Protein 3H11 (pdb70)

B-factor: mean 37.4, std 13.9, range [15.17, 97.43]

Structure (mmCIF, N/CA/C/O backbone):
data_3H11
#
_entry.id   3H11
#
_cell.length_a   52.990
_cell.length_b   76.680
_cell.length_c   114.190
_cell.angle_alpha   90.00
_cell.angle_beta   90.00
_cell.angle_gamma   90.00
#
_symmetry.space_group_name_H-M   'P 21 21 21'
#
loop_
_entity.id
_entity.type
_entity.pdbx_description
1 polymer 'CASP8 and FADD-like apoptosis regulator'
2 polymer Caspase-8
3 polymer 'IETD aldehyde inhibitor'
4 water water
#
loop_
_atom_site.group_PDB
_atom_site.id
_atom_site.type_symbol
_atom_site.label_atom_id
_atom_site.label_alt_id
_atom_site.label_comp_id
_atom_site.label_asym_id
_atom_site.label_entity_id
_atom_site.label_seq_id
_atom_site.pdbx_PDB_ins_code
_atom_site.Cartn_x
_atom_site.Cartn_y
_atom_site.Cartn_z
_atom_site.occupancy
_atom_site.B_iso_or_equiv
_atom_site.auth_seq_id
_atom_site.auth_comp_id
_atom_site.auth_asym_id
_atom_site.auth_atom_id
_atom_site.pdbx_PDB_model_num
ATOM 1 N N . GLN A 1 29 ? 64.351 6.545 21.530 1.00 53.97 237 GLN A N 1
ATOM 2 C CA . GLN A 1 29 ? 63.820 5.284 20.941 1.00 54.89 237 GLN A CA 1
ATOM 3 C C . GLN A 1 29 ? 62.506 5.554 20.217 1.00 53.11 237 GLN A C 1
ATOM 4 O O . GLN A 1 29 ? 61.457 5.730 20.841 1.00 53.50 237 GLN A O 1
ATOM 10 N N . SER A 1 30 ? 62.567 5.575 18.894 1.00 51.16 238 SER A N 1
ATOM 11 C CA . SER A 1 30 ? 61.389 5.863 18.097 1.00 47.69 238 SER A CA 1
ATOM 12 C C . SER A 1 30 ? 60.599 4.645 17.599 1.00 45.58 238 SER A C 1
ATOM 13 O O . SER A 1 30 ? 61.004 3.488 17.764 1.00 41.21 238 SER A O 1
ATOM 16 N N . ILE A 1 31 ? 59.438 4.940 17.026 1.00 39.14 239 ILE A N 1
ATOM 17 C CA . ILE A 1 31 ? 58.561 3.937 16.451 1.00 35.83 239 ILE A CA 1
ATOM 18 C C . ILE A 1 31 ? 58.352 4.355 15.000 1.00 34.65 239 ILE A C 1
ATOM 19 O O . ILE A 1 31 ? 58.505 5.534 14.659 1.00 31.15 239 ILE A O 1
ATOM 24 N N . PRO A 1 32 ? 58.067 3.385 14.117 1.00 36.12 240 PRO A N 1
ATOM 25 C CA . PRO A 1 32 ? 57.953 1.962 14.459 1.00 34.82 240 PRO A CA 1
ATOM 26 C C . PRO A 1 32 ? 59.360 1.454 14.812 1.00 35.03 240 PRO A C 1
ATOM 27 O O . PRO A 1 32 ? 60.344 2.071 14.427 1.00 30.33 240 PRO A O 1
ATOM 31 N N . GLU A 1 33 ? 59.442 0.345 15.543 1.00 37.48 241 GLU A N 1
ATOM 32 C CA . GLU A 1 33 ? 60.731 -0.231 15.961 1.00 41.80 241 GLU A CA 1
ATOM 33 C C . GLU A 1 33 ? 61.652 -0.665 14.822 1.00 41.62 241 GLU A C 1
ATOM 34 O O . GLU A 1 33 ? 62.876 -0.574 14.938 1.00 44.31 241 GLU A O 1
ATOM 40 N N . GLU A 1 34 ? 61.061 -1.142 13.731 1.00 37.88 242 GLU A N 1
ATOM 41 C CA . GLU A 1 34 ? 61.815 -1.616 12.578 1.00 38.61 242 GLU A CA 1
ATOM 42 C C . GLU A 1 34 ? 61.547 -0.793 11.331 1.00 38.20 242 GLU A C 1
ATOM 43 O O . GLU A 1 34 ? 60.582 -0.038 11.263 1.00 34.75 242 GLU A O 1
ATOM 49 N N . ARG A 1 35 ? 62.405 -0.977 10.337 1.00 34.95 243 ARG A N 1
ATOM 50 C CA . ARG A 1 35 ? 62.277 -0.294 9.071 1.00 37.15 243 ARG A CA 1
ATOM 51 C C . ARG A 1 35 ? 62.414 -1.325 7.936 1.00 39.40 243 ARG A C 1
ATOM 52 O O . ARG A 1 35 ? 63.316 -2.168 7.962 1.00 35.35 243 ARG A O 1
ATOM 60 N N . TYR A 1 36 ? 61.516 -1.275 6.951 1.00 37.07 244 TYR A N 1
ATOM 61 C CA . TYR A 1 36 ? 61.611 -2.212 5.831 1.00 38.79 244 TYR A CA 1
ATOM 62 C C . TYR A 1 36 ? 62.930 -1.967 5.130 1.00 36.87 244 TYR A C 1
ATOM 63 O O . TYR A 1 36 ? 63.267 -0.832 4.790 1.00 35.47 244 TYR A O 1
ATOM 72 N N . LYS A 1 37 ? 63.667 -3.044 4.896 1.00 37.80 245 LYS A N 1
ATOM 73 C CA . LYS A 1 37 ? 64.947 -2.931 4.221 1.00 35.89 245 LYS A CA 1
ATOM 74 C C . LYS A 1 37 ? 64.724 -2.416 2.804 1.00 33.20 245 LYS A C 1
ATOM 75 O O . LYS A 1 37 ? 63.837 -2.882 2.095 1.00 30.78 245 LYS A O 1
ATOM 81 N N . MET A 1 38 ? 65.521 -1.447 2.389 1.00 34.04 246 MET A N 1
ATOM 82 C CA . MET A 1 38 ? 65.378 -0.915 1.048 1.00 37.95 246 MET A CA 1
ATOM 83 C C . MET A 1 38 ? 66.766 -0.717 0.459 1.00 43.15 246 MET A C 1
ATOM 84 O O . MET A 1 38 ? 67.299 0.400 0.397 1.00 45.35 246 MET A O 1
ATOM 89 N N . LYS A 1 39 ? 67.344 -1.831 0.019 1.00 45.21 247 LYS A N 1
ATOM 90 C CA . LYS A 1 39 ? 68.691 -1.830 -0.521 1.00 48.10 247 LYS A CA 1
ATOM 91 C C . LYS A 1 39 ? 68.863 -2.334 -1.944 1.00 46.13 247 LYS A C 1
ATOM 92 O O . LYS A 1 39 ? 69.707 -1.835 -2.673 1.00 48.40 247 LYS A O 1
ATOM 98 N N . SER A 1 40 ? 68.072 -3.319 -2.338 1.00 44.19 248 SER A N 1
ATOM 99 C CA . SER A 1 40 ? 68.188 -3.890 -3.667 1.00 45.04 248 SER A CA 1
ATOM 100 C C . SER A 1 40 ? 68.164 -2.900 -4.829 1.00 45.77 248 SER A C 1
ATOM 101 O O . SER A 1 40 ? 67.602 -1.802 -4.748 1.00 43.27 248 SER A O 1
ATOM 104 N N . LYS A 1 41 ? 68.815 -3.309 -5.912 1.00 44.83 249 LYS A N 1
ATOM 105 C CA . LYS A 1 41 ? 68.888 -2.519 -7.132 1.00 45.99 249 LYS A CA 1
ATOM 106 C C . LYS A 1 41 ? 68.399 -3.459 -8.227 1.00 45.92 249 LYS A C 1
ATOM 107 O O . LYS A 1 41 ? 69.058 -4.441 -8.559 1.00 45.87 249 LYS A O 1
ATOM 109 N N . PRO A 1 42 ? 67.222 -3.165 -8.797 1.00 44.83 250 PRO A N 1
ATOM 110 C CA . PRO A 1 42 ? 66.394 -2.006 -8.439 1.00 40.19 250 PRO A CA 1
ATOM 111 C C . PRO A 1 42 ? 65.697 -2.254 -7.111 1.00 37.98 250 PRO A C 1
ATOM 112 O O . PRO A 1 42 ? 65.735 -3.371 -6.600 1.00 39.17 250 PRO A O 1
ATOM 116 N N . LEU A 1 43 ? 65.041 -1.230 -6.560 1.00 35.46 251 LEU A N 1
ATOM 117 C CA . LEU A 1 43 ? 64.326 -1.406 -5.294 1.00 35.01 251 LEU A CA 1
ATOM 118 C C . LEU A 1 43 ? 63.196 -2.401 -5.491 1.00 31.95 251 LEU A C 1
ATOM 119 O O . LEU A 1 43 ? 62.729 -3.015 -4.544 1.00 33.58 251 LEU A O 1
ATOM 124 N N . GLY A 1 44 ? 62.775 -2.550 -6.741 1.00 32.97 252 GLY A N 1
ATOM 125 C CA . GLY A 1 44 ? 61.699 -3.467 -7.072 1.00 29.83 252 GLY A CA 1
ATOM 126 C C . GLY A 1 44 ? 61.093 -3.113 -8.415 1.00 31.29 252 GLY A C 1
ATOM 127 O O . GLY A 1 44 ? 61.557 -2.210 -9.114 1.00 32.05 252 GLY A O 1
ATOM 128 N N . ILE A 1 45 ? 60.051 -3.828 -8.798 1.00 29.95 253 ILE A N 1
ATOM 129 C CA . ILE A 1 45 ? 59.400 -3.516 -10.049 1.00 33.39 253 ILE A CA 1
ATOM 130 C C . ILE A 1 45 ? 58.258 -2.534 -9.750 1.00 33.58 253 ILE A C 1
ATOM 131 O O . ILE A 1 45 ? 57.607 -2.633 -8.709 1.00 32.64 253 ILE A O 1
ATOM 136 N N . CYS A 1 46 ? 58.067 -1.562 -10.635 1.00 32.62 254 CYS A N 1
ATOM 137 C CA . CYS A 1 46 ? 56.969 -0.613 -10.510 1.00 33.94 254 CYS A CA 1
ATOM 138 C C . CYS A 1 46 ? 56.078 -0.940 -11.702 1.00 33.71 254 CYS A C 1
ATOM 139 O O . CYS A 1 46 ? 56.387 -0.568 -12.842 1.00 33.03 254 CYS A O 1
ATOM 142 N N . LEU A 1 47 ? 55.003 -1.667 -11.431 1.00 28.86 255 LEU A N 1
ATOM 143 C CA . LEU A 1 47 ? 54.069 -2.087 -12.457 1.00 32.64 255 LEU A CA 1
ATOM 144 C C . LEU A 1 47 ? 52.981 -1.049 -12.696 1.00 33.74 255 LEU A C 1
ATOM 145 O O . LEU A 1 47 ? 52.100 -0.845 -11.856 1.00 34.74 255 LEU A O 1
ATOM 150 N N . ILE A 1 48 ? 53.052 -0.379 -13.841 1.00 31.39 256 ILE A N 1
ATOM 151 C CA . ILE A 1 48 ? 52.055 0.620 -14.188 1.00 30.42 256 ILE A CA 1
ATOM 152 C C . ILE A 1 48 ? 51.044 0.042 -15.180 1.00 33.88 256 ILE A C 1
ATOM 153 O O . ILE A 1 48 ? 51.425 -0.493 -16.235 1.00 31.11 256 ILE A O 1
ATOM 158 N N . ILE A 1 49 ? 49.765 0.135 -14.825 1.00 29.52 257 ILE A N 1
ATOM 159 C CA . ILE A 1 49 ? 48.675 -0.322 -15.686 1.00 29.57 257 ILE A CA 1
ATOM 160 C C . ILE A 1 49 ? 47.746 0.858 -15.849 1.00 28.43 257 ILE A C 1
ATOM 161 O O . ILE A 1 49 ? 47.008 1.193 -14.930 1.00 27.93 257 ILE A O 1
ATOM 166 N N . ASP A 1 50 ? 47.792 1.490 -17.019 1.00 29.14 258 ASP A N 1
ATOM 167 C CA . ASP A 1 50 ? 46.967 2.660 -17.311 1.00 28.02 258 ASP A CA 1
ATOM 168 C C . ASP A 1 50 ? 45.984 2.295 -18.411 1.00 29.82 258 ASP A C 1
ATOM 169 O O . ASP A 1 50 ? 46.319 2.342 -19.601 1.00 28.38 258 ASP A O 1
ATOM 174 N N . CYS A 1 51 ? 44.768 1.935 -18.018 1.00 26.92 259 CYS A N 1
ATOM 175 C CA . CYS A 1 51 ? 43.750 1.551 -18.998 1.00 27.78 259 CYS A CA 1
ATOM 176 C C . CYS A 1 51 ? 43.167 2.728 -19.774 1.00 29.68 259 CYS A C 1
ATOM 177 O O . CYS A 1 51 ? 42.578 2.551 -20.842 1.00 28.10 259 CYS A O 1
ATOM 180 N N . ILE A 1 52 ? 43.362 3.934 -19.251 1.00 24.99 260 ILE A N 1
ATOM 181 C CA . ILE A 1 52 ? 42.821 5.130 -19.872 1.00 27.30 260 ILE A CA 1
ATOM 182 C C . ILE A 1 52 ? 43.818 5.793 -20.834 1.00 28.58 260 ILE A C 1
ATOM 183 O O . ILE A 1 52 ? 43.444 6.230 -21.921 1.00 24.20 260 ILE A O 1
ATOM 188 N N . GLY A 1 53 ? 45.084 5.862 -20.432 1.00 29.26 261 GLY A N 1
ATOM 189 C CA . GLY A 1 53 ? 46.107 6.433 -21.292 1.00 31.24 261 GLY A CA 1
ATOM 190 C C . GLY A 1 53 ? 46.326 7.937 -21.218 1.00 35.44 261 GLY A C 1
ATOM 191 O O . GLY A 1 53 ? 47.064 8.481 -22.029 1.00 36.08 261 GLY A O 1
ATOM 192 N N . ASN A 1 54 ? 45.709 8.623 -20.264 1.00 36.30 262 ASN A N 1
ATOM 193 C CA . ASN A 1 54 ? 45.910 10.066 -20.168 1.00 38.63 262 ASN A CA 1
ATOM 194 C C . ASN A 1 54 ? 47.114 10.485 -19.319 1.00 41.24 262 ASN A C 1
ATOM 195 O O . ASN A 1 54 ? 47.546 11.634 -19.401 1.00 43.04 262 ASN A O 1
ATOM 200 N N . GLU A 1 55 ? 47.663 9.584 -18.508 1.00 39.96 263 GLU A N 1
ATOM 201 C CA . GLU A 1 55 ? 48.774 9.979 -17.662 1.00 39.88 263 GLU A CA 1
ATOM 202 C C . GLU A 1 55 ? 50.035 10.286 -18.466 1.00 41.41 263 GLU A C 1
ATOM 203 O O . GLU A 1 55 ? 50.266 9.712 -19.521 1.00 44.79 263 GLU A O 1
ATOM 209 N N . THR A 1 56 ? 50.845 11.197 -17.947 1.00 34.58 264 THR A N 1
ATOM 210 C CA . THR A 1 56 ? 52.072 11.591 -18.610 1.00 34.69 264 THR A CA 1
ATOM 211 C C . THR A 1 56 ? 53.213 10.697 -18.129 1.00 35.44 264 THR A C 1
ATOM 212 O O . THR A 1 56 ? 53.016 9.782 -17.324 1.00 35.54 264 THR A O 1
ATOM 216 N N . GLU A 1 57 ? 54.407 10.950 -18.639 1.00 34.23 265 GLU A N 1
ATOM 217 C CA . GLU A 1 57 ? 55.558 10.164 -18.225 1.00 37.33 265 GLU A CA 1
ATOM 218 C C . GLU A 1 57 ? 55.965 10.528 -16.794 1.00 34.24 265 GLU A C 1
ATOM 219 O O . GLU A 1 57 ? 56.804 9.844 -16.212 1.00 34.11 265 GLU A O 1
ATOM 225 N N . LEU A 1 58 ? 55.360 11.579 -16.225 1.00 33.03 266 LEU A N 1
ATOM 226 C CA . LEU A 1 58 ? 55.736 12.048 -14.873 1.00 32.33 266 LEU A CA 1
ATOM 227 C C . LEU A 1 58 ? 55.902 10.961 -13.803 1.00 33.49 266 LEU A C 1
ATOM 228 O O . LEU A 1 58 ? 56.979 10.827 -13.208 1.00 31.12 266 LEU A O 1
ATOM 233 N N . LEU A 1 59 ? 54.854 10.179 -13.554 1.00 30.72 267 LEU A N 1
ATOM 234 C CA . LEU A 1 59 ? 54.944 9.138 -12.536 1.00 29.59 267 LEU A CA 1
ATOM 235 C C . LEU A 1 59 ? 56.036 8.090 -12.871 1.00 31.15 267 LEU A C 1
ATOM 236 O O . LEU A 1 59 ? 56.798 7.695 -12.001 1.00 31.04 267 LEU A O 1
ATOM 241 N N . ARG A 1 60 ? 56.122 7.652 -14.120 1.00 29.93 268 ARG A N 1
ATOM 242 C CA . ARG A 1 60 ? 57.155 6.674 -14.516 1.00 32.85 268 ARG A CA 1
ATOM 243 C C . ARG A 1 60 ? 58.574 7.266 -14.312 1.00 32.07 268 ARG A C 1
ATOM 244 O O . ARG A 1 60 ? 59.498 6.577 -13.875 1.00 33.99 268 ARG A O 1
ATOM 252 N N . ASP A 1 61 ? 58.751 8.539 -14.649 1.00 28.53 269 ASP A N 1
ATOM 253 C CA . ASP A 1 61 ? 60.051 9.173 -14.458 1.00 34.34 269 ASP A CA 1
ATOM 254 C C . ASP A 1 61 ? 60.408 9.185 -12.989 1.00 33.58 269 ASP A C 1
ATOM 255 O O . ASP A 1 61 ? 61.542 8.870 -12.607 1.00 32.34 269 ASP A O 1
ATOM 260 N N . THR A 1 62 ? 59.443 9.570 -12.159 1.00 26.72 270 THR A N 1
ATOM 261 C CA . THR A 1 62 ? 59.675 9.636 -10.727 1.00 25.63 270 THR A CA 1
ATOM 262 C C . THR A 1 62 ? 60.018 8.276 -10.151 1.00 26.94 270 THR A C 1
ATOM 263 O O . THR A 1 62 ? 60.984 8.155 -9.404 1.00 28.47 270 THR A O 1
ATOM 267 N N . PHE A 1 63 ? 59.261 7.236 -10.473 1.00 23.26 271 PHE A N 1
ATOM 268 C CA . PHE A 1 63 ? 59.647 5.956 -9.905 1.00 27.39 271 PHE A CA 1
ATOM 269 C C . PHE A 1 63 ? 60.980 5.413 -10.428 1.00 30.71 271 PHE A C 1
ATOM 270 O O . PHE A 1 63 ? 61.664 4.666 -9.730 1.00 30.00 271 PHE A O 1
ATOM 278 N N . THR A 1 64 ? 61.361 5.779 -11.649 1.00 31.39 272 THR A N 1
ATOM 279 C CA . THR A 1 64 ? 62.647 5.312 -12.150 1.00 31.59 272 THR A CA 1
ATOM 280 C C . THR A 1 64 ? 63.718 6.071 -11.344 1.00 33.17 272 THR A C 1
ATOM 281 O O . THR A 1 64 ? 64.706 5.487 -10.896 1.00 34.95 272 THR A O 1
ATOM 285 N N . SER A 1 65 ? 63.520 7.372 -11.153 1.00 32.01 273 SER A N 1
ATOM 286 C CA . SER A 1 65 ? 64.456 8.153 -10.362 1.00 34.71 273 SER A CA 1
ATOM 287 C C . SER A 1 65 ? 64.614 7.551 -8.955 1.00 36.91 273 SER A C 1
ATOM 288 O O . SER A 1 65 ? 65.714 7.575 -8.383 1.00 35.53 273 SER A O 1
ATOM 291 N N . LEU A 1 66 ? 63.522 7.029 -8.387 1.00 33.50 274 LEU A N 1
ATOM 292 C CA . LEU A 1 66 ? 63.578 6.435 -7.046 1.00 34.30 274 LEU A CA 1
ATOM 293 C C . LEU A 1 66 ? 64.385 5.147 -7.045 1.00 36.21 274 LEU A C 1
ATOM 294 O O . LEU A 1 66 ? 64.838 4.710 -5.991 1.00 34.91 274 LEU A O 1
ATOM 299 N N . GLY A 1 67 ? 64.518 4.517 -8.214 1.00 36.38 275 GLY A N 1
ATOM 300 C CA . GLY A 1 67 ? 65.289 3.280 -8.304 1.00 36.51 275 GLY A CA 1
ATOM 301 C C . GLY A 1 67 ? 64.472 2.043 -8.650 1.00 35.94 275 GLY A C 1
ATOM 302 O O . GLY A 1 67 ? 64.909 0.905 -8.445 1.00 33.61 275 GLY A O 1
ATOM 303 N N . TYR A 1 68 ? 63.269 2.263 -9.166 1.00 33.03 276 TYR A N 1
ATOM 304 C CA . TYR A 1 68 ? 62.395 1.162 -9.543 1.00 32.51 276 TYR A CA 1
ATOM 305 C C . TYR A 1 68 ? 62.539 0.834 -11.010 1.00 29.08 276 TYR A C 1
ATOM 306 O O . TYR A 1 68 ? 62.914 1.682 -11.807 1.00 30.81 276 TYR A O 1
ATOM 315 N N . GLU A 1 69 ? 62.242 -0.409 -11.353 1.00 33.80 277 GLU A N 1
ATOM 316 C CA . GLU A 1 69 ? 62.255 -0.837 -12.743 1.00 35.20 277 GLU A CA 1
ATOM 317 C C . GLU A 1 69 ? 60.790 -0.743 -13.175 1.00 34.25 277 GLU A C 1
ATOM 318 O O . GLU A 1 69 ? 59.951 -1.554 -12.763 1.00 32.01 277 GLU A O 1
ATOM 324 N N . VAL A 1 70 ? 60.485 0.244 -14.003 1.00 33.78 278 VAL A N 1
ATOM 325 C CA . VAL A 1 70 ? 59.120 0.447 -14.472 1.00 34.00 278 VAL A CA 1
ATOM 326 C C . VAL A 1 70 ? 58.724 -0.375 -15.685 1.00 36.54 278 VAL A C 1
ATOM 327 O O . VAL A 1 70 ? 59.468 -0.445 -16.663 1.00 36.46 278 VAL A O 1
ATOM 331 N N . GLN A 1 71 ? 57.553 -1.005 -15.604 1.00 35.14 279 GLN A N 1
ATOM 332 C CA . GLN A 1 71 ? 56.991 -1.779 -16.711 1.00 40.16 279 GLN A CA 1
ATOM 333 C C . GLN A 1 71 ? 55.547 -1.285 -16.894 1.00 41.50 279 GLN A C 1
ATOM 334 O O . GLN A 1 71 ? 54.730 -1.374 -15.976 1.00 41.79 279 GLN A O 1
ATOM 340 N N . LYS A 1 72 ? 55.250 -0.767 -18.082 1.00 38.25 280 LYS A N 1
ATOM 341 C CA . LYS A 1 72 ? 53.952 -0.184 -18.396 1.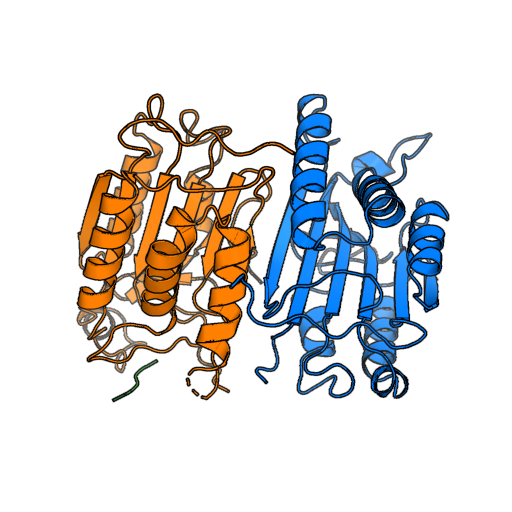00 38.59 280 LYS A CA 1
ATOM 342 C C . LYS A 1 72 ? 53.093 -0.968 -19.407 1.00 39.39 280 LYS A C 1
ATOM 343 O O . LYS A 1 72 ? 53.591 -1.440 -20.436 1.00 33.93 280 LYS A O 1
ATOM 349 N N . PHE A 1 73 ? 51.801 -1.091 -19.098 1.00 36.46 281 PHE A N 1
ATOM 350 C CA . PHE A 1 73 ? 50.823 -1.779 -19.952 1.00 35.24 281 PHE A CA 1
ATOM 351 C C . PHE A 1 73 ? 49.615 -0.846 -20.096 1.00 36.69 281 PHE A C 1
ATOM 352 O O . PHE A 1 73 ? 49.015 -0.437 -19.092 1.00 35.80 281 PHE A O 1
ATOM 360 N N . LEU A 1 74 ? 49.254 -0.502 -21.329 1.00 31.86 282 LEU A N 1
ATOM 361 C CA . LEU A 1 74 ? 48.135 0.405 -21.559 1.00 31.33 282 LEU A CA 1
ATOM 362 C C . LEU A 1 74 ? 46.885 -0.296 -22.059 1.00 33.59 282 LEU A C 1
ATOM 363 O O . LEU A 1 74 ? 46.972 -1.379 -22.647 1.00 34.50 282 LEU A O 1
ATOM 368 N N . HIS A 1 75 ? 45.744 0.357 -21.836 1.00 31.94 283 HIS A N 1
ATOM 369 C CA . HIS A 1 75 ? 44.422 -0.126 -22.225 1.00 34.87 283 HIS A CA 1
ATOM 370 C C . HIS A 1 75 ? 44.167 -1.640 -22.133 1.00 37.68 283 HIS A C 1
ATOM 371 O O . HIS A 1 75 ? 43.804 -2.277 -23.125 1.00 37.96 283 HIS A O 1
ATOM 378 N N . LEU A 1 76 ? 44.342 -2.209 -20.933 1.00 34.99 284 LEU A N 1
ATOM 379 C CA . LEU A 1 76 ? 44.095 -3.643 -20.706 1.00 32.45 284 LEU A CA 1
ATOM 380 C C . LEU A 1 76 ? 42.622 -3.891 -20.348 1.00 32.82 284 LEU A C 1
ATOM 381 O O . LEU A 1 76 ? 41.957 -3.023 -19.767 1.00 33.44 284 LEU A O 1
ATOM 386 N N . SER A 1 77 ? 42.114 -5.073 -20.703 1.00 32.28 285 SER A N 1
ATOM 387 C CA . SER A 1 77 ? 40.746 -5.442 -20.362 1.00 32.98 285 SER A CA 1
ATOM 388 C C . SER A 1 77 ? 40.858 -6.020 -18.954 1.00 31.83 285 SER A C 1
ATOM 389 O O . SER A 1 77 ? 41.968 -6.254 -18.454 1.00 32.69 285 SER A O 1
ATOM 392 N N . MET A 1 78 ? 39.731 -6.266 -18.308 1.00 32.38 286 MET A N 1
ATOM 393 C CA . MET A 1 78 ? 39.793 -6.864 -16.979 1.00 35.10 286 MET A CA 1
ATOM 394 C C . MET A 1 78 ? 40.623 -8.142 -17.063 1.00 36.93 286 MET A C 1
ATOM 395 O O . MET A 1 78 ? 41.498 -8.392 -16.227 1.00 37.75 286 MET A O 1
ATOM 400 N N . HIS A 1 79 ? 40.361 -8.944 -18.091 1.00 36.19 287 HIS A N 1
ATOM 401 C CA . HIS A 1 79 ? 41.091 -10.184 -18.276 1.00 38.88 287 HIS A CA 1
ATOM 402 C C . HIS A 1 79 ? 42.575 -9.877 -18.377 1.00 36.53 287 HIS A C 1
ATOM 403 O O . HIS A 1 79 ? 43.399 -10.557 -17.764 1.00 38.06 287 HIS A O 1
ATOM 410 N N . GLY A 1 80 ? 42.905 -8.842 -19.146 1.00 35.46 288 GLY A N 1
ATOM 411 C CA . GLY A 1 80 ? 44.292 -8.439 -19.315 1.00 32.93 288 GLY A CA 1
ATOM 412 C C . GLY A 1 80 ? 44.920 -8.061 -17.987 1.00 33.43 288 GLY A C 1
ATOM 413 O O . GLY A 1 80 ? 46.068 -8.413 -17.692 1.00 37.35 288 GLY A O 1
ATOM 414 N N . ILE A 1 81 ? 44.166 -7.346 -17.173 1.00 32.44 289 ILE A N 1
ATOM 415 C CA . ILE A 1 81 ? 44.670 -6.946 -15.871 1.00 33.54 289 ILE A CA 1
ATOM 416 C C . ILE A 1 81 ? 44.916 -8.170 -14.979 1.00 36.13 289 ILE A C 1
ATOM 417 O O . ILE A 1 81 ? 46.006 -8.328 -14.431 1.00 37.86 289 ILE A O 1
ATOM 422 N N . SER A 1 82 ? 43.914 -9.039 -14.838 1.00 39.17 290 SER A N 1
ATOM 423 C CA . SER A 1 82 ? 44.071 -10.239 -14.002 1.00 42.65 290 SER A CA 1
ATOM 424 C C . SER A 1 82 ? 45.273 -11.034 -14.428 1.00 44.11 290 SER A C 1
ATOM 425 O O . SER A 1 82 ? 46.035 -11.545 -13.597 1.00 45.10 290 SER A O 1
ATOM 428 N N . GLN A 1 83 ? 45.430 -11.138 -15.740 1.00 44.19 291 GLN A N 1
ATOM 429 C CA . GLN A 1 83 ? 46.523 -11.884 -16.320 1.00 46.53 291 GLN A CA 1
ATOM 430 C C . GLN A 1 83 ? 47.878 -11.229 -16.141 1.00 46.08 291 GLN A C 1
ATOM 431 O O . GLN A 1 83 ? 48.871 -11.918 -15.948 1.00 49.71 291 GLN A O 1
ATOM 437 N N . ILE A 1 84 ? 47.948 -9.907 -16.211 1.00 46.20 292 ILE A N 1
ATOM 438 C CA . ILE A 1 84 ? 49.252 -9.294 -16.030 1.00 45.11 292 ILE A CA 1
ATOM 439 C C . ILE A 1 84 ? 49.621 -9.284 -14.543 1.00 43.39 292 ILE A C 1
ATOM 440 O O . ILE A 1 84 ? 50.770 -9.519 -14.189 1.00 43.55 292 ILE A O 1
ATOM 445 N N . LEU A 1 85 ? 48.648 -9.025 -13.676 1.00 43.19 293 LEU A N 1
ATOM 446 C CA . LEU A 1 85 ? 48.912 -9.019 -12.234 1.00 45.37 293 LEU A CA 1
ATOM 447 C C . LEU A 1 85 ? 49.331 -10.425 -11.799 1.00 45.29 293 LEU A C 1
ATOM 448 O O . LEU A 1 85 ? 50.356 -10.604 -11.143 1.00 44.85 293 LEU A O 1
ATOM 453 N N . GLY A 1 86 ? 48.527 -11.419 -12.174 1.00 50.17 294 GLY A N 1
ATOM 454 C CA . GLY A 1 86 ? 48.823 -12.799 -11.823 1.00 48.29 294 GLY A CA 1
ATOM 455 C C . GLY A 1 86 ? 50.246 -13.142 -12.208 1.00 50.15 294 GLY A C 1
ATOM 456 O O . GLY A 1 86 ? 51.009 -13.688 -11.411 1.00 49.84 294 GLY A O 1
ATOM 457 N N . GLN A 1 87 ? 50.609 -12.800 -13.439 1.00 51.15 295 GLN A N 1
ATOM 458 C CA . GLN A 1 87 ? 51.947 -13.060 -13.944 1.00 50.67 295 GLN A CA 1
ATOM 459 C C . GLN A 1 87 ? 53.001 -12.379 -13.081 1.00 50.68 295 GLN A C 1
ATOM 460 O O . GLN A 1 87 ? 53.915 -13.032 -12.580 1.00 51.69 295 GLN A O 1
ATOM 466 N N . PHE A 1 88 ? 52.877 -11.066 -12.908 1.00 48.91 296 PHE A N 1
ATOM 467 C CA . PHE A 1 88 ? 53.849 -10.315 -12.120 1.00 44.45 296 PHE A CA 1
ATOM 468 C C . PHE A 1 88 ? 54.007 -10.794 -10.682 1.00 44.22 296 PHE A C 1
ATOM 469 O O . PHE A 1 88 ? 55.092 -10.707 -10.114 1.00 46.72 296 PHE A O 1
ATOM 477 N N . ALA A 1 89 ? 52.932 -11.312 -10.106 1.00 43.91 297 ALA A N 1
ATOM 478 C CA . ALA A 1 89 ? 52.959 -11.815 -8.738 1.00 46.70 297 ALA A CA 1
ATOM 479 C C . ALA A 1 89 ? 53.861 -13.042 -8.575 1.00 49.99 297 ALA A C 1
ATOM 480 O O . ALA A 1 89 ? 54.317 -13.343 -7.464 1.00 48.84 297 ALA A O 1
ATOM 482 N N . CYS A 1 90 ? 54.119 -13.747 -9.678 1.00 52.23 298 CYS A N 1
ATOM 483 C CA . CYS A 1 90 ? 54.950 -14.952 -9.638 1.00 55.18 298 CYS A CA 1
ATOM 484 C C . CYS A 1 90 ? 56.351 -14.786 -10.224 1.00 55.66 298 CYS A C 1
ATOM 485 O O . CYS A 1 90 ? 57.084 -15.763 -10.404 1.00 55.90 298 CYS A O 1
ATOM 488 N N . MET A 1 91 ? 56.722 -13.545 -10.504 1.00 54.45 299 MET A N 1
ATOM 489 C CA . MET A 1 91 ? 58.032 -13.230 -11.057 1.00 56.39 299 MET A CA 1
ATOM 490 C C . MET A 1 91 ? 59.137 -13.643 -10.082 1.00 56.96 299 MET A C 1
ATOM 491 O O . MET A 1 91 ? 59.297 -13.037 -9.025 1.00 57.64 299 MET A O 1
ATOM 496 N N . PRO A 1 92 ? 59.919 -14.682 -10.428 1.00 56.47 300 PRO A N 1
ATOM 497 C CA . PRO A 1 92 ? 61.002 -15.154 -9.556 1.00 54.70 300 PRO A CA 1
ATOM 498 C C . PRO A 1 92 ? 61.951 -14.033 -9.145 1.00 51.89 300 PRO A C 1
ATOM 499 O O . PRO A 1 92 ? 62.622 -14.123 -8.119 1.00 50.32 300 PRO A O 1
ATOM 503 N N . GLU A 1 93 ? 61.992 -12.979 -9.952 1.00 49.98 301 GLU A N 1
ATOM 504 C CA . GLU A 1 93 ? 62.865 -11.843 -9.686 1.00 49.99 301 GLU A CA 1
ATOM 505 C C . GLU A 1 93 ? 62.568 -11.127 -8.368 1.00 45.91 301 GLU A C 1
ATOM 506 O O . GLU A 1 93 ? 63.455 -10.530 -7.764 1.00 46.93 301 GLU A O 1
ATOM 512 N N . HIS A 1 94 ? 61.327 -11.192 -7.911 1.00 43.97 302 HIS A N 1
ATOM 513 C CA . HIS A 1 94 ? 60.971 -10.531 -6.661 1.00 44.78 302 HIS A CA 1
ATOM 514 C C . HIS A 1 94 ? 61.872 -10.950 -5.513 1.00 47.83 302 HIS A C 1
ATOM 515 O O . HIS A 1 94 ? 62.099 -10.183 -4.571 1.00 47.40 302 HIS A O 1
ATOM 522 N N . ARG A 1 95 ? 62.385 -12.173 -5.601 1.00 49.33 303 ARG A N 1
ATOM 523 C CA . ARG A 1 95 ? 63.261 -12.717 -4.576 1.00 49.59 303 ARG A CA 1
ATOM 524 C C . ARG A 1 95 ? 64.481 -11.815 -4.375 1.00 48.27 303 ARG A C 1
ATOM 525 O O . ARG A 1 95 ? 65.002 -11.715 -3.273 1.00 48.63 303 ARG A O 1
ATOM 533 N N . ASP A 1 96 ? 64.922 -11.142 -5.431 1.00 46.68 304 ASP A N 1
ATOM 534 C CA . ASP A 1 96 ? 66.080 -10.264 -5.323 1.00 46.54 304 ASP A CA 1
ATOM 535 C C . ASP A 1 96 ? 65.728 -8.818 -5.014 1.00 46.13 304 ASP A C 1
ATOM 536 O O . ASP A 1 96 ? 66.632 -8.010 -4.768 1.00 44.87 304 ASP A O 1
ATOM 541 N N . TYR A 1 97 ? 64.433 -8.485 -5.041 1.00 45.20 305 TYR A N 1
ATOM 542 C CA . TYR A 1 97 ? 63.997 -7.106 -4.770 1.00 41.80 305 TYR A CA 1
ATOM 543 C C . TYR A 1 97 ? 63.445 -6.915 -3.358 1.00 39.20 305 TYR A C 1
ATOM 544 O O . TYR A 1 97 ? 62.985 -7.859 -2.717 1.00 38.80 305 TYR A O 1
ATOM 553 N N . ASP A 1 98 ? 63.476 -5.674 -2.888 1.00 37.16 306 ASP A N 1
ATOM 554 C CA . ASP A 1 98 ? 63.028 -5.371 -1.540 1.00 35.87 306 ASP A CA 1
ATOM 555 C C . ASP A 1 98 ? 61.608 -4.862 -1.415 1.00 36.33 306 ASP A C 1
ATOM 556 O O . ASP A 1 98 ? 61.102 -4.694 -0.307 1.00 37.19 306 ASP A O 1
ATOM 561 N N . SER A 1 99 ? 60.962 -4.621 -2.545 1.00 35.03 307 SER A N 1
ATOM 562 C CA . SER A 1 99 ? 59.611 -4.100 -2.514 1.00 35.01 307 SER A CA 1
ATOM 563 C C . SER A 1 99 ? 58.937 -4.233 -3.871 1.00 35.89 307 SER A C 1
ATOM 564 O O . SER A 1 99 ? 59.564 -4.628 -4.861 1.00 35.10 307 SER A O 1
ATOM 567 N N . PHE A 1 100 ? 57.654 -3.890 -3.907 1.00 33.96 308 PHE A N 1
ATOM 568 C CA . PHE A 1 100 ? 56.880 -3.949 -5.142 1.00 32.35 308 PHE A CA 1
ATOM 569 C C . PHE A 1 100 ? 55.832 -2.836 -5.134 1.00 31.09 308 PHE A C 1
ATOM 570 O O . PHE A 1 100 ? 55.187 -2.596 -4.123 1.00 28.51 308 PHE A O 1
ATOM 578 N N . VAL A 1 101 ? 55.685 -2.172 -6.272 1.00 29.39 309 VAL A N 1
ATOM 579 C CA . VAL A 1 101 ? 54.734 -1.079 -6.439 1.00 27.57 309 VAL A CA 1
ATOM 580 C C . VAL A 1 101 ? 53.905 -1.329 -7.669 1.00 31.47 309 VAL A C 1
ATOM 581 O O . VAL A 1 101 ? 54.434 -1.792 -8.691 1.00 32.02 309 VAL A O 1
ATOM 585 N N . CYS A 1 102 ? 52.615 -1.006 -7.579 1.00 27.85 310 CYS A N 1
ATOM 586 C CA . CYS A 1 102 ? 51.709 -1.136 -8.712 1.00 28.15 310 CYS A CA 1
ATOM 587 C C . CYS A 1 102 ? 50.865 0.131 -8.748 1.00 28.13 310 CYS A C 1
ATOM 588 O O . CYS A 1 102 ? 50.349 0.574 -7.729 1.00 26.99 310 CYS A O 1
ATOM 591 N N . VAL A 1 103 ? 50.774 0.737 -9.918 1.00 27.55 311 VAL A N 1
ATOM 592 C CA . VAL A 1 103 ? 49.966 1.929 -10.122 1.00 27.13 311 VAL A CA 1
ATOM 593 C C . VAL A 1 103 ? 48.929 1.434 -11.115 1.00 27.67 311 VAL A C 1
ATOM 594 O O . VAL A 1 103 ? 49.284 0.856 -12.158 1.00 24.47 311 VAL A O 1
ATOM 598 N N . LEU A 1 104 ? 47.662 1.681 -10.791 1.00 26.70 312 LEU A N 1
ATOM 599 C CA . LEU A 1 104 ? 46.513 1.224 -11.587 1.00 26.29 312 LEU A CA 1
ATOM 600 C C . LEU A 1 104 ? 45.589 2.382 -11.901 1.00 26.43 312 LEU A C 1
ATOM 601 O O . LEU A 1 104 ? 45.093 3.031 -10.989 1.00 25.07 312 LEU A O 1
ATOM 606 N N . VAL A 1 105 ? 45.324 2.623 -13.181 1.00 23.82 313 VAL A N 1
ATOM 607 C CA . VAL A 1 105 ? 44.447 3.718 -13.571 1.00 22.85 313 VAL A CA 1
ATOM 608 C C . VAL A 1 105 ? 43.354 3.130 -14.454 1.00 26.73 313 VAL A C 1
ATOM 609 O O . VAL A 1 105 ? 43.629 2.539 -15.500 1.00 23.17 313 VAL A O 1
ATOM 613 N N . SER A 1 106 ? 42.106 3.292 -14.032 1.00 26.47 314 SER A N 1
ATOM 614 C CA . SER A 1 106 ? 41.013 2.699 -14.790 1.00 28.59 314 SER A CA 1
ATOM 615 C C . SER A 1 106 ? 39.656 3.180 -14.353 1.00 26.62 314 SER A C 1
ATOM 616 O O . SER A 1 106 ? 39.490 3.690 -13.250 1.00 26.84 314 SER A O 1
ATOM 619 N N . ARG A 1 107 ? 38.684 3.047 -15.246 1.00 25.90 315 ARG A N 1
ATOM 620 C CA . ARG A 1 107 ? 37.311 3.363 -14.874 1.00 27.76 315 ARG A CA 1
ATOM 621 C C . ARG A 1 107 ? 36.958 2.169 -13.951 1.00 25.55 315 ARG A C 1
ATOM 622 O O . ARG A 1 107 ? 37.543 1.079 -14.076 1.00 28.86 315 ARG A O 1
ATOM 630 N N . GLY A 1 108 ? 36.047 2.353 -13.008 1.00 29.94 316 GLY A N 1
ATOM 631 C CA . GLY A 1 108 ? 35.695 1.226 -12.155 1.00 32.18 316 GLY A CA 1
ATOM 632 C C . GLY A 1 108 ? 34.537 1.492 -11.218 1.00 33.01 316 GLY A C 1
ATOM 633 O O . GLY A 1 108 ? 33.833 2.493 -11.361 1.00 31.76 316 GLY A O 1
ATOM 634 N N . GLY A 1 109 ? 34.338 0.584 -10.265 1.00 35.80 317 GLY A N 1
ATOM 635 C CA . GLY A 1 109 ? 33.275 0.754 -9.291 1.00 38.51 317 GLY A CA 1
ATOM 636 C C . GLY A 1 109 ? 33.847 1.080 -7.921 1.00 39.75 317 GLY A C 1
ATOM 637 O O . GLY A 1 109 ? 35.053 1.266 -7.774 1.00 40.02 317 GLY A O 1
ATOM 638 N N . SER A 1 110 ? 32.992 1.123 -6.908 1.00 39.69 318 SER A N 1
ATOM 639 C CA . SER A 1 110 ? 33.417 1.437 -5.550 1.00 42.39 318 SER A CA 1
ATOM 640 C C . SER A 1 110 ? 34.680 0.739 -5.081 1.00 41.67 318 SER A C 1
ATOM 641 O O . SER A 1 110 ? 35.542 1.357 -4.454 1.00 44.11 318 SER A O 1
ATOM 644 N N . GLN A 1 111 ? 34.784 -0.551 -5.357 1.00 39.18 319 GLN A N 1
ATOM 645 C CA . GLN A 1 111 ? 35.936 -1.303 -4.917 1.00 38.81 319 GLN A CA 1
ATOM 646 C C . GLN A 1 111 ? 36.407 -2.320 -5.951 1.00 37.97 319 GLN A C 1
ATOM 647 O O . GLN A 1 111 ? 36.798 -3.438 -5.606 1.00 34.81 319 GLN A O 1
ATOM 653 N N . SER A 1 112 ? 36.402 -1.904 -7.214 1.00 35.56 320 SER A N 1
ATOM 654 C CA . SER A 1 112 ? 36.812 -2.774 -8.312 1.00 34.76 320 SER A CA 1
ATOM 655 C C . SER A 1 112 ? 37.194 -1.914 -9.515 1.00 33.04 320 SER A C 1
ATOM 656 O O . SER A 1 112 ? 36.875 -0.732 -9.561 1.00 36.34 320 SER A O 1
ATOM 659 N N . VAL A 1 113 ? 37.867 -2.520 -10.486 1.00 34.32 321 VAL A N 1
ATOM 660 C CA . VAL A 1 113 ? 38.264 -1.824 -11.699 1.00 31.78 321 VAL A CA 1
ATOM 661 C C . VAL A 1 113 ? 37.741 -2.593 -12.916 1.00 31.25 321 VAL A C 1
ATOM 662 O O . VAL A 1 113 ? 37.749 -3.829 -12.923 1.00 33.43 321 VAL A O 1
ATOM 666 N N . TYR A 1 114 ? 37.270 -1.854 -13.921 1.00 30.92 322 TYR A N 1
ATOM 667 C CA . TYR A 1 114 ? 36.705 -2.416 -15.160 1.00 31.74 322 TYR A CA 1
ATOM 668 C C . TYR A 1 114 ? 37.686 -2.583 -16.304 1.00 34.34 322 TYR A C 1
ATOM 669 O O . TYR A 1 114 ? 37.401 -3.276 -17.296 1.00 33.20 322 TYR A O 1
ATOM 678 N N . GLY A 1 115 ? 38.836 -1.940 -16.200 1.00 33.25 323 GLY A N 1
ATOM 679 C CA . GLY A 1 115 ? 39.763 -2.002 -17.308 1.00 30.04 323 GLY A CA 1
ATOM 680 C C . GLY A 1 115 ? 39.023 -1.261 -18.405 1.00 31.27 323 GLY A C 1
ATOM 681 O O . GLY A 1 115 ? 38.197 -0.366 -18.119 1.00 25.50 323 GLY A O 1
ATOM 682 N N . VAL A 1 116 ? 39.274 -1.637 -19.656 1.00 30.39 324 VAL A N 1
ATOM 683 C CA . VAL A 1 116 ? 38.619 -0.962 -20.762 1.00 31.83 324 VAL A CA 1
ATOM 684 C C . VAL A 1 116 ? 37.275 -1.588 -21.069 1.00 36.67 324 VAL A C 1
ATOM 685 O O . VAL A 1 116 ? 36.521 -1.028 -21.849 1.00 34.67 324 VAL A O 1
ATOM 689 N N . ASP A 1 117 ? 36.990 -2.741 -20.457 1.00 36.92 325 ASP A N 1
ATOM 690 C CA . ASP A 1 117 ? 35.726 -3.467 -20.675 1.00 42.29 325 ASP A CA 1
ATOM 691 C C . ASP A 1 117 ? 34.495 -2.681 -20.321 1.00 43.66 325 ASP A C 1
ATOM 692 O O . ASP A 1 117 ? 34.495 -1.902 -19.373 1.00 47.36 325 ASP A O 1
ATOM 697 N N . GLN A 1 118 ? 33.434 -2.923 -21.075 1.00 46.51 326 GLN A N 1
ATOM 698 C CA . GLN A 1 118 ? 32.160 -2.274 -20.837 1.00 52.40 326 GLN A CA 1
ATOM 699 C C . GLN A 1 118 ? 31.380 -3.261 -19.973 1.00 54.76 326 GLN A C 1
ATOM 700 O O . GLN A 1 118 ? 30.708 -4.167 -20.482 1.00 52.63 326 GLN A O 1
ATOM 706 N N . THR A 1 119 ? 31.500 -3.092 -18.658 1.00 57.09 327 THR A N 1
ATOM 707 C CA . THR A 1 119 ? 30.839 -3.974 -17.711 1.00 57.57 327 THR A CA 1
ATOM 708 C C . THR A 1 119 ? 30.604 -3.231 -16.405 1.00 60.08 327 THR A C 1
ATOM 709 O O . THR A 1 119 ? 31.170 -2.160 -16.193 1.00 60.05 327 THR A O 1
ATOM 713 N N . HIS A 1 120 ? 29.763 -3.800 -15.542 1.00 61.86 328 HIS A N 1
ATOM 714 C CA . HIS A 1 120 ? 29.445 -3.196 -14.251 1.00 63.07 328 HIS A CA 1
ATOM 715 C C . HIS A 1 120 ? 29.954 -4.035 -13.085 1.00 61.08 328 HIS A C 1
ATOM 716 O O . HIS A 1 120 ? 29.780 -3.672 -11.926 1.00 63.00 328 HIS A O 1
ATOM 723 N N . SER A 1 121 ? 30.579 -5.162 -13.390 1.00 60.11 329 SER A N 1
ATOM 724 C CA . SER A 1 121 ? 31.126 -6.025 -12.347 1.00 59.34 329 SER A CA 1
ATOM 725 C C . SER A 1 121 ? 32.608 -6.196 -12.656 1.00 56.70 329 SER A C 1
ATOM 726 O O . SER A 1 121 ? 33.010 -7.074 -13.424 1.00 56.36 329 SER A O 1
ATOM 729 N N . GLY A 1 122 ? 33.421 -5.337 -12.059 1.00 50.76 330 GLY A N 1
ATOM 730 C CA . GLY A 1 122 ? 34.836 -5.392 -12.334 1.00 46.23 330 GLY A CA 1
ATOM 731 C C . GLY A 1 122 ? 35.621 -6.358 -11.492 1.00 43.59 330 GLY A C 1
ATOM 732 O O . GLY A 1 122 ? 35.065 -7.203 -10.798 1.00 47.21 330 GLY A O 1
ATOM 733 N N . LEU A 1 123 ? 36.935 -6.229 -11.581 1.00 40.15 331 LEU A N 1
ATOM 734 C CA . LEU A 1 123 ? 37.852 -7.051 -10.834 1.00 40.37 331 LEU A CA 1
ATOM 735 C C . LEU A 1 123 ? 37.952 -6.399 -9.457 1.00 41.69 331 LEU A C 1
ATOM 736 O O . LEU A 1 123 ? 38.523 -5.323 -9.314 1.00 39.48 331 LEU A O 1
ATOM 741 N N . PRO A 1 124 ? 37.362 -7.030 -8.433 1.00 41.10 332 PRO A N 1
ATOM 742 C CA . PRO A 1 124 ? 37.410 -6.468 -7.079 1.00 39.58 332 PRO A CA 1
ATOM 743 C C . PRO A 1 124 ? 38.834 -6.311 -6.584 1.00 37.28 332 PRO A C 1
ATOM 744 O O . PRO A 1 124 ? 39.688 -7.148 -6.853 1.00 37.01 332 PRO A O 1
ATOM 748 N N . LEU A 1 125 ? 39.083 -5.233 -5.853 1.00 35.50 333 LEU A N 1
ATOM 749 C CA . LEU A 1 125 ? 40.413 -4.977 -5.336 1.00 35.78 333 LEU A CA 1
ATOM 750 C C . LEU A 1 125 ? 40.889 -6.070 -4.369 1.00 32.67 333 LEU A C 1
ATOM 751 O O . LEU A 1 125 ? 42.080 -6.382 -4.326 1.00 35.00 333 LEU A O 1
ATOM 756 N N . HIS A 1 126 ? 39.993 -6.668 -3.597 1.00 33.64 334 HIS A N 1
ATOM 757 C CA . HIS A 1 126 ? 40.461 -7.729 -2.694 1.00 38.08 334 HIS A CA 1
ATOM 758 C C . HIS A 1 126 ? 41.025 -8.930 -3.478 1.00 37.88 334 HIS A C 1
ATOM 759 O O . HIS A 1 126 ? 41.852 -9.682 -2.970 1.00 35.25 334 HIS A O 1
ATOM 766 N N . HIS A 1 127 ? 40.610 -9.112 -4.727 1.00 39.60 335 HIS A N 1
ATOM 767 C CA . HIS A 1 127 ? 41.187 -10.229 -5.471 1.00 40.61 335 HIS A CA 1
ATOM 768 C C . HIS A 1 127 ? 42.630 -9.895 -5.810 1.00 40.29 335 HIS A C 1
ATOM 769 O O . HIS A 1 127 ? 43.508 -10.762 -5.812 1.00 40.01 335 HIS A O 1
ATOM 776 N N . ILE A 1 128 ? 42.882 -8.623 -6.097 1.00 38.87 336 ILE A N 1
ATOM 777 C CA . ILE A 1 128 ? 44.237 -8.212 -6.396 1.00 36.57 336 ILE A CA 1
ATOM 778 C C . ILE A 1 128 ? 45.064 -8.535 -5.154 1.00 35.88 336 ILE A C 1
ATOM 779 O O . ILE A 1 128 ? 46.171 -9.048 -5.254 1.00 37.61 336 ILE A O 1
ATOM 784 N N . ARG A 1 129 ? 44.519 -8.253 -3.978 1.00 37.83 337 ARG A N 1
ATOM 785 C CA . ARG A 1 129 ? 45.244 -8.550 -2.750 1.00 38.83 337 ARG A CA 1
ATOM 786 C C . ARG A 1 129 ? 45.574 -10.045 -2.672 1.00 39.07 337 ARG A C 1
ATOM 787 O O . ARG A 1 129 ? 46.719 -10.424 -2.416 1.00 38.39 337 ARG A O 1
ATOM 795 N N . ARG A 1 130 ? 44.565 -10.880 -2.893 1.00 42.46 338 ARG A N 1
ATOM 796 C CA . ARG A 1 130 ? 44.736 -12.335 -2.830 1.00 46.44 338 ARG A CA 1
ATOM 797 C C . ARG A 1 130 ? 45.921 -12.852 -3.649 1.00 46.01 338 ARG A C 1
ATOM 798 O O . ARG A 1 130 ? 46.626 -13.768 -3.222 1.00 43.45 338 ARG A O 1
ATOM 806 N N . MET A 1 131 ? 46.150 -12.237 -4.809 1.00 45.41 339 MET A N 1
ATOM 807 C CA . MET A 1 131 ? 47.234 -12.624 -5.708 1.00 43.00 339 MET A CA 1
ATOM 808 C C . MET A 1 131 ? 48.622 -12.315 -5.180 1.00 43.98 339 MET A C 1
ATOM 809 O O . MET A 1 131 ? 49.593 -12.956 -5.588 1.00 45.43 339 MET A O 1
ATOM 814 N N . PHE A 1 132 ? 48.729 -11.334 -4.290 1.00 38.49 340 PHE A N 1
ATOM 815 C CA . PHE A 1 132 ? 50.030 -10.970 -3.748 1.00 40.15 340 PHE A CA 1
ATOM 816 C C . PHE A 1 132 ? 50.257 -11.388 -2.289 1.00 41.98 340 PHE A C 1
ATOM 817 O O . PHE A 1 132 ? 51.327 -11.141 -1.723 1.00 44.30 340 PHE A O 1
ATOM 825 N N . MET A 1 133 ? 49.261 -12.026 -1.685 1.00 44.91 341 MET A N 1
ATOM 826 C CA . MET A 1 133 ? 49.387 -12.447 -0.294 1.00 48.90 341 MET A CA 1
ATOM 827 C C . MET A 1 133 ? 50.577 -13.387 -0.049 1.00 51.33 341 MET A C 1
ATOM 828 O O . MET A 1 133 ? 51.048 -14.075 -0.960 1.00 51.82 341 MET A O 1
ATOM 833 N N . GLY A 1 134 ? 51.059 -13.384 1.194 1.00 52.92 342 GLY A N 1
ATOM 834 C CA . GLY A 1 134 ? 52.204 -14.190 1.592 1.00 56.24 342 GLY A CA 1
ATOM 835 C C . GLY A 1 134 ? 52.266 -15.613 1.071 1.00 58.07 342 GLY A C 1
ATOM 836 O O . GLY A 1 134 ? 53.341 -16.086 0.699 1.00 57.82 342 GLY A O 1
ATOM 837 N N . ASP A 1 135 ? 51.130 -16.306 1.055 1.00 58.09 343 ASP A N 1
ATOM 838 C CA . ASP A 1 135 ? 51.104 -17.676 0.560 1.00 59.98 343 ASP A CA 1
ATOM 839 C C . ASP A 1 135 ? 51.209 -17.704 -0.967 1.00 60.56 343 ASP A C 1
ATOM 840 O O . ASP A 1 135 ? 52.124 -18.317 -1.518 1.00 60.68 343 ASP A O 1
ATOM 845 N N . SER A 1 136 ? 50.287 -17.028 -1.643 1.00 60.68 344 SER A N 1
ATOM 846 C CA . SER A 1 136 ? 50.284 -16.970 -3.101 1.00 61.72 344 SER A CA 1
ATOM 847 C C . SER A 1 136 ? 51.611 -16.456 -3.653 1.00 62.87 344 SER A C 1
ATOM 848 O O . SER A 1 136 ? 52.275 -17.130 -4.445 1.00 62.06 344 SER A O 1
ATOM 851 N N . CYS A 1 137 ? 51.989 -15.254 -3.228 1.00 62.27 345 CYS A N 1
ATOM 852 C CA . CYS A 1 137 ? 53.225 -14.627 -3.680 1.00 61.92 345 CYS A CA 1
ATOM 853 C C . CYS A 1 137 ? 54.294 -14.694 -2.579 1.00 61.99 345 CYS A C 1
ATOM 854 O O . CYS A 1 137 ? 54.456 -13.754 -1.790 1.00 62.97 345 CYS A O 1
ATOM 857 N N . PRO A 1 138 ? 55.056 -15.804 -2.529 1.00 60.52 346 PRO A N 1
ATOM 858 C CA . PRO A 1 138 ? 56.103 -15.983 -1.517 1.00 57.43 346 PRO A CA 1
ATOM 859 C C . PRO A 1 138 ? 57.359 -15.126 -1.687 1.00 54.09 346 PRO A C 1
ATOM 860 O O . PRO A 1 138 ? 57.972 -14.725 -0.698 1.00 53.94 346 PRO A O 1
ATOM 864 N N . TYR A 1 139 ? 57.751 -14.845 -2.925 1.00 51.69 347 TYR A N 1
ATOM 865 C CA . TYR A 1 139 ? 58.942 -14.038 -3.154 1.00 51.84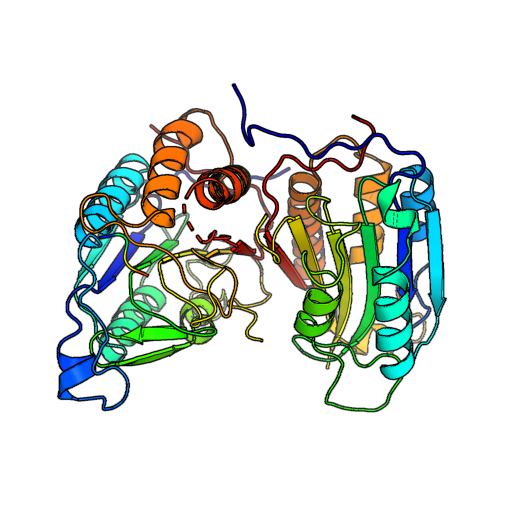 347 TYR A CA 1
ATOM 866 C C . TYR A 1 139 ? 58.815 -12.594 -2.648 1.00 51.27 347 TYR A C 1
ATOM 867 O O . TYR A 1 139 ? 59.804 -11.868 -2.621 1.00 50.32 347 TYR A O 1
ATOM 876 N N . LEU A 1 140 ? 57.611 -12.177 -2.250 1.00 47.04 348 LEU A N 1
ATOM 877 C CA . LEU A 1 140 ? 57.422 -10.821 -1.721 1.00 46.14 348 LEU A CA 1
ATOM 878 C C . LEU A 1 140 ? 56.979 -10.843 -0.253 1.00 47.43 348 LEU A C 1
ATOM 879 O O . LEU A 1 140 ? 56.639 -9.800 0.320 1.00 46.58 348 LEU A O 1
ATOM 884 N N . ALA A 1 141 ? 56.987 -12.030 0.355 1.00 46.28 349 ALA A N 1
ATOM 885 C CA . ALA A 1 141 ? 56.594 -12.175 1.758 1.00 44.35 349 ALA A CA 1
ATOM 886 C C . ALA A 1 141 ? 57.486 -11.296 2.609 1.00 41.84 349 ALA A C 1
ATOM 887 O O . ALA A 1 141 ? 58.702 -11.286 2.427 1.00 38.47 349 ALA A O 1
ATOM 889 N N . GLY A 1 142 ? 56.868 -10.558 3.537 1.00 42.11 350 GLY A N 1
ATOM 890 C CA . GLY A 1 142 ? 57.610 -9.668 4.411 1.00 39.56 350 GLY A CA 1
ATOM 891 C C . GLY A 1 142 ? 58.151 -8.423 3.723 1.00 40.36 350 GLY A C 1
ATOM 892 O O . GLY A 1 142 ? 58.920 -7.661 4.318 1.00 40.22 350 GLY A O 1
ATOM 893 N N . LYS A 1 143 ? 57.773 -8.215 2.465 1.00 36.00 351 LYS A N 1
ATOM 894 C CA . LYS A 1 143 ? 58.234 -7.038 1.735 1.00 35.31 351 LYS A CA 1
ATOM 895 C C . LYS A 1 143 ? 57.045 -6.122 1.467 1.00 33.14 351 LYS A C 1
ATOM 896 O O . LYS A 1 143 ? 55.936 -6.594 1.224 1.00 28.04 351 LYS A O 1
ATOM 902 N N . PRO A 1 144 ? 57.262 -4.795 1.520 1.00 31.71 352 PRO A N 1
ATOM 903 C CA . PRO A 1 144 ? 56.169 -3.843 1.286 1.00 31.63 352 PRO A CA 1
ATOM 904 C C . PRO A 1 144 ? 55.585 -3.880 -0.135 1.00 31.18 352 PRO A C 1
ATOM 905 O O . PRO A 1 144 ? 56.295 -3.696 -1.114 1.00 33.08 352 PRO A O 1
ATOM 909 N N . LYS A 1 145 ? 54.289 -4.157 -0.224 1.00 28.78 353 LYS A N 1
ATOM 910 C CA . LYS A 1 145 ? 53.584 -4.223 -1.494 1.00 30.57 353 LYS A CA 1
ATOM 911 C C . LYS A 1 145 ? 52.622 -3.018 -1.559 1.00 29.09 353 LYS A C 1
ATOM 912 O O . LYS A 1 145 ? 51.603 -3.000 -0.883 1.00 30.21 353 LYS A O 1
ATOM 918 N N . MET A 1 146 ? 52.973 -2.035 -2.383 1.00 26.93 354 MET A N 1
ATOM 919 C CA . MET A 1 146 ? 52.233 -0.781 -2.535 1.00 26.46 354 MET A CA 1
ATOM 920 C C . MET A 1 146 ? 51.338 -0.647 -3.788 1.00 27.34 354 MET A C 1
ATOM 921 O O . MET A 1 146 ? 51.800 -0.837 -4.911 1.00 26.21 354 MET A O 1
ATOM 926 N N . PHE A 1 147 ? 50.069 -0.301 -3.580 1.00 26.41 355 PHE A N 1
ATOM 927 C CA . PHE A 1 147 ? 49.112 -0.120 -4.674 1.00 28.01 355 PHE A CA 1
ATOM 928 C C . PHE A 1 147 ? 48.503 1.298 -4.672 1.00 27.08 355 PHE A C 1
ATOM 929 O O . PHE A 1 147 ? 47.842 1.684 -3.725 1.00 24.78 355 PHE A O 1
ATOM 937 N N . PHE A 1 148 ? 48.758 2.046 -5.743 1.00 24.58 356 PHE A N 1
ATOM 938 C CA . PHE A 1 148 ? 48.256 3.406 -5.947 1.00 24.91 356 PHE A CA 1
ATOM 939 C C . PHE A 1 148 ? 47.244 3.284 -7.078 1.00 25.49 356 PHE A C 1
ATOM 940 O O . PHE A 1 148 ? 47.595 3.021 -8.242 1.00 23.29 356 PHE A O 1
ATOM 948 N N . ILE A 1 149 ? 45.985 3.482 -6.729 1.00 22.64 357 ILE A N 1
ATOM 949 C CA . ILE A 1 149 ? 44.913 3.305 -7.686 1.00 21.66 357 ILE A CA 1
ATOM 950 C C . ILE A 1 149 ? 44.140 4.582 -7.934 1.00 21.72 357 ILE A C 1
ATOM 951 O O . ILE A 1 149 ? 43.679 5.205 -6.987 1.00 23.57 357 ILE A O 1
ATOM 956 N N . GLN A 1 150 ? 44.051 4.989 -9.201 1.00 19.18 358 GLN A N 1
ATOM 957 C CA . GLN A 1 150 ? 43.249 6.149 -9.576 1.00 21.78 358 GLN A CA 1
ATOM 958 C C . GLN A 1 150 ? 42.039 5.495 -10.263 1.00 23.61 358 GLN A C 1
ATOM 959 O O . GLN A 1 150 ? 42.136 4.949 -11.368 1.00 22.01 358 GLN A O 1
ATOM 965 N N . ASN A 1 151 ? 40.910 5.553 -9.580 1.00 25.89 359 ASN A N 1
ATOM 966 C CA . ASN A 1 151 ? 39.678 4.969 -10.087 1.00 26.56 359 ASN A CA 1
ATOM 967 C C . ASN A 1 151 ? 38.780 6.085 -10.584 1.00 28.73 359 ASN A C 1
ATOM 968 O O . ASN A 1 151 ? 38.695 7.138 -9.954 1.00 27.04 359 ASN A O 1
ATOM 973 N N . TYR A 1 152 ? 38.124 5.884 -11.723 1.00 25.59 360 TYR A N 1
ATOM 974 C CA . TYR A 1 152 ? 37.199 6.887 -12.222 1.00 26.61 360 TYR A CA 1
ATOM 975 C C . TYR A 1 152 ? 35.816 6.216 -12.181 1.00 31.27 360 TYR A C 1
ATOM 976 O O . TYR A 1 152 ? 35.601 5.206 -12.846 1.00 27.25 360 TYR A O 1
ATOM 985 N N . VAL A 1 153 ? 34.901 6.788 -11.398 1.00 29.99 361 VAL A N 1
ATOM 986 C CA . VAL A 1 153 ? 33.565 6.217 -11.196 1.00 33.70 361 VAL A CA 1
ATOM 987 C C . VAL A 1 153 ? 32.424 7.103 -11.693 1.00 35.34 361 VAL A C 1
ATOM 988 O O . VAL A 1 153 ? 32.631 8.258 -12.053 1.00 38.79 361 VAL A O 1
ATOM 992 N N . VAL A 1 154 ? 31.212 6.557 -11.707 1.00 40.06 362 VAL A N 1
ATOM 993 C CA . VAL A 1 154 ? 30.040 7.314 -12.183 1.00 44.02 362 VAL A CA 1
ATOM 994 C C . VAL A 1 154 ? 29.390 8.152 -11.076 1.00 45.37 362 VAL A C 1
ATOM 995 O O . VAL A 1 154 ? 29.121 7.649 -9.978 1.00 48.93 362 VAL A O 1
ATOM 999 N N . VAL A 1 187 ? 55.031 -14.987 8.974 1.00 61.08 395 VAL A N 1
ATOM 1000 C CA . VAL A 1 187 ? 54.334 -13.744 8.677 1.00 60.93 395 VAL A CA 1
ATOM 1001 C C . VAL A 1 187 ? 52.891 -14.030 8.279 1.00 58.81 395 VAL A C 1
ATOM 1002 O O . VAL A 1 187 ? 52.598 -15.058 7.667 1.00 61.41 395 VAL A O 1
ATOM 1006 N N . HIS A 1 188 ? 51.990 -13.125 8.643 1.00 55.61 396 HIS A N 1
ATOM 1007 C CA . HIS A 1 188 ? 50.582 -13.265 8.299 1.00 50.92 396 HIS A CA 1
ATOM 1008 C C . HIS A 1 188 ? 50.547 -13.063 6.792 1.00 49.38 396 HIS A C 1
ATOM 1009 O O . HIS A 1 188 ? 51.322 -12.264 6.254 1.00 49.22 396 HIS A O 1
ATOM 1016 N N . ARG A 1 189 ? 49.673 -13.781 6.097 1.00 46.54 397 ARG A N 1
ATOM 1017 C CA . ARG A 1 189 ? 49.631 -13.637 4.652 1.00 46.45 397 ARG A CA 1
ATOM 1018 C C . ARG A 1 189 ? 49.105 -12.285 4.164 1.00 43.90 397 ARG A C 1
ATOM 1019 O O . ARG A 1 189 ? 49.251 -11.952 2.989 1.00 42.68 397 ARG A O 1
ATOM 1027 N N . GLU A 1 190 ? 48.498 -11.500 5.048 1.00 40.83 398 GLU A N 1
ATOM 1028 C CA . GLU A 1 190 ? 47.980 -10.205 4.616 1.00 40.44 398 GLU A CA 1
ATOM 1029 C C . GLU A 1 190 ? 48.783 -9.011 5.115 1.00 35.79 398 GLU A C 1
ATOM 1030 O O . GLU A 1 190 ? 48.306 -7.883 5.059 1.00 37.27 398 GLU A O 1
ATOM 1036 N N . ALA A 1 191 ? 50.011 -9.262 5.553 1.00 34.30 399 ALA A N 1
ATOM 1037 C CA . ALA A 1 191 ? 50.895 -8.220 6.055 1.00 31.75 399 ALA A CA 1
ATOM 1038 C C . ALA A 1 191 ? 51.707 -7.453 4.998 1.00 35.69 399 ALA A C 1
ATOM 1039 O O . ALA A 1 191 ? 51.893 -7.913 3.873 1.00 31.03 399 ALA A O 1
ATOM 1041 N N . ASP A 1 192 ? 52.178 -6.264 5.383 1.00 32.17 400 ASP A N 1
ATOM 1042 C CA . ASP A 1 192 ? 53.008 -5.420 4.537 1.00 31.72 400 ASP A CA 1
ATOM 1043 C C . ASP A 1 192 ? 52.406 -4.883 3.242 1.00 30.10 400 ASP A C 1
ATOM 1044 O O . ASP A 1 192 ? 53.125 -4.598 2.291 1.00 30.04 400 ASP A O 1
ATOM 1049 N N . PHE A 1 193 ? 51.089 -4.747 3.215 1.00 28.80 401 PHE A N 1
ATOM 1050 C CA . PHE A 1 193 ? 50.390 -4.175 2.071 1.00 27.75 401 PHE A CA 1
ATOM 1051 C C . PHE A 1 193 ? 50.105 -2.681 2.344 1.00 29.30 401 PHE A C 1
ATOM 1052 O O . PHE A 1 193 ? 49.880 -2.264 3.503 1.00 25.32 401 PHE A O 1
ATOM 1060 N N . PHE A 1 194 ? 50.093 -1.885 1.281 1.00 26.22 402 PHE A N 1
ATOM 1061 C CA . PHE A 1 194 ? 49.752 -0.472 1.409 1.00 25.86 402 PHE A CA 1
ATOM 1062 C C . PHE A 1 194 ? 48.829 -0.120 0.251 1.00 26.32 402 PHE A C 1
ATOM 1063 O O . PHE A 1 194 ? 49.249 -0.157 -0.911 1.00 25.87 402 PHE A O 1
ATOM 1071 N N . TRP A 1 195 ? 47.571 0.194 0.565 1.00 25.97 403 TRP A N 1
ATOM 1072 C CA . TRP A 1 195 ? 46.603 0.554 -0.467 1.00 24.90 403 TRP A CA 1
ATOM 1073 C C . TRP A 1 195 ? 46.245 2.040 -0.460 1.00 25.10 403 TRP A C 1
ATOM 1074 O O . TRP A 1 195 ? 45.893 2.599 0.580 1.00 25.45 403 TRP A O 1
ATOM 1085 N N . SER A 1 196 ? 46.330 2.667 -1.629 1.00 20.52 404 SER A N 1
ATOM 1086 C CA . SER A 1 196 ? 45.963 4.060 -1.793 1.00 24.82 404 SER A CA 1
ATOM 1087 C C . SER A 1 196 ? 44.925 4.091 -2.900 1.00 24.48 404 SER A C 1
ATOM 1088 O O . SER A 1 196 ? 45.234 3.838 -4.060 1.00 23.81 404 SER A O 1
ATOM 1091 N N . LEU A 1 197 ? 43.685 4.390 -2.540 1.00 25.45 405 LEU A N 1
ATOM 1092 C CA . LEU A 1 197 ? 42.619 4.415 -3.527 1.00 23.98 405 LEU A CA 1
ATOM 1093 C C . LEU A 1 197 ? 42.015 5.810 -3.697 1.00 22.94 405 LEU A C 1
ATOM 1094 O O . LEU A 1 197 ? 41.393 6.348 -2.787 1.00 21.39 405 LEU A O 1
ATOM 1099 N N . CYS A 1 198 ? 42.208 6.383 -4.876 1.00 20.64 406 CYS A N 1
ATOM 1100 C CA . CYS A 1 198 ? 41.666 7.692 -5.179 1.00 21.52 406 CYS A CA 1
ATOM 1101 C C . CYS A 1 198 ? 40.502 7.475 -6.114 1.00 23.32 406 CYS A C 1
ATOM 1102 O O . CYS A 1 198 ? 40.645 6.796 -7.122 1.00 22.68 406 CYS A O 1
ATOM 1105 N N . THR A 1 199 ? 39.361 8.070 -5.788 1.00 23.08 407 THR A N 1
ATOM 1106 C CA . THR A 1 199 ? 38.197 7.941 -6.642 1.00 24.82 407 THR A CA 1
ATOM 1107 C C . THR A 1 199 ? 37.808 9.325 -7.127 1.00 21.92 407 THR A C 1
ATOM 1108 O O . THR A 1 199 ? 37.754 10.271 -6.341 1.00 20.03 407 THR A O 1
ATOM 1112 N N . ALA A 1 200 ? 37.611 9.456 -8.430 1.00 21.33 408 ALA A N 1
ATOM 1113 C CA . ALA A 1 200 ? 37.197 10.729 -9.010 1.00 24.61 408 ALA A CA 1
ATOM 1114 C C . ALA A 1 200 ? 36.113 10.394 -10.006 1.00 26.83 408 ALA A C 1
ATOM 1115 O O . ALA A 1 200 ? 36.034 9.266 -10.474 1.00 26.12 408 ALA A O 1
ATOM 1117 N N . ASP A 1 201 ? 35.313 11.390 -10.360 1.00 29.53 409 ASP A N 1
ATOM 1118 C CA . ASP A 1 201 ? 34.218 11.184 -11.306 1.00 30.80 409 ASP A CA 1
ATOM 1119 C C . ASP A 1 201 ? 34.671 10.973 -12.753 1.00 30.58 409 ASP A C 1
ATOM 1120 O O . ASP A 1 201 ? 35.562 11.661 -13.243 1.00 30.77 409 ASP A O 1
ATOM 1125 N N . MET A 1 202 ? 34.034 10.027 -13.438 1.00 32.78 410 MET A N 1
ATOM 1126 C CA . MET A 1 202 ? 34.334 9.742 -14.842 1.00 36.68 410 MET A CA 1
ATOM 1127 C C . MET A 1 202 ? 34.220 10.984 -15.713 1.00 37.07 410 MET A C 1
ATOM 1128 O O . MET A 1 202 ? 34.869 11.069 -16.758 1.00 35.23 410 MET A O 1
ATOM 1133 N N . SER A 1 203 ? 33.406 11.951 -15.291 1.00 36.64 411 SER A N 1
ATOM 1134 C CA . SER A 1 203 ? 33.250 13.148 -16.103 1.00 39.28 411 SER A CA 1
ATOM 1135 C C . SER A 1 203 ? 34.558 13.915 -16.260 1.00 38.52 411 SER A C 1
ATOM 1136 O O . SER A 1 203 ? 34.684 14.735 -17.163 1.00 36.63 411 SER A O 1
ATOM 1139 N N . LEU A 1 204 ? 35.532 13.659 -15.390 1.00 35.45 412 LEU A N 1
ATOM 1140 C CA . LEU A 1 204 ? 36.821 14.324 -15.544 1.00 38.16 412 LEU A CA 1
ATOM 1141 C C . LEU A 1 204 ? 37.472 13.799 -16.828 1.00 40.40 412 LEU A C 1
ATOM 1142 O O . LEU A 1 204 ? 38.344 14.438 -17.398 1.00 42.98 412 LEU A O 1
ATOM 1147 N N . LEU A 1 205 ? 37.041 12.625 -17.278 1.00 41.58 413 LEU A N 1
ATOM 1148 C CA . LEU A 1 205 ? 37.587 12.031 -18.491 1.00 46.15 413 LEU A CA 1
ATOM 1149 C C . LEU A 1 205 ? 36.820 12.491 -19.741 1.00 50.71 413 LEU A C 1
ATOM 1150 O O . LEU A 1 205 ? 37.327 12.400 -20.862 1.00 52.35 413 LEU A O 1
ATOM 1155 N N . GLU A 1 206 ? 35.597 12.975 -19.536 1.00 54.43 414 GLU A N 1
ATOM 1156 C CA . GLU A 1 206 ? 34.728 13.419 -20.627 1.00 57.60 414 GLU A CA 1
ATOM 1157 C C . GLU A 1 206 ? 34.938 14.854 -21.057 1.00 59.60 414 GLU A C 1
ATOM 1158 O O . GLU A 1 206 ? 34.016 15.488 -21.562 1.00 61.87 414 GLU A O 1
ATOM 1164 N N . GLN A 1 207 ? 36.141 15.374 -20.868 1.00 62.31 415 GLN A N 1
ATOM 1165 C CA . GLN A 1 207 ? 36.405 16.746 -21.262 1.00 64.39 415 GLN A CA 1
ATOM 1166 C C . GLN A 1 207 ? 37.183 16.779 -22.574 1.00 64.70 415 GLN A C 1
ATOM 1167 O O . GLN A 1 207 ? 37.908 15.842 -22.900 1.00 64.49 415 GLN A O 1
ATOM 1173 N N . SER A 1 208 ? 37.015 17.858 -23.330 1.00 65.80 416 SER A N 1
ATOM 1174 C CA . SER A 1 208 ? 37.697 18.020 -24.610 1.00 65.69 416 SER A CA 1
ATOM 1175 C C . SER A 1 208 ? 39.214 18.050 -24.408 1.00 65.38 416 SER A C 1
ATOM 1176 O O . SER A 1 208 ? 39.977 17.596 -25.263 1.00 64.95 416 SER A O 1
ATOM 1178 N N . HIS A 1 209 ? 39.641 18.588 -23.271 1.00 63.72 417 HIS A N 1
ATOM 1179 C CA . HIS A 1 209 ? 41.060 18.663 -22.936 1.00 64.18 417 HIS A CA 1
ATOM 1180 C C . HIS A 1 209 ? 41.279 17.954 -21.593 1.00 63.52 417 HIS A C 1
ATOM 1181 O O . HIS A 1 209 ? 41.607 18.592 -20.591 1.00 63.66 417 HIS A O 1
ATOM 1183 N N . SER A 1 210 ? 41.093 16.633 -21.592 1.00 61.91 418 SER A N 1
ATOM 1184 C CA . SER A 1 210 ? 41.235 15.804 -20.393 1.00 60.01 418 SER A CA 1
ATOM 1185 C C . SER A 1 210 ? 42.447 16.151 -19.540 1.00 58.31 418 SER A C 1
ATOM 1186 O O . SER A 1 210 ? 43.540 16.410 -20.047 1.00 57.78 418 SER A O 1
ATOM 1188 N N . SER A 1 211 ? 42.248 16.151 -18.228 1.00 56.82 419 SER A N 1
ATOM 1189 C CA . SER A 1 211 ? 43.332 16.467 -17.314 1.00 53.19 419 SER A CA 1
ATOM 1190 C C . SER A 1 211 ? 43.896 15.195 -16.685 1.00 48.65 419 SER A C 1
ATOM 1191 O O . SER A 1 211 ? 43.147 14.301 -16.272 1.00 48.38 419 SER A O 1
ATOM 1193 N N . PRO A 1 212 ? 45.230 15.091 -16.629 1.00 42.90 420 PRO A N 1
ATOM 1194 C CA . PRO A 1 212 ? 45.871 13.914 -16.035 1.00 40.54 420 PRO A CA 1
ATOM 1195 C C . PRO A 1 212 ? 45.482 13.943 -14.561 1.00 36.55 420 PRO A C 1
ATOM 1196 O O . PRO A 1 212 ? 45.064 14.985 -14.043 1.00 38.60 420 PRO A O 1
ATOM 1200 N N . SER A 1 213 ? 45.597 12.813 -13.887 1.00 26.93 421 SER A N 1
ATOM 1201 C CA . SER A 1 213 ? 45.254 12.760 -12.476 1.00 24.77 421 SER A CA 1
ATOM 1202 C C . SER A 1 213 ? 46.112 13.693 -11.589 1.00 26.63 421 SER A C 1
ATOM 1203 O O . SER A 1 213 ? 47.365 13.590 -11.548 1.00 23.05 421 SER A O 1
ATOM 1206 N N . LEU A 1 214 ? 45.437 14.611 -10.904 1.00 24.74 422 LEU A N 1
ATOM 1207 C CA . LEU A 1 214 ? 46.080 15.549 -9.975 1.00 21.95 422 LEU A CA 1
ATOM 1208 C C . LEU A 1 214 ? 46.670 14.732 -8.833 1.00 24.32 422 LEU A C 1
ATOM 1209 O O . LEU A 1 214 ? 47.718 15.090 -8.265 1.00 21.67 422 LEU A O 1
ATOM 1214 N N . TYR A 1 215 ? 45.977 13.643 -8.472 1.00 20.53 423 TYR A N 1
ATOM 1215 C CA . TYR A 1 215 ? 46.419 12.734 -7.415 1.00 21.10 423 TYR A CA 1
ATOM 1216 C C . TYR A 1 215 ? 47.769 12.072 -7.789 1.00 22.89 423 TYR A C 1
ATOM 1217 O O . TYR A 1 215 ? 48.723 12.136 -7.024 1.00 20.78 423 TYR A O 1
ATOM 1226 N N . LEU A 1 216 ? 47.841 11.461 -8.966 1.00 22.90 424 LEU A N 1
ATOM 1227 C CA . LEU A 1 216 ? 49.078 10.820 -9.410 1.00 24.86 424 LEU A CA 1
ATOM 1228 C C . LEU A 1 216 ? 50.219 11.828 -9.617 1.00 24.01 424 LEU A C 1
ATOM 1229 O O . LEU A 1 216 ? 51.389 11.526 -9.330 1.00 21.48 424 LEU A O 1
ATOM 1234 N N . GLN A 1 217 ? 49.885 13.015 -10.121 1.00 21.17 425 GLN A N 1
ATOM 1235 C CA . GLN A 1 217 ? 50.914 14.029 -10.347 1.00 24.60 425 GLN A CA 1
ATOM 1236 C C . GLN A 1 217 ? 51.443 14.570 -9.021 1.00 26.58 425 GLN A C 1
ATOM 1237 O O . GLN A 1 217 ? 52.653 14.833 -8.885 1.00 21.01 425 GLN A O 1
ATOM 1243 N N . CYS A 1 218 ? 50.550 14.732 -8.045 1.00 22.35 426 CYS A N 1
ATOM 1244 C CA . CYS A 1 218 ? 50.968 15.195 -6.721 1.00 24.61 426 CYS A CA 1
ATOM 1245 C C . CYS A 1 218 ? 51.796 14.117 -6.028 1.00 23.77 426 CYS A C 1
ATOM 1246 O O . CYS A 1 218 ? 52.774 14.412 -5.334 1.00 24.74 426 CYS A O 1
ATOM 1249 N N . LEU A 1 219 ? 51.408 12.865 -6.216 1.00 20.27 427 LEU A N 1
ATOM 1250 C CA . LEU A 1 219 ? 52.129 11.763 -5.613 1.00 25.19 427 LEU A CA 1
ATOM 1251 C C . LEU A 1 219 ? 53.560 11.792 -6.171 1.00 25.61 427 LEU A C 1
ATOM 1252 O O . LEU A 1 219 ? 54.515 11.689 -5.424 1.00 24.84 427 LEU A O 1
ATOM 1257 N N . SER A 1 220 ? 53.685 11.948 -7.484 1.00 25.23 428 SER A N 1
ATOM 1258 C CA . SER A 1 220 ? 54.991 11.998 -8.139 1.00 26.61 428 SER A CA 1
ATOM 1259 C C . SER A 1 220 ? 55.868 13.150 -7.644 1.00 24.94 428 SER A C 1
ATOM 1260 O O . SER A 1 220 ? 57.057 12.960 -7.388 1.00 25.53 428 SER A O 1
ATOM 1263 N N . GLN A 1 221 ? 55.293 14.337 -7.520 1.00 25.71 429 GLN A N 1
ATOM 1264 C CA . GLN A 1 221 ? 56.050 15.502 -7.059 1.00 27.95 429 GLN A CA 1
ATOM 1265 C C . GLN A 1 221 ? 56.546 15.284 -5.636 1.00 29.40 429 GLN A C 1
ATOM 1266 O O . GLN A 1 221 ? 57.713 15.558 -5.343 1.00 26.56 429 GLN A O 1
ATOM 1272 N N . LYS A 1 222 ? 55.693 14.761 -4.748 1.00 24.84 430 LYS A N 1
ATOM 1273 C CA . LYS A 1 222 ? 56.128 14.544 -3.371 1.00 23.18 430 LYS A CA 1
ATOM 1274 C C . LYS A 1 222 ? 57.264 13.525 -3.284 1.00 27.12 430 LYS A C 1
ATOM 1275 O O . LYS A 1 222 ? 58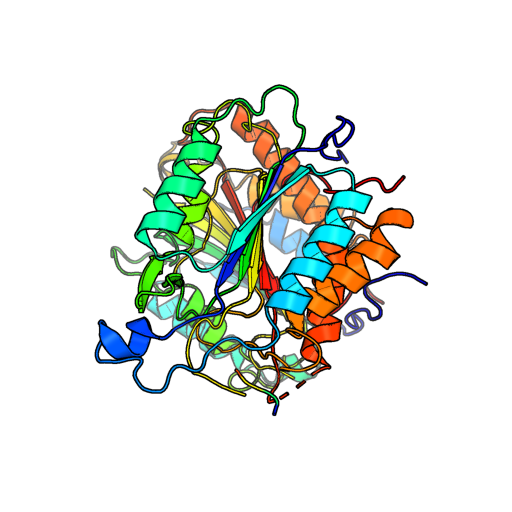.239 13.734 -2.551 1.00 25.87 430 LYS A O 1
ATOM 1281 N N . LEU A 1 223 ? 57.122 12.412 -4.003 1.00 23.72 431 LEU A N 1
ATOM 1282 C CA . LEU A 1 223 ? 58.155 11.392 -4.014 1.00 28.13 431 LEU A CA 1
ATOM 1283 C C . LEU A 1 223 ? 59.445 11.902 -4.642 1.00 30.43 431 LEU A C 1
ATOM 1284 O O . LEU A 1 223 ? 60.515 11.590 -4.164 1.00 32.98 431 LEU A O 1
ATOM 1289 N N . ARG A 1 224 ? 59.327 12.678 -5.712 1.00 31.20 432 ARG A N 1
ATOM 1290 C CA . ARG A 1 224 ? 60.481 13.223 -6.405 1.00 30.71 432 ARG A CA 1
ATOM 1291 C C . ARG A 1 224 ? 61.268 14.180 -5.522 1.00 31.95 432 ARG A C 1
ATOM 1292 O O . ARG A 1 224 ? 62.514 14.158 -5.518 1.00 28.70 432 ARG A O 1
ATOM 1300 N N . GLN A 1 225 ? 60.564 15.013 -4.760 1.00 25.98 433 GLN A N 1
ATOM 1301 C CA . GLN A 1 225 ? 61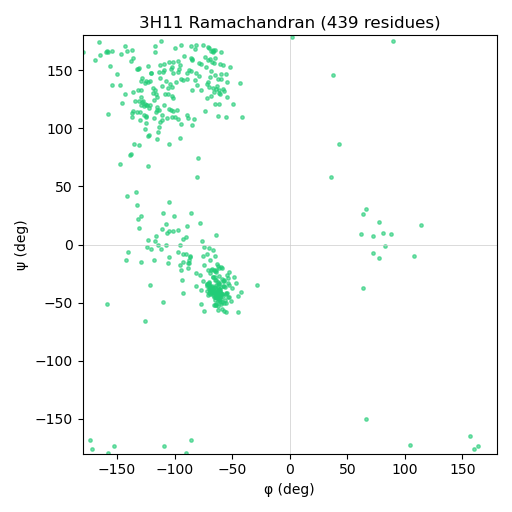.261 15.999 -3.945 1.00 25.08 433 GLN A CA 1
ATOM 1302 C C . GLN A 1 225 ? 61.543 15.617 -2.512 1.00 25.48 433 GLN A C 1
ATOM 1303 O O . GLN A 1 225 ? 62.449 16.170 -1.916 1.00 26.15 433 GLN A O 1
ATOM 1309 N N . GLU A 1 226 ? 60.785 14.664 -1.959 1.00 23.25 434 GLU A N 1
ATOM 1310 C CA . GLU A 1 226 ? 60.963 14.281 -0.561 1.00 22.24 434 GLU A CA 1
ATOM 1311 C C . GLU A 1 226 ? 61.013 12.762 -0.376 1.00 21.46 434 GLU A C 1
ATOM 1312 O O . GLU A 1 226 ? 60.396 12.231 0.545 1.00 25.41 434 GLU A O 1
ATOM 1318 N N . ARG A 1 227 ? 61.771 12.075 -1.232 1.00 22.08 435 ARG A N 1
ATOM 1319 C CA . ARG A 1 227 ? 61.853 10.619 -1.205 1.00 22.67 435 ARG A CA 1
ATOM 1320 C C . ARG A 1 227 ? 62.347 9.969 0.073 1.00 24.91 435 ARG A C 1
ATOM 1321 O O . ARG A 1 227 ? 62.097 8.774 0.281 1.00 23.90 435 ARG A O 1
ATOM 1329 N N . LYS A 1 228 ? 63.029 10.740 0.926 1.00 21.98 436 LYS A N 1
ATOM 1330 C CA . LYS A 1 228 ? 63.550 10.194 2.167 1.00 24.76 436 LYS A CA 1
ATOM 1331 C C . LYS A 1 228 ? 62.617 10.284 3.376 1.00 26.21 436 LYS A C 1
ATOM 1332 O O . LYS A 1 228 ? 63.026 9.948 4.494 1.00 27.82 436 LYS A O 1
ATOM 1338 N N . ARG A 1 229 ? 61.375 10.732 3.151 1.00 23.65 437 ARG A N 1
ATOM 1339 C CA . ARG A 1 229 ? 60.373 10.819 4.207 1.00 21.52 437 ARG A CA 1
ATOM 1340 C C . ARG A 1 229 ? 59.483 9.564 4.174 1.00 21.00 437 ARG A C 1
ATOM 1341 O O . ARG A 1 229 ? 59.322 8.941 3.135 1.00 22.57 437 ARG A O 1
ATOM 1349 N N . PRO A 1 230 ? 58.931 9.160 5.324 1.00 18.74 438 PRO A N 1
ATOM 1350 C CA . PRO A 1 230 ? 58.067 7.981 5.338 1.00 25.24 438 PRO A CA 1
ATOM 1351 C C . PRO A 1 230 ? 56.947 8.179 4.310 1.00 25.82 438 PRO A C 1
ATOM 1352 O O . PRO A 1 230 ? 56.407 9.288 4.168 1.00 21.96 438 PRO A O 1
ATOM 1356 N N . LEU A 1 231 ? 56.618 7.111 3.589 1.00 20.56 439 LEU A N 1
ATOM 1357 C CA . LEU A 1 231 ? 55.559 7.175 2.590 1.00 20.92 439 LEU A CA 1
ATOM 1358 C C . LEU A 1 231 ? 54.219 7.673 3.160 1.00 20.77 439 LEU A C 1
ATOM 1359 O O . LEU A 1 231 ? 53.542 8.480 2.526 1.00 21.54 439 LEU A O 1
ATOM 1364 N N . LEU A 1 232 ? 53.848 7.222 4.351 1.00 21.53 440 LEU A N 1
ATOM 1365 C CA . LEU A 1 232 ? 52.565 7.628 4.924 1.00 21.83 440 LEU A CA 1
ATOM 1366 C C . LEU A 1 232 ? 52.552 9.121 5.315 1.00 20.59 440 LEU A C 1
ATOM 1367 O O . LEU A 1 232 ? 51.525 9.805 5.186 1.00 20.81 440 LEU A O 1
ATOM 1372 N N . ASP A 1 233 ? 53.690 9.623 5.788 1.00 18.09 441 ASP A N 1
ATOM 1373 C CA . ASP A 1 233 ? 53.811 11.044 6.136 1.00 22.69 441 ASP A CA 1
ATOM 1374 C C . ASP A 1 233 ? 53.560 11.849 4.863 1.00 24.18 441 ASP A C 1
ATOM 1375 O O . ASP A 1 233 ? 52.818 12.843 4.862 1.00 20.93 441 ASP A O 1
ATOM 1380 N N . LEU A 1 234 ? 54.201 11.428 3.774 1.00 20.83 442 LEU A N 1
ATOM 1381 C CA . LEU A 1 234 ? 54.032 12.123 2.489 1.00 22.52 442 LEU A CA 1
ATOM 1382 C C . LEU A 1 234 ? 52.578 12.068 1.985 1.00 21.49 442 LEU A C 1
ATOM 1383 O O . LEU A 1 234 ? 52.041 13.060 1.466 1.00 21.56 442 LEU A O 1
ATOM 1388 N N . HIS A 1 235 ? 51.957 10.903 2.151 1.00 19.59 443 HIS A N 1
ATOM 1389 C CA . HIS A 1 235 ? 50.596 10.688 1.666 1.00 20.24 443 HIS A CA 1
ATOM 1390 C C . HIS A 1 235 ? 49.537 11.465 2.441 1.00 18.73 443 HIS A C 1
ATOM 1391 O O . HIS A 1 235 ? 48.528 11.841 1.878 1.00 25.08 443 HIS A O 1
ATOM 1398 N N . ILE A 1 236 ? 49.744 11.673 3.733 1.00 19.26 444 ILE A N 1
ATOM 1399 C CA . ILE A 1 236 ? 48.801 12.458 4.505 1.00 20.28 444 ILE A CA 1
ATOM 1400 C C . ILE A 1 236 ? 48.865 13.912 3.978 1.00 23.35 444 ILE A C 1
ATOM 1401 O O . ILE A 1 236 ? 47.834 14.572 3.848 1.00 17.41 444 ILE A O 1
ATOM 1406 N N . GLU A 1 237 ? 50.063 14.428 3.682 1.00 17.51 445 GLU A N 1
ATOM 1407 C CA . GLU A 1 237 ? 50.151 15.790 3.130 1.00 18.03 445 GLU A CA 1
ATOM 1408 C C . GLU A 1 237 ? 49.525 15.833 1.717 1.00 19.01 445 GLU A C 1
ATOM 1409 O O . GLU A 1 237 ? 48.867 16.820 1.355 1.00 19.93 445 GLU A O 1
ATOM 1415 N N . LEU A 1 238 ? 49.719 14.766 0.926 1.00 16.52 446 LEU A N 1
ATOM 1416 C CA . LEU A 1 238 ? 49.098 14.662 -0.404 1.00 21.46 446 LEU A CA 1
ATOM 1417 C C . LEU A 1 238 ? 47.560 14.746 -0.212 1.00 21.16 446 LEU A C 1
ATOM 1418 O O . LEU A 1 238 ? 46.859 15.462 -0.960 1.00 19.95 446 LEU A O 1
ATOM 1423 N N . ASN A 1 239 ? 47.050 14.053 0.810 1.00 18.43 447 ASN A N 1
ATOM 1424 C CA . ASN A 1 239 ? 45.597 14.078 1.085 1.00 19.36 447 ASN A CA 1
ATOM 1425 C C . ASN A 1 239 ? 45.164 15.504 1.430 1.00 20.49 447 ASN A C 1
ATOM 1426 O O . ASN A 1 239 ? 44.095 15.969 1.009 1.00 20.00 447 ASN A O 1
ATOM 1431 N N . GLY A 1 240 ? 46.003 16.201 2.190 1.00 18.79 448 GLY A N 1
ATOM 1432 C CA . GLY A 1 240 ? 45.690 17.569 2.545 1.00 18.92 448 GLY A CA 1
ATOM 1433 C C . GLY A 1 240 ? 45.604 18.411 1.289 1.00 21.64 448 GLY A C 1
ATOM 1434 O O . GLY A 1 240 ? 44.724 19.271 1.152 1.00 23.33 448 GLY A O 1
ATOM 1435 N N . TYR A 1 241 ? 46.510 18.165 0.350 1.00 20.18 449 TYR A N 1
ATOM 1436 C CA . TYR A 1 241 ? 46.492 18.927 -0.891 1.00 22.12 449 TYR A CA 1
ATOM 1437 C C . TYR A 1 241 ? 45.244 18.628 -1.727 1.00 23.24 449 TYR A C 1
ATOM 1438 O O . TYR A 1 241 ? 44.643 19.525 -2.327 1.00 19.86 449 TYR A O 1
ATOM 1447 N N . MET A 1 242 ? 44.881 17.360 -1.797 1.00 18.68 450 MET A N 1
ATOM 1448 C CA . MET A 1 242 ? 43.692 16.966 -2.551 1.00 18.56 450 MET A CA 1
ATOM 1449 C C . MET A 1 242 ? 42.469 17.657 -1.901 1.00 18.17 450 MET A C 1
ATOM 1450 O O . MET A 1 242 ? 41.547 18.092 -2.597 1.00 21.81 450 MET A O 1
ATOM 1455 N N . TYR A 1 243 ? 42.464 17.723 -0.570 1.00 19.84 451 TYR A N 1
ATOM 1456 C CA . TYR A 1 243 ? 41.377 18.350 0.182 1.00 23.64 451 TYR A CA 1
ATOM 1457 C C . TYR A 1 243 ? 41.278 19.835 -0.168 1.00 24.16 451 TYR A C 1
ATOM 1458 O O . TYR A 1 243 ? 40.177 20.390 -0.301 1.00 20.43 451 TYR A O 1
ATOM 1467 N N . ASP A 1 244 ? 42.434 20.483 -0.282 1.00 22.51 452 ASP A N 1
ATOM 1468 C CA . ASP A 1 244 ? 42.476 21.893 -0.663 1.00 24.62 452 ASP A CA 1
ATOM 1469 C C . ASP A 1 244 ? 41.969 22.071 -2.102 1.00 24.12 452 ASP A C 1
ATOM 1470 O O . ASP A 1 244 ? 41.232 23.004 -2.376 1.00 23.65 452 ASP A O 1
ATOM 1475 N N . TRP A 1 245 ? 42.415 21.222 -3.028 1.00 19.32 453 TRP A N 1
ATOM 1476 C CA . TRP A 1 245 ? 41.918 21.282 -4.395 1.00 20.35 453 TRP A CA 1
ATOM 1477 C C . TRP A 1 245 ? 40.384 21.064 -4.360 1.00 23.54 453 TRP A C 1
ATOM 1478 O O . TRP A 1 245 ? 39.610 21.791 -5.003 1.00 21.79 453 TRP A O 1
ATOM 1489 N N . ASN A 1 246 ? 39.951 20.047 -3.619 1.00 20.97 454 ASN A N 1
ATOM 1490 C CA . ASN A 1 246 ? 38.513 19.725 -3.557 1.00 19.62 454 ASN A CA 1
ATOM 1491 C C . ASN A 1 246 ? 37.659 20.894 -3.029 1.00 25.83 454 ASN A C 1
ATOM 1492 O O . ASN A 1 246 ? 36.484 21.056 -3.416 1.00 23.15 454 ASN A O 1
ATOM 1497 N N . SER A 1 247 ? 38.251 21.722 -2.169 1.00 20.97 455 SER A N 1
ATOM 1498 C CA . SER A 1 247 ? 37.508 22.815 -1.576 1.00 21.43 455 SER A CA 1
ATOM 1499 C C . SER A 1 247 ? 37.188 23.880 -2.611 1.00 22.04 455 SER A C 1
ATOM 1500 O O . SER A 1 247 ? 36.510 24.843 -2.293 1.00 21.57 455 SER A O 1
ATOM 1503 N N . ARG A 1 248 ? 37.662 23.692 -3.848 1.00 20.72 456 ARG A N 1
ATOM 1504 C CA . ARG A 1 248 ? 37.457 24.666 -4.939 1.00 22.48 456 ARG A CA 1
ATOM 1505 C C . ARG A 1 248 ? 36.545 24.165 -6.040 1.00 20.97 456 ARG A C 1
ATOM 1506 O O . ARG A 1 248 ? 36.261 24.905 -6.979 1.00 24.91 456 ARG A O 1
ATOM 1514 N N . VAL A 1 249 ? 36.106 22.919 -5.960 1.00 22.40 457 VAL A N 1
ATOM 1515 C CA . VAL A 1 249 ? 35.335 22.334 -7.047 1.00 21.24 457 VAL A CA 1
ATOM 1516 C C . VAL A 1 249 ? 34.141 21.489 -6.618 1.00 21.35 457 VAL A C 1
ATOM 1517 O O . VAL A 1 249 ? 34.080 21.012 -5.494 1.00 19.20 457 VAL A O 1
ATOM 1521 N N . SER A 1 250 ? 33.175 21.320 -7.519 1.00 23.40 458 SER A N 1
ATOM 1522 C CA . SER A 1 250 ? 31.990 20.512 -7.194 1.00 26.14 458 SER A CA 1
ATOM 1523 C C . SER A 1 250 ? 32.387 19.024 -7.125 1.00 27.57 458 SER A C 1
ATOM 1524 O O . SER A 1 250 ? 33.479 18.647 -7.546 1.00 21.35 458 SER A O 1
ATOM 1527 N N . ALA A 1 251 ? 31.485 18.179 -6.634 1.00 25.86 459 ALA A N 1
ATOM 1528 C CA . ALA A 1 251 ? 31.782 16.769 -6.477 1.00 27.38 459 ALA A CA 1
ATOM 1529 C C . ALA A 1 251 ? 32.287 16.046 -7.732 1.00 30.84 459 ALA A C 1
ATOM 1530 O O . ALA A 1 251 ? 33.118 15.151 -7.640 1.00 31.60 459 ALA A O 1
ATOM 1532 N N . LYS A 1 252 ? 31.832 16.434 -8.910 1.00 32.21 460 LYS A N 1
ATOM 1533 C CA . LYS A 1 252 ? 32.296 15.740 -10.092 1.00 34.81 460 LYS A CA 1
ATOM 1534 C C . LYS A 1 252 ? 33.710 16.092 -10.539 1.00 33.22 460 LYS A C 1
ATOM 1535 O O . LYS A 1 252 ? 34.160 15.598 -11.565 1.00 31.46 460 LYS A O 1
ATOM 1541 N N . GLU A 1 253 ? 34.401 16.939 -9.775 1.00 29.92 461 GLU A N 1
ATOM 1542 C CA . GLU A 1 253 ? 35.771 17.319 -10.096 1.00 28.18 461 GLU A CA 1
ATOM 1543 C C . GLU A 1 253 ? 36.717 17.013 -8.922 1.00 29.66 461 GLU A C 1
ATOM 1544 O O . GLU A 1 253 ? 37.945 17.220 -9.016 1.00 24.35 461 GLU A O 1
ATOM 1550 N N . LYS A 1 254 ? 36.154 16.510 -7.826 1.00 25.00 462 LYS A N 1
ATOM 1551 C CA . LYS A 1 254 ? 36.957 16.200 -6.649 1.00 23.48 462 LYS A CA 1
ATOM 1552 C C . LYS A 1 254 ? 37.725 14.883 -6.740 1.00 24.93 462 LYS A C 1
ATOM 1553 O O . LYS A 1 254 ? 37.352 13.970 -7.486 1.00 20.38 462 LYS A O 1
ATOM 1559 N N . TYR A 1 255 ? 38.799 14.792 -5.962 1.00 21.07 463 TYR A N 1
ATOM 1560 C CA . TYR A 1 255 ? 39.600 13.570 -5.892 1.00 20.84 463 TYR A CA 1
ATOM 1561 C C . TYR A 1 255 ? 39.484 13.126 -4.452 1.00 23.94 463 TYR A C 1
ATOM 1562 O O . TYR A 1 255 ? 40.018 13.783 -3.579 1.00 23.21 463 TYR A O 1
ATOM 1571 N N . TYR A 1 256 ? 38.756 12.044 -4.182 1.00 22.89 464 TYR A N 1
ATOM 1572 C CA . TYR A 1 256 ? 38.658 11.538 -2.820 1.00 21.47 464 TYR A CA 1
ATOM 1573 C C . TYR A 1 256 ? 39.811 10.541 -2.637 1.00 23.18 464 TYR A C 1
ATOM 1574 O O . TYR A 1 256 ? 40.126 9.798 -3.557 1.00 24.55 464 TYR A O 1
ATOM 1583 N N . VAL A 1 257 ? 40.421 10.512 -1.458 1.00 23.56 465 VAL A N 1
ATOM 1584 C CA . VAL A 1 257 ? 41.550 9.607 -1.213 1.00 21.90 465 VAL A CA 1
ATOM 1585 C C . VAL A 1 257 ? 41.319 8.785 0.074 1.00 24.22 465 VAL A C 1
ATOM 1586 O O . VAL A 1 257 ? 41.120 9.333 1.155 1.00 25.35 465 VAL A O 1
ATOM 1590 N N . TRP A 1 258 ? 41.352 7.465 -0.083 1.00 21.08 466 TRP A N 1
ATOM 1591 C CA . TRP A 1 258 ? 41.113 6.490 0.973 1.00 22.01 466 TRP A CA 1
ATOM 1592 C C . TRP A 1 258 ? 42.356 5.611 1.079 1.00 22.35 466 TRP A C 1
ATOM 1593 O O . TRP A 1 258 ? 42.961 5.268 0.062 1.00 24.19 466 TRP A O 1
ATOM 1604 N N . LEU A 1 259 ? 42.750 5.263 2.302 1.00 18.06 467 LEU A N 1
ATOM 1605 C CA . LEU A 1 259 ? 43.957 4.455 2.514 1.00 24.82 467 LEU A CA 1
ATOM 1606 C C . LEU A 1 259 ? 43.660 3.305 3.461 1.00 25.45 467 LEU A C 1
ATOM 1607 O O . LEU A 1 259 ? 42.796 3.436 4.329 1.00 27.36 467 LEU A O 1
ATOM 1612 N N . GLN A 1 260 ? 44.391 2.199 3.289 1.00 24.10 468 GLN A N 1
ATOM 1613 C CA . GLN A 1 260 ? 44.260 1.018 4.126 1.00 22.58 468 GLN A CA 1
ATOM 1614 C C . GLN A 1 260 ? 45.600 0.317 4.061 1.00 21.33 468 GLN A C 1
ATOM 1615 O O . GLN A 1 260 ? 46.188 0.210 2.993 1.00 22.07 468 GLN A O 1
ATOM 1621 N N . HIS A 1 261 ? 46.110 -0.160 5.184 1.00 20.71 469 HIS A N 1
ATOM 1622 C CA . HIS A 1 261 ? 47.396 -0.824 5.114 1.00 24.08 469 HIS A CA 1
ATOM 1623 C C . HIS A 1 261 ? 47.633 -1.763 6.268 1.00 25.92 469 HIS A C 1
ATOM 1624 O O . HIS A 1 261 ? 46.937 -1.708 7.282 1.00 26.80 469 HIS A O 1
ATOM 1631 N N . THR A 1 262 ? 48.640 -2.609 6.096 1.00 25.47 470 THR A N 1
ATOM 1632 C CA . THR A 1 262 ? 49.039 -3.577 7.102 1.00 25.86 470 THR A CA 1
ATOM 1633 C C . THR A 1 262 ? 50.557 -3.522 7.267 1.00 28.78 470 THR A C 1
ATOM 1634 O O . THR A 1 262 ? 51.194 -4.540 7.522 1.00 29.42 470 THR A O 1
ATOM 1638 N N . LEU A 1 263 ? 51.130 -2.323 7.123 1.00 27.54 471 LEU A N 1
ATOM 1639 C CA . LEU A 1 263 ? 52.570 -2.119 7.301 1.00 26.30 471 LEU A CA 1
ATOM 1640 C C . LEU A 1 263 ? 52.938 -2.397 8.752 1.00 28.25 471 LEU A C 1
ATOM 1641 O O . LEU A 1 263 ? 52.169 -2.106 9.653 1.00 30.94 471 LEU A O 1
ATOM 1646 N N . ARG A 1 264 ? 54.129 -2.946 8.972 1.00 27.72 472 ARG A N 1
ATOM 1647 C CA . ARG A 1 264 ? 54.571 -3.307 10.311 1.00 30.73 472 ARG A CA 1
ATOM 1648 C C . ARG A 1 264 ? 55.842 -2.566 10.655 1.00 30.46 472 ARG A C 1
ATOM 1649 O O . ARG A 1 264 ? 56.361 -2.680 11.762 1.00 32.40 472 ARG A O 1
ATOM 1657 N N . LYS A 1 265 ? 56.356 -1.814 9.695 1.00 31.67 473 LYS A N 1
ATOM 1658 C CA . LYS A 1 265 ? 57.605 -1.104 9.900 1.00 32.14 473 LYS A CA 1
ATOM 1659 C C . LYS A 1 265 ? 57.610 0.252 9.239 1.00 31.04 473 LYS A C 1
ATOM 1660 O O . LYS A 1 265 ? 56.715 0.586 8.481 1.00 28.41 473 LYS A O 1
ATOM 1666 N N . LYS A 1 266 ? 58.642 1.028 9.547 1.00 30.36 474 LYS A N 1
ATOM 1667 C CA . LYS A 1 266 ? 58.832 2.341 8.945 1.00 30.12 474 LYS A CA 1
ATOM 1668 C C . LYS A 1 266 ? 59.030 2.045 7.453 1.00 31.20 474 LYS A C 1
ATOM 1669 O O . LYS A 1 266 ? 59.724 1.088 7.097 1.00 31.17 474 LYS A O 1
ATOM 1675 N N . LEU A 1 267 ? 58.394 2.829 6.587 1.00 29.29 475 LEU A N 1
ATOM 1676 C CA . LEU A 1 267 ? 58.509 2.613 5.152 1.00 26.52 475 LEU A CA 1
ATOM 1677 C C . LEU A 1 267 ? 58.865 3.915 4.471 1.00 29.30 475 LEU A C 1
ATOM 1678 O O . LEU A 1 267 ? 58.086 4.873 4.487 1.00 27.65 475 LEU A O 1
ATOM 1683 N N . ILE A 1 268 ? 60.065 3.944 3.903 1.00 25.98 476 ILE A N 1
ATOM 1684 C CA . ILE A 1 268 ? 60.592 5.098 3.173 1.00 25.87 476 ILE A CA 1
ATOM 1685 C C . ILE A 1 268 ? 61.082 4.541 1.831 1.00 31.78 476 ILE A C 1
ATOM 1686 O O . ILE A 1 268 ? 61.860 3.587 1.810 1.00 30.81 476 ILE A O 1
ATOM 1691 N N . LEU A 1 269 ? 60.638 5.117 0.720 1.00 29.38 477 LEU A N 1
ATOM 1692 C CA . LEU A 1 269 ? 61.072 4.630 -0.592 1.00 36.23 477 LEU A CA 1
ATOM 1693 C C . LEU A 1 269 ? 62.452 5.183 -0.963 1.00 38.34 477 LEU A C 1
ATOM 1694 O O . LEU A 1 269 ? 62.628 5.841 -1.981 1.00 42.61 477 LEU A O 1
ATOM 1699 N N . SER A 1 270 ? 63.440 4.919 -0.122 1.00 44.22 478 SER A N 1
ATOM 1700 C CA . SER A 1 270 ? 64.789 5.400 -0.388 1.00 46.50 478 SER A CA 1
ATOM 1701 C C . SER A 1 270 ? 65.770 4.435 0.218 1.00 52.05 478 SER A C 1
ATOM 1702 O O . SER A 1 270 ? 65.506 3.837 1.265 1.00 48.55 478 SER A O 1
ATOM 1705 N N . TYR A 1 271 ? 66.914 4.302 -0.441 1.00 55.19 479 TYR A N 1
ATOM 1706 C CA . TYR A 1 271 ? 67.948 3.384 0.004 1.00 61.50 479 TYR A CA 1
ATOM 1707 C C . TYR A 1 271 ? 68.332 3.484 1.482 1.00 63.79 479 TYR A C 1
ATOM 1708 O O . TYR A 1 271 ? 68.735 4.542 1.965 1.00 65.29 479 TYR A O 1
ATOM 1717 N N . THR A 1 272 ? 68.173 2.363 2.191 1.00 65.76 480 THR A N 1
ATOM 1718 C CA . THR A 1 272 ? 68.495 2.268 3.615 1.00 66.35 480 THR A CA 1
ATOM 1719 C C . THR A 1 272 ? 69.959 1.872 3.777 1.00 68.05 480 THR A C 1
ATOM 1720 O O . THR A 1 272 ? 70.638 1.708 2.740 1.00 68.47 480 THR A O 1
ATOM 1725 N N . ASP B 2 7 ? 51.654 19.866 5.904 1.00 56.91 208 ASP B N 1
ATOM 1726 C CA . ASP B 2 7 ? 52.459 20.094 7.149 1.00 57.19 208 ASP B CA 1
ATOM 1727 C C . ASP B 2 7 ? 51.578 20.501 8.335 1.00 54.07 208 ASP B C 1
ATOM 1728 O O . ASP B 2 7 ? 52.067 20.920 9.389 1.00 53.49 208 ASP B O 1
ATOM 1733 N N . LYS B 2 8 ? 50.273 20.353 8.164 1.00 47.59 209 LYS B N 1
ATOM 1734 C CA . LYS B 2 8 ? 49.339 20.733 9.204 1.00 40.89 209 LYS B CA 1
ATOM 1735 C C . LYS B 2 8 ? 49.001 19.580 10.123 1.00 32.79 209 LYS B C 1
ATOM 1736 O O . LYS B 2 8 ? 49.224 18.413 9.798 1.00 27.86 209 LYS B O 1
ATOM 1742 N N . VAL B 2 9 ? 48.468 19.943 11.277 1.00 29.10 210 VAL B N 1
ATOM 1743 C CA . VAL B 2 9 ? 48.075 19.021 12.322 1.00 27.46 210 VAL B CA 1
ATOM 1744 C C . VAL B 2 9 ? 46.641 19.371 12.685 1.00 26.28 210 VAL B C 1
ATOM 1745 O O . VAL B 2 9 ? 46.298 20.545 12.686 1.00 23.94 210 VAL B O 1
ATOM 1749 N N . TYR B 2 10 ? 45.806 18.378 13.000 1.00 21.84 211 TYR B N 1
ATOM 1750 C CA . TYR B 2 10 ? 44.419 18.683 13.385 1.00 19.69 211 TYR B CA 1
ATOM 1751 C C . TYR B 2 10 ? 44.441 19.439 14.713 1.00 22.30 211 TYR B C 1
ATOM 1752 O O . TYR B 2 10 ? 45.164 19.064 15.637 1.00 24.03 211 TYR B O 1
ATOM 1761 N N . GLN B 2 11 ? 43.663 20.507 14.813 1.00 21.73 212 GLN B N 1
ATOM 1762 C CA . GLN B 2 11 ? 43.591 21.233 16.085 1.00 24.26 212 GLN B CA 1
ATOM 1763 C C . GLN B 2 11 ? 43.152 20.239 17.151 1.00 24.12 212 GLN B C 1
ATOM 1764 O O . GLN B 2 11 ? 42.193 19.495 16.954 1.00 25.01 212 GLN B O 1
ATOM 1770 N N . MET B 2 12 ? 43.848 20.214 18.281 1.00 21.97 213 MET B N 1
ATOM 1771 C CA . MET B 2 12 ? 43.503 19.285 19.360 1.00 24.34 213 MET B CA 1
ATOM 1772 C C . MET B 2 12 ? 43.830 19.971 20.682 1.00 28.71 213 MET B C 1
ATOM 1773 O O . MET B 2 12 ? 44.752 19.554 21.382 1.00 27.49 213 MET B O 1
ATOM 1778 N N . LYS B 2 13 ? 43.049 20.997 21.020 1.00 28.21 214 LYS B N 1
ATOM 1779 C CA . LYS B 2 13 ? 43.285 21.807 22.219 1.00 34.66 214 LYS B CA 1
ATOM 1780 C C . LYS B 2 13 ? 42.120 22.038 23.161 1.00 34.16 214 LYS B C 1
ATOM 1781 O O . LYS B 2 13 ? 42.327 22.478 24.291 1.00 32.53 214 LYS B O 1
ATOM 1787 N N . SER B 2 14 ? 40.900 21.769 22.707 1.00 32.49 215 SER B N 1
ATOM 1788 C CA . SER B 2 14 ? 39.744 21.998 23.550 1.00 31.10 215 SER B CA 1
ATOM 1789 C C . SER B 2 14 ? 39.753 21.059 24.758 1.00 31.30 215 SER B C 1
ATOM 1790 O O . SER B 2 14 ? 40.359 19.998 24.712 1.00 28.10 215 SER B O 1
ATOM 1793 N N . LYS B 2 15 ? 39.075 21.466 25.833 1.00 30.13 216 LYS B N 1
ATOM 1794 C CA . LYS B 2 15 ? 38.990 20.685 27.061 1.00 32.81 216 LYS B CA 1
ATOM 1795 C C . LYS B 2 15 ? 37.523 20.589 27.477 1.00 34.53 216 LYS B C 1
ATOM 1796 O O . LYS B 2 15 ? 36.924 21.570 27.918 1.00 32.75 216 LYS B O 1
ATOM 1802 N N . PRO B 2 16 ? 36.914 19.407 27.317 1.00 31.71 217 PRO B N 1
ATOM 1803 C CA . PRO B 2 16 ? 37.539 18.193 26.774 1.00 28.43 217 PRO B CA 1
ATOM 1804 C C . PRO B 2 16 ? 37.832 18.283 25.259 1.00 28.37 217 PRO B C 1
ATOM 1805 O O . PRO B 2 16 ? 37.373 19.209 24.570 1.00 25.61 217 PRO B O 1
ATOM 1809 N N . ARG B 2 17 ? 38.601 17.321 24.753 1.00 25.35 218 ARG B N 1
ATOM 1810 C CA . ARG B 2 17 ? 38.925 17.252 23.328 1.00 25.00 218 ARG B CA 1
ATOM 1811 C C . ARG B 2 17 ? 37.673 16.867 22.544 1.00 25.29 218 ARG B C 1
ATOM 1812 O O . ARG B 2 17 ? 37.490 17.262 21.399 1.00 23.28 218 ARG B O 1
ATOM 1820 N N . GLY B 2 18 ? 36.831 16.067 23.181 1.00 23.33 219 GLY B N 1
ATOM 1821 C CA . GLY B 2 18 ? 35.603 15.583 22.568 1.00 23.82 219 GLY B CA 1
ATOM 1822 C C . GLY B 2 18 ? 35.116 14.393 23.387 1.00 25.64 219 GLY B C 1
ATOM 1823 O O . GLY B 2 18 ? 35.662 14.103 24.459 1.00 27.70 219 GLY B O 1
ATOM 1824 N N . TYR B 2 19 ? 34.077 13.722 22.913 1.00 25.50 220 TYR B N 1
ATOM 1825 C CA . TYR B 2 19 ? 33.555 12.552 23.594 1.00 25.64 220 TYR B CA 1
ATOM 1826 C C . TYR B 2 19 ? 34.269 11.326 23.074 1.00 27.56 220 TYR B C 1
ATOM 1827 O O . TYR B 2 19 ? 34.642 11.269 21.886 1.00 26.82 220 TYR B O 1
ATOM 1836 N N . CYS B 2 20 ? 34.445 10.347 23.961 1.00 23.72 221 CYS B N 1
ATOM 1837 C CA . CYS B 2 20 ? 35.049 9.064 23.611 1.00 25.52 221 CYS B CA 1
ATOM 1838 C C . CYS B 2 20 ? 33.984 8.035 23.993 1.00 29.70 221 CYS B C 1
ATOM 1839 O O . CYS B 2 20 ? 33.873 7.616 25.153 1.00 28.12 221 CYS B O 1
ATOM 1842 N N . LEU B 2 21 ? 33.176 7.662 23.020 1.00 27.51 222 LEU B N 1
ATOM 1843 C CA . LEU B 2 21 ? 32.116 6.698 23.254 1.00 31.80 222 LEU B CA 1
ATOM 1844 C C . LEU B 2 21 ? 32.717 5.297 23.305 1.00 26.97 222 LEU B C 1
ATOM 1845 O O . LEU B 2 21 ? 33.554 4.960 22.485 1.00 28.96 222 LEU B O 1
ATOM 1850 N N . ILE B 2 22 ? 32.342 4.505 24.305 1.00 27.26 223 ILE B N 1
ATOM 1851 C CA . ILE B 2 22 ? 32.827 3.133 24.401 1.00 26.49 223 ILE B CA 1
ATOM 1852 C C . ILE B 2 22 ? 31.654 2.169 24.495 1.00 32.98 223 ILE B C 1
ATOM 1853 O O . ILE B 2 22 ? 30.950 2.134 25.510 1.00 34.12 223 ILE B O 1
ATOM 1858 N N . ILE B 2 23 ? 31.440 1.407 23.429 1.00 34.01 224 ILE B N 1
ATOM 1859 C CA . ILE B 2 23 ? 30.370 0.409 23.386 1.00 33.83 224 ILE B CA 1
ATOM 1860 C C . ILE B 2 23 ? 31.096 -0.898 23.668 1.00 34.13 224 ILE B C 1
ATOM 1861 O O . ILE B 2 23 ? 31.873 -1.382 22.854 1.00 31.75 224 ILE B O 1
ATOM 1866 N N . ASN B 2 24 ? 30.840 -1.437 24.858 1.00 33.42 225 ASN B N 1
ATOM 1867 C CA . ASN B 2 24 ? 31.499 -2.639 25.362 1.00 32.73 225 ASN B CA 1
ATOM 1868 C C . ASN B 2 24 ? 30.541 -3.832 25.495 1.00 34.77 225 ASN B C 1
ATOM 1869 O O . ASN B 2 24 ? 29.733 -3.871 26.419 1.00 33.41 225 ASN B O 1
ATOM 1874 N N . ASN B 2 25 ? 30.636 -4.798 24.580 1.00 37.50 226 ASN B N 1
ATOM 1875 C CA . ASN B 2 25 ? 29.750 -5.970 24.624 1.00 35.40 226 ASN B CA 1
ATOM 1876 C C . ASN B 2 25 ? 30.388 -7.222 25.197 1.00 33.11 226 ASN B C 1
ATOM 1877 O O . ASN B 2 25 ? 31.322 -7.790 24.633 1.00 36.46 226 ASN B O 1
ATOM 1882 N N . HIS B 2 26 ? 29.854 -7.655 26.333 1.00 37.82 227 HIS B N 1
ATOM 1883 C CA . HIS B 2 26 ? 30.358 -8.839 27.024 1.00 38.10 227 HIS B CA 1
ATOM 1884 C C . HIS B 2 26 ? 29.436 -10.056 27.000 1.00 40.30 227 HIS B C 1
ATOM 1885 O O . HIS B 2 26 ? 29.868 -11.177 26.704 1.00 37.99 227 HIS B O 1
ATOM 1892 N N . ASN B 2 27 ? 28.179 -9.802 27.346 1.00 41.30 228 ASN B N 1
ATOM 1893 C CA . ASN B 2 27 ? 27.136 -10.817 27.468 1.00 47.43 228 ASN B CA 1
ATOM 1894 C C . ASN B 2 27 ? 26.407 -11.197 26.180 1.00 47.00 228 ASN B C 1
ATOM 1895 O O . ASN B 2 27 ? 25.527 -10.473 25.723 1.00 46.54 228 ASN B O 1
ATOM 1900 N N . PHE B 2 28 ? 26.765 -12.353 25.626 1.00 51.95 229 PHE B N 1
ATOM 1901 C CA . PHE B 2 28 ? 26.165 -12.851 24.385 1.00 55.69 229 PHE B CA 1
ATOM 1902 C C . PHE B 2 28 ? 25.162 -13.993 24.567 1.00 58.41 229 PHE B C 1
ATOM 1903 O O . PHE B 2 28 ? 25.084 -14.902 23.736 1.00 58.50 229 PHE B O 1
ATOM 1911 N N . ALA B 2 29 ? 24.387 -13.928 25.643 1.00 61.61 230 ALA B N 1
ATOM 1912 C CA . ALA B 2 29 ? 23.392 -14.956 25.934 1.00 64.48 230 ALA B CA 1
ATOM 1913 C C . ALA B 2 29 ? 22.405 -15.122 24.778 1.00 66.08 230 ALA B C 1
ATOM 1914 O O . ALA B 2 29 ? 22.262 -16.218 24.223 1.00 65.17 230 ALA B O 1
ATOM 1916 N N . LYS B 2 30 ? 21.738 -14.027 24.417 1.00 67.96 231 LYS B N 1
ATOM 1917 C CA . LYS B 2 30 ? 20.754 -14.029 23.334 1.00 68.40 231 LYS B CA 1
ATOM 1918 C C . LYS B 2 30 ? 21.326 -14.509 21.996 1.00 68.16 231 LYS B C 1
ATOM 1919 O O . LYS B 2 30 ? 20.603 -15.076 21.181 1.00 62.68 231 LYS B O 1
ATOM 1925 N N . ALA B 2 31 ? 22.614 -14.279 21.756 1.00 69.67 232 ALA B N 1
ATOM 1926 C CA . ALA B 2 31 ? 23.221 -14.744 20.510 1.00 72.70 232 ALA B CA 1
ATOM 1927 C C . ALA B 2 31 ? 23.146 -16.276 20.525 1.00 74.62 232 ALA B C 1
ATOM 1928 O O . ALA B 2 31 ? 23.710 -16.961 19.670 1.00 72.98 232 ALA B O 1
ATOM 1930 N N . ARG B 2 32 ? 22.431 -16.793 21.520 1.00 78.27 233 ARG B N 1
ATOM 1931 C CA . ARG B 2 32 ? 22.232 -18.225 21.702 1.00 80.25 233 ARG B CA 1
ATOM 1932 C C . ARG B 2 32 ? 20.791 -18.463 22.185 1.00 81.18 233 ARG B C 1
ATOM 1933 O O . ARG B 2 32 ? 20.303 -19.591 22.172 1.00 82.18 233 ARG B O 1
ATOM 1941 N N . GLU B 2 33 ? 20.122 -17.384 22.597 1.00 82.32 234 GLU B N 1
ATOM 1942 C CA . GLU B 2 33 ? 18.736 -17.426 23.089 1.00 82.89 234 GLU B CA 1
ATOM 1943 C C . GLU B 2 33 ? 17.710 -16.865 22.099 1.00 82.47 234 GLU B C 1
ATOM 1944 O O . GLU B 2 33 ? 16.509 -17.091 22.262 1.00 81.68 234 GLU B O 1
ATOM 1950 N N . LYS B 2 34 ? 18.179 -16.121 21.094 1.00 82.01 235 LYS B N 1
ATOM 1951 C CA . LYS B 2 34 ? 17.295 -15.509 20.099 1.00 79.95 235 LYS B CA 1
ATOM 1952 C C . LYS B 2 34 ? 17.836 -15.553 18.662 1.00 79.05 235 LYS B C 1
ATOM 1953 O O . LYS B 2 34 ? 17.128 -15.180 17.727 1.00 80.56 235 LYS B O 1
ATOM 1959 N N . VAL B 2 35 ? 19.076 -16.003 18.479 1.00 77.67 236 VAL B N 1
ATOM 1960 C CA . VAL B 2 35 ? 19.678 -16.068 17.141 1.00 76.26 236 VAL B CA 1
ATOM 1961 C C . VAL B 2 35 ? 20.408 -17.388 16.900 1.00 76.26 236 VAL B C 1
ATOM 1962 O O . VAL B 2 35 ? 21.617 -17.485 17.084 1.00 77.39 236 VAL B O 1
ATOM 1966 N N . PRO B 2 36 ? 19.671 -18.406 16.438 1.00 77.72 237 PRO B N 1
ATOM 1967 C CA . PRO B 2 36 ? 20.050 -19.787 16.114 1.00 78.32 237 PRO B CA 1
ATOM 1968 C C . PRO B 2 36 ? 2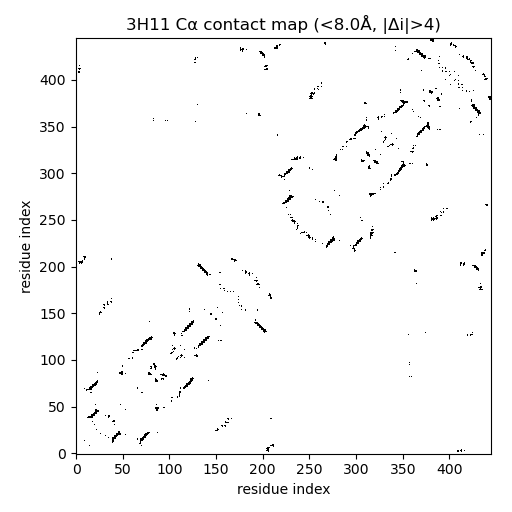1.467 -20.176 15.663 1.00 78.41 237 PRO B C 1
ATOM 1969 O O . PRO B 2 36 ? 21.931 -21.263 16.007 1.00 80.21 237 PRO B O 1
ATOM 1973 N N . LYS B 2 37 ? 22.163 -19.325 14.916 1.00 76.52 238 LYS B N 1
ATOM 1974 C CA . LYS B 2 37 ? 23.484 -19.722 14.420 1.00 76.21 238 LYS B CA 1
ATOM 1975 C C . LYS B 2 37 ? 24.723 -19.453 15.274 1.00 76.17 238 LYS B C 1
ATOM 1976 O O . LYS B 2 37 ? 25.783 -20.036 15.024 1.00 76.98 238 LYS B O 1
ATOM 1982 N N . LEU B 2 38 ? 24.608 -18.589 16.276 1.00 74.96 239 LEU B N 1
ATOM 1983 C CA . LEU B 2 38 ? 25.764 -18.265 17.119 1.00 73.55 239 LEU B CA 1
ATOM 1984 C C . LEU B 2 38 ? 25.755 -19.018 18.456 1.00 74.42 239 LEU B C 1
ATOM 1985 O O . LEU B 2 38 ? 26.366 -18.581 19.435 1.00 74.78 239 LEU B O 1
ATOM 1990 N N . HIS B 2 39 ? 25.075 -20.162 18.475 1.00 73.93 240 HIS B N 1
ATOM 1991 C CA . HIS B 2 39 ? 24.936 -20.992 19.668 1.00 72.57 240 HIS B CA 1
ATOM 1992 C C . HIS B 2 39 ? 26.225 -21.288 20.437 1.00 70.40 240 HIS B C 1
ATOM 1993 O O . HIS B 2 39 ? 26.190 -21.505 21.642 1.00 69.04 240 HIS B O 1
ATOM 2000 N N . SER B 2 40 ? 27.359 -21.300 19.748 1.00 70.33 241 SER B N 1
ATOM 2001 C CA . SER B 2 40 ? 28.634 -21.571 20.405 1.00 70.15 241 SER B CA 1
ATOM 2002 C C . SER B 2 40 ? 29.413 -20.278 20.654 1.00 69.43 241 SER B C 1
ATOM 2003 O O . SER B 2 40 ? 30.594 -20.318 21.006 1.00 68.48 241 SER B O 1
ATOM 2006 N N . ILE B 2 41 ? 28.753 -19.136 20.475 1.00 68.04 242 ILE B N 1
ATOM 2007 C CA . ILE B 2 41 ? 29.411 -17.847 20.671 1.00 66.22 242 ILE B CA 1
ATOM 2008 C C . ILE B 2 41 ? 29.619 -17.585 22.162 1.00 64.41 242 ILE B C 1
ATOM 2009 O O . ILE B 2 41 ? 28.673 -17.435 22.931 1.00 64.18 242 ILE B O 1
ATOM 2014 N N . ARG B 2 42 ? 30.887 -17.537 22.546 1.00 64.11 243 ARG B N 1
ATOM 2015 C CA . ARG B 2 42 ? 31.310 -17.343 23.926 1.00 62.41 243 ARG B CA 1
ATOM 2016 C C . ARG B 2 42 ? 31.250 -15.895 24.419 1.00 60.62 243 ARG B C 1
ATOM 2017 O O . ARG B 2 42 ? 31.503 -14.955 23.657 1.00 60.37 243 ARG B O 1
ATOM 2025 N N . ASP B 2 43 ? 30.909 -15.717 25.694 1.00 56.98 244 ASP B N 1
ATOM 2026 C CA . ASP B 2 43 ? 30.848 -14.379 26.278 1.00 53.85 244 ASP B CA 1
ATOM 2027 C C . ASP B 2 43 ? 32.242 -13.799 26.204 1.00 50.11 244 ASP B C 1
ATOM 2028 O O . ASP B 2 43 ? 33.224 -14.514 26.388 1.00 47.98 244 ASP B O 1
ATOM 2033 N N . ARG B 2 44 ? 32.327 -12.503 25.936 1.00 48.78 245 ARG B N 1
ATOM 2034 C CA . ARG B 2 44 ? 33.625 -11.860 25.785 1.00 48.42 245 ARG B CA 1
ATOM 2035 C C . ARG B 2 44 ? 34.350 -11.510 27.071 1.00 49.65 245 ARG B C 1
ATOM 2036 O O . ARG B 2 44 ? 34.438 -10.344 27.457 1.00 52.53 245 ARG B O 1
ATOM 2044 N N . ASN B 2 45 ? 34.886 -12.540 27.720 1.00 48.33 246 ASN B N 1
ATOM 2045 C CA . ASN B 2 45 ? 35.618 -12.375 28.961 1.00 45.99 246 ASN B CA 1
ATOM 2046 C C . ASN B 2 45 ? 36.919 -11.640 28.709 1.00 44.74 246 ASN B C 1
ATOM 2047 O O . ASN B 2 45 ? 37.707 -12.032 27.847 1.00 38.83 246 ASN B O 1
ATOM 2052 N N . GLY B 2 46 ? 37.130 -10.574 29.472 1.00 41.31 247 GLY B N 1
ATOM 2053 C CA . GLY B 2 46 ? 38.338 -9.790 29.319 1.00 41.63 247 GLY B CA 1
ATOM 2054 C C . GLY B 2 46 ? 38.074 -8.451 28.662 1.00 39.50 247 GLY B C 1
ATOM 2055 O O . GLY B 2 46 ? 38.955 -7.594 28.635 1.00 37.01 247 GLY B O 1
ATOM 2056 N N . THR B 2 47 ? 36.865 -8.268 28.138 1.00 34.74 248 THR B N 1
ATOM 2057 C CA . THR B 2 47 ? 36.515 -7.029 27.471 1.00 36.69 248 THR B CA 1
ATOM 2058 C C . THR B 2 47 ? 36.372 -5.903 28.482 1.00 38.66 248 THR B C 1
ATOM 2059 O O . THR B 2 47 ? 36.477 -4.729 28.127 1.00 33.89 248 THR B O 1
ATOM 2063 N N . HIS B 2 48 ? 36.128 -6.243 29.746 1.00 37.22 249 HIS B N 1
ATOM 2064 C CA . HIS B 2 48 ? 36.002 -5.183 30.731 1.00 35.59 249 HIS B CA 1
ATOM 2065 C C . HIS B 2 48 ? 37.363 -4.545 30.997 1.00 31.94 249 HIS B C 1
ATOM 2066 O O . HIS B 2 48 ? 37.447 -3.343 31.252 1.00 34.62 249 HIS B O 1
ATOM 2073 N N . LEU B 2 49 ? 38.424 -5.341 30.933 1.00 28.58 250 LEU B N 1
ATOM 2074 C CA . LEU B 2 49 ? 39.761 -4.806 31.129 1.00 34.23 250 LEU B CA 1
ATOM 2075 C C . LEU B 2 49 ? 40.023 -3.841 29.976 1.00 32.92 250 LEU B C 1
ATOM 2076 O O . LEU B 2 49 ? 40.649 -2.802 30.165 1.00 32.15 250 LEU B O 1
ATOM 2081 N N . ASP B 2 50 ? 39.528 -4.194 28.789 1.00 31.06 251 ASP B N 1
ATOM 2082 C CA . ASP B 2 50 ? 39.719 -3.367 27.606 1.00 31.35 251 ASP B CA 1
ATOM 2083 C C . ASP B 2 50 ? 38.995 -2.040 27.798 1.00 30.80 251 ASP B C 1
ATOM 2084 O O . ASP B 2 50 ? 39.566 -0.981 27.557 1.00 30.59 251 ASP B O 1
ATOM 2089 N N . ALA B 2 51 ? 37.738 -2.098 28.234 1.00 28.71 252 ALA B N 1
ATOM 2090 C CA . ALA B 2 51 ? 36.962 -0.892 28.447 1.00 29.22 252 ALA B CA 1
ATOM 2091 C C . ALA B 2 51 ? 37.628 -0.001 29.501 1.00 31.75 252 ALA B C 1
ATOM 2092 O O . ALA B 2 51 ? 37.655 1.215 29.363 1.00 29.42 252 ALA B O 1
ATOM 2094 N N . GLY B 2 52 ? 38.168 -0.612 30.552 1.00 32.34 253 GLY B N 1
ATOM 2095 C CA . GLY B 2 52 ? 38.861 0.161 31.575 1.00 29.50 253 GLY B CA 1
ATOM 2096 C C . GLY B 2 52 ? 40.156 0.772 31.035 1.00 27.65 253 GLY B C 1
ATOM 2097 O O . GLY B 2 52 ? 40.490 1.921 31.361 1.00 29.10 253 GLY B O 1
ATOM 2098 N N . ALA B 2 53 ? 40.898 0.030 30.215 1.00 27.95 254 ALA B N 1
ATOM 2099 C CA . ALA B 2 53 ? 42.143 0.569 29.659 1.00 30.28 254 ALA B CA 1
ATOM 2100 C C . ALA B 2 53 ? 41.824 1.753 28.749 1.00 29.55 254 ALA B C 1
ATOM 2101 O O . ALA B 2 53 ? 42.489 2.785 28.822 1.00 30.20 254 ALA B O 1
ATOM 2103 N N . LEU B 2 54 ? 40.815 1.611 27.897 1.00 24.71 255 LEU B N 1
ATOM 2104 C CA . LEU B 2 54 ? 40.424 2.707 27.002 1.00 26.80 255 LEU B CA 1
ATOM 2105 C C . LEU B 2 54 ? 39.987 3.923 27.818 1.00 27.01 255 LEU B C 1
ATOM 2106 O O . LEU B 2 54 ? 40.309 5.065 27.485 1.00 26.29 255 LEU B O 1
ATOM 2111 N N . THR B 2 55 ? 39.239 3.667 28.884 1.00 26.44 256 THR B N 1
ATOM 2112 C CA . THR B 2 55 ? 38.754 4.728 29.731 1.00 26.25 256 THR B CA 1
ATOM 2113 C C . THR B 2 55 ? 39.902 5.523 30.331 1.00 26.08 256 THR B C 1
ATOM 2114 O O . THR B 2 55 ? 39.937 6.736 30.228 1.00 26.31 256 THR B O 1
ATOM 2118 N N . THR B 2 56 ? 40.862 4.842 30.941 1.00 26.29 257 THR B N 1
ATOM 2119 C CA . THR B 2 56 ? 41.944 5.588 31.545 1.00 29.50 257 THR B CA 1
ATOM 2120 C C . THR B 2 56 ? 42.886 6.210 30.512 1.00 28.47 257 THR B C 1
ATOM 2121 O O . THR B 2 56 ? 43.405 7.307 30.741 1.00 26.97 257 THR B O 1
ATOM 2125 N N . THR B 2 57 ? 43.088 5.535 29.377 1.00 25.39 258 THR B N 1
ATOM 2126 C CA . THR B 2 57 ? 43.943 6.066 28.328 1.00 26.28 258 THR B CA 1
ATOM 2127 C C . THR B 2 57 ? 43.397 7.385 27.781 1.00 29.53 258 THR B C 1
ATOM 2128 O O . THR B 2 57 ? 44.136 8.361 27.671 1.00 26.49 258 THR B O 1
ATOM 2132 N N . PHE B 2 58 ? 42.104 7.429 27.457 1.00 27.35 259 PHE B N 1
ATOM 2133 C CA . PHE B 2 58 ? 41.528 8.635 26.896 1.00 24.23 259 PHE B CA 1
ATOM 2134 C C . PHE B 2 58 ? 41.150 9.730 27.884 1.00 25.73 259 PHE B C 1
ATOM 2135 O O . PHE B 2 58 ? 41.112 10.891 27.498 1.00 23.20 259 PHE B O 1
ATOM 2143 N N . GLU B 2 59 ? 40.896 9.391 29.150 1.00 25.17 260 GLU B N 1
ATOM 2144 C CA . GLU B 2 59 ? 40.629 10.428 30.141 1.00 25.87 260 GLU B CA 1
ATOM 2145 C C . GLU B 2 59 ? 41.956 11.145 30.313 1.00 26.53 260 GLU B C 1
ATOM 2146 O O . GLU B 2 59 ? 41.984 12.359 30.477 1.00 27.51 260 GLU B O 1
ATOM 2152 N N . GLU B 2 60 ? 43.064 10.404 30.287 1.00 25.24 261 GLU B N 1
ATOM 2153 C CA . GLU B 2 60 ? 44.364 11.059 30.435 1.00 27.85 261 GLU B CA 1
ATOM 2154 C C . GLU B 2 60 ? 44.616 11.990 29.251 1.00 28.50 261 GLU B C 1
ATOM 2155 O O . GLU B 2 60 ? 45.320 12.997 29.390 1.00 27.40 261 GLU B O 1
ATOM 2161 N N . LEU B 2 61 ? 44.066 11.639 28.086 1.00 23.29 262 LEU B N 1
ATOM 2162 C CA . LEU B 2 61 ? 44.233 12.447 26.875 1.00 23.95 262 LEU B CA 1
ATOM 2163 C C . LEU B 2 61 ? 43.130 13.508 26.749 1.00 23.26 262 LEU B C 1
ATOM 2164 O O . LEU B 2 61 ? 42.935 14.085 25.679 1.00 24.12 262 LEU B O 1
ATOM 2169 N N . HIS B 2 62 ? 42.440 13.757 27.858 1.00 23.78 263 HIS B N 1
ATOM 2170 C CA . HIS B 2 62 ? 41.372 14.775 27.978 1.00 25.68 263 HIS B CA 1
ATOM 2171 C C . HIS B 2 62 ? 40.074 14.620 27.205 1.00 25.33 263 HIS B C 1
ATOM 2172 O O . HIS B 2 62 ? 39.428 15.619 26.823 1.00 26.37 263 HIS B O 1
ATOM 2179 N N . PHE B 2 63 ? 39.671 13.384 26.966 1.00 24.79 264 PHE B N 1
ATOM 2180 C CA . PHE B 2 63 ? 38.385 13.148 26.303 1.00 24.04 264 PHE B CA 1
ATOM 2181 C C . PHE B 2 63 ? 37.354 12.870 27.403 1.00 28.25 264 PHE B C 1
ATOM 2182 O O . PHE B 2 63 ? 37.713 12.502 28.525 1.00 25.93 264 PHE B O 1
ATOM 2190 N N . GLU B 2 64 ? 36.074 13.065 27.097 1.00 28.97 265 GLU B N 1
ATOM 2191 C CA . GLU B 2 64 ? 35.031 12.801 28.088 1.00 30.54 265 GLU B CA 1
ATOM 2192 C C . GLU B 2 64 ? 34.537 11.409 27.723 1.00 27.87 265 GLU B C 1
ATOM 2193 O O . GLU B 2 64 ? 34.013 11.215 26.634 1.00 26.42 265 GLU B O 1
ATOM 2199 N N . ILE B 2 65 ? 34.724 10.444 28.623 1.00 28.71 266 ILE B N 1
ATOM 2200 C CA . ILE B 2 65 ? 34.341 9.066 28.342 1.00 27.26 266 ILE B CA 1
ATOM 2201 C C . ILE B 2 65 ? 32.844 8.847 28.547 1.00 32.02 266 ILE B C 1
ATOM 2202 O O . ILE B 2 65 ? 32.257 9.339 29.525 1.00 30.74 266 ILE B O 1
ATOM 2207 N N . LYS B 2 66 ? 32.241 8.121 27.611 1.00 29.46 267 LYS B N 1
ATOM 2208 C CA . LYS B 2 66 ? 30.812 7.800 27.648 1.00 31.92 267 LYS B CA 1
ATOM 2209 C C . LYS B 2 66 ? 30.692 6.309 27.401 1.00 31.32 267 LYS B C 1
ATOM 2210 O O . LYS B 2 66 ? 30.513 5.873 26.266 1.00 30.05 267 LYS B O 1
ATOM 2216 N N . PRO B 2 67 ? 30.801 5.502 28.465 1.00 32.06 268 PRO B N 1
ATOM 2217 C CA . PRO B 2 67 ? 30.712 4.049 28.337 1.00 34.34 268 PRO B CA 1
ATOM 2218 C C . PRO B 2 67 ? 29.264 3.534 28.259 1.00 34.38 268 PRO B C 1
ATOM 2219 O O . PRO B 2 67 ? 28.352 4.114 28.836 1.00 33.90 268 PRO B O 1
ATOM 2223 N N . HIS B 2 68 ? 29.091 2.448 27.522 1.00 36.77 269 HIS B N 1
ATOM 2224 C CA . HIS B 2 68 ? 27.808 1.780 27.338 1.00 35.82 269 HIS B CA 1
ATOM 2225 C C . HIS B 2 68 ? 28.162 0.317 27.234 1.00 37.83 269 HIS B C 1
ATOM 2226 O O . HIS B 2 68 ? 28.958 -0.080 26.373 1.00 40.75 269 HIS B O 1
ATOM 2233 N N . ASP B 2 69 ? 27.597 -0.494 28.123 1.00 34.75 270 ASP B N 1
ATOM 2234 C CA . ASP B 2 69 ? 27.896 -1.914 28.132 1.00 33.95 270 ASP B CA 1
ATOM 2235 C C . ASP B 2 69 ? 26.708 -2.741 27.643 1.00 37.13 270 ASP B C 1
ATOM 2236 O O . ASP B 2 69 ? 25.556 -2.341 27.832 1.00 33.60 270 ASP B O 1
ATOM 2241 N N . ASP B 2 70 ? 27.015 -3.886 27.030 1.00 33.32 271 ASP B N 1
ATOM 2242 C CA . ASP B 2 70 ? 26.024 -4.813 26.495 1.00 38.83 271 ASP B CA 1
ATOM 2243 C C . ASP B 2 70 ? 24.917 -4.080 25.766 1.00 40.49 271 ASP B C 1
ATOM 2244 O O . ASP B 2 70 ? 23.872 -3.746 26.345 1.00 43.30 271 ASP B O 1
ATOM 2249 N N . CYS B 2 71 ? 25.180 -3.823 24.487 1.00 38.25 272 CYS B N 1
ATOM 2250 C CA . CYS B 2 71 ? 24.270 -3.112 23.610 1.00 38.26 272 CYS B CA 1
ATOM 2251 C C . CYS B 2 71 ? 23.826 -4.025 22.485 1.00 37.18 272 CYS B C 1
ATOM 2252 O O . CYS B 2 71 ? 24.638 -4.708 21.863 1.00 42.72 272 CYS B O 1
ATOM 2255 N N . THR B 2 72 ? 22.527 -4.058 22.225 1.00 41.07 273 THR B N 1
ATOM 2256 C CA . THR B 2 72 ? 22.040 -4.878 21.130 1.00 43.18 273 THR B CA 1
ATOM 2257 C C . THR B 2 72 ? 22.291 -3.985 19.927 1.00 43.00 273 THR B C 1
ATOM 2258 O O . THR B 2 72 ? 22.611 -2.813 20.101 1.00 46.09 273 THR B O 1
ATOM 2262 N N . VAL B 2 73 ? 22.117 -4.503 18.719 1.00 43.57 274 VAL B N 1
ATOM 2263 C CA . VAL B 2 73 ? 22.341 -3.675 17.549 1.00 44.81 274 VAL B CA 1
ATOM 2264 C C . VAL B 2 73 ? 21.417 -2.457 17.549 1.00 45.61 274 VAL B C 1
ATOM 2265 O O . VAL B 2 73 ? 21.822 -1.360 17.150 1.00 44.02 274 VAL B O 1
ATOM 2269 N N . GLU B 2 74 ? 20.181 -2.633 18.014 1.00 46.92 275 GLU B N 1
ATOM 2270 C CA . GLU B 2 74 ? 19.235 -1.516 18.066 1.00 45.56 275 GLU B CA 1
ATOM 2271 C C . GLU B 2 74 ? 19.757 -0.413 18.977 1.00 44.19 275 GLU B C 1
ATOM 2272 O O . GLU B 2 74 ? 19.583 0.782 18.711 1.00 42.92 275 GLU B O 1
ATOM 2278 N N . GLN B 2 75 ? 20.379 -0.819 20.074 1.00 41.35 276 GLN B N 1
ATOM 2279 C CA . GLN B 2 75 ? 20.895 0.146 21.026 1.00 42.22 276 GLN B CA 1
ATOM 2280 C C . GLN B 2 75 ? 22.092 0.913 20.456 1.00 39.38 276 GLN B C 1
ATOM 2281 O O . GLN B 2 75 ? 22.195 2.135 20.616 1.00 38.19 276 GLN B O 1
ATOM 2287 N N . ILE B 2 76 ? 22.976 0.183 19.788 1.00 38.54 277 ILE B N 1
ATOM 2288 C CA . ILE B 2 76 ? 24.139 0.788 19.170 1.00 37.63 277 ILE B CA 1
ATOM 2289 C C . ILE B 2 76 ? 23.650 1.876 18.215 1.00 40.37 277 ILE B C 1
ATOM 2290 O O . ILE B 2 76 ? 24.121 3.022 18.245 1.00 37.86 277 ILE B O 1
ATOM 2295 N N . TYR B 2 77 ? 22.663 1.550 17.391 1.00 41.09 278 TYR B N 1
ATOM 2296 C CA . TYR B 2 77 ? 22.152 2.562 16.478 1.00 41.08 278 TYR B CA 1
ATOM 2297 C C . TYR B 2 77 ? 21.571 3.776 17.205 1.00 41.15 278 TYR B C 1
ATOM 2298 O O . TYR B 2 77 ? 21.805 4.916 16.792 1.00 39.71 278 TYR B O 1
ATOM 2307 N N . GLU B 2 78 ? 20.826 3.579 18.292 1.00 42.05 279 GLU B N 1
ATOM 2308 C CA . GLU B 2 78 ? 20.275 4.755 18.968 1.00 43.44 279 GLU B CA 1
ATOM 2309 C C . GLU B 2 78 ? 21.351 5.577 19.666 1.00 40.86 279 GLU B C 1
ATOM 2310 O O . GLU B 2 78 ? 21.262 6.802 19.717 1.00 39.52 279 GLU B O 1
ATOM 2316 N N . ILE B 2 79 ? 22.368 4.915 20.208 1.00 40.50 280 ILE B N 1
ATOM 2317 C CA . ILE B 2 79 ? 23.440 5.664 20.853 1.00 37.74 280 ILE B CA 1
ATOM 2318 C C . ILE B 2 79 ? 24.127 6.516 19.775 1.00 33.52 280 ILE B C 1
ATOM 2319 O O . ILE B 2 79 ? 24.232 7.733 19.914 1.00 34.04 280 ILE B O 1
ATOM 2324 N N . LEU B 2 80 ? 24.523 5.873 18.679 1.00 33.33 281 LEU B N 1
ATOM 2325 C CA . LEU B 2 80 ? 25.211 6.569 17.589 1.00 34.68 281 LEU B CA 1
ATOM 2326 C C . LEU B 2 80 ? 24.374 7.700 17.035 1.00 34.90 281 LEU B C 1
ATOM 2327 O O . LEU B 2 80 ? 24.892 8.750 16.660 1.00 38.59 281 LEU B O 1
ATOM 2332 N N . LYS B 2 81 ? 23.063 7.497 16.988 1.00 37.00 282 LYS B N 1
ATOM 2333 C CA . LYS B 2 81 ? 22.190 8.533 16.481 1.00 34.13 282 LYS B CA 1
ATOM 2334 C C . LYS B 2 81 ? 22.186 9.733 17.416 1.00 30.49 282 LYS B C 1
ATOM 2335 O O . LYS B 2 81 ? 22.085 10.872 16.974 1.00 30.34 282 LYS B O 1
ATOM 2341 N N . ILE B 2 82 ? 22.275 9.481 18.717 1.00 31.10 283 ILE B N 1
ATOM 2342 C CA . ILE B 2 82 ? 22.291 10.575 19.684 1.00 31.76 283 ILE B CA 1
ATOM 2343 C C . ILE B 2 82 ? 23.600 11.374 19.527 1.00 33.69 283 ILE B C 1
ATOM 2344 O O . ILE B 2 82 ? 23.612 12.606 19.658 1.00 32.71 283 ILE B O 1
ATOM 2349 N N . TYR B 2 83 ? 24.698 10.689 19.229 1.00 31.82 284 TYR B N 1
ATOM 2350 C CA . TYR B 2 83 ? 25.950 11.433 19.067 1.00 31.87 284 TYR B CA 1
ATOM 2351 C C . TYR B 2 83 ? 25.980 12.180 17.748 1.00 32.02 284 TYR B C 1
ATOM 2352 O O . TYR B 2 83 ? 26.542 13.278 17.659 1.00 33.94 284 TYR B O 1
ATOM 2361 N N . GLN B 2 84 ? 25.318 11.616 16.745 1.00 33.53 285 GLN B N 1
ATOM 2362 C CA . GLN B 2 84 ? 25.245 12.259 15.447 1.00 34.57 285 GLN B CA 1
ATOM 2363 C C . GLN B 2 84 ? 24.517 13.595 15.589 1.00 36.37 285 GLN B C 1
ATOM 2364 O O . GLN B 2 84 ? 24.886 14.575 14.948 1.00 33.59 285 GLN B O 1
ATOM 2370 N N . LEU B 2 85 ? 23.495 13.633 16.452 1.00 37.09 286 LEU B N 1
ATOM 2371 C CA . LEU B 2 85 ? 22.691 14.842 16.676 1.00 38.84 286 LEU B CA 1
ATOM 2372 C C . LEU B 2 85 ? 23.223 15.802 17.730 1.00 38.83 286 LEU B C 1
ATOM 2373 O O . LEU B 2 85 ? 22.758 16.937 17.814 1.00 39.27 286 LEU B O 1
ATOM 2378 N N . MET B 2 86 ? 24.184 15.368 18.540 1.00 40.22 287 MET B N 1
ATOM 2379 C CA . MET B 2 86 ? 24.719 16.247 19.571 1.00 40.68 287 MET B CA 1
ATOM 2380 C C . MET B 2 86 ? 25.482 17.439 19.020 1.00 39.78 287 MET B C 1
ATOM 2381 O O . MET B 2 86 ? 25.828 17.490 17.840 1.00 40.11 287 MET B O 1
ATOM 2386 N N . ASP B 2 87 ? 25.745 18.400 19.890 1.00 38.17 288 ASP B N 1
ATOM 2387 C CA . ASP B 2 87 ? 26.483 19.591 19.515 1.00 37.75 288 ASP B CA 1
ATOM 2388 C C . ASP B 2 87 ? 27.966 19.406 19.840 1.00 36.89 288 ASP B C 1
ATOM 2389 O O . ASP B 2 87 ? 28.376 19.472 21.008 1.00 32.51 288 ASP B O 1
ATOM 2394 N N . HIS B 2 88 ? 28.763 19.154 18.802 1.00 34.07 289 HIS B N 1
ATOM 2395 C CA . HIS B 2 88 ? 30.213 18.986 18.971 1.00 29.16 289 HIS B CA 1
ATOM 2396 C C . HIS B 2 88 ? 30.949 20.301 18.657 1.00 31.29 289 HIS B C 1
ATOM 2397 O O . HIS B 2 88 ? 32.172 20.316 18.539 1.00 25.82 289 HIS B O 1
ATOM 2404 N N . SER B 2 89 ? 30.224 21.412 18.549 1.00 27.74 290 SER B N 1
ATOM 2405 C CA . SER B 2 89 ? 30.864 22.660 18.160 1.00 28.53 290 SER B CA 1
ATOM 2406 C C . SER B 2 89 ? 31.991 23.187 19.026 1.00 32.63 290 SER B C 1
ATOM 2407 O O . SER B 2 89 ? 32.793 23.996 18.553 1.00 31.14 290 SER B O 1
ATOM 2410 N N . ASN B 2 90 ? 32.074 22.735 20.275 1.00 31.58 291 ASN B N 1
ATOM 2411 C CA . ASN B 2 90 ? 33.161 23.159 21.150 1.00 32.21 291 ASN B CA 1
ATOM 2412 C C . ASN B 2 90 ? 34.208 22.050 21.318 1.00 30.28 291 ASN B C 1
ATOM 2413 O O . ASN B 2 90 ? 35.088 22.141 22.169 1.00 29.10 291 ASN B O 1
ATOM 2418 N N . MET B 2 91 ? 34.110 21.015 20.480 1.00 27.15 292 MET B N 1
ATOM 2419 C CA . MET B 2 91 ? 35.032 19.888 20.532 1.00 23.49 292 MET B CA 1
ATOM 2420 C C . MET B 2 91 ? 35.967 19.882 19.318 1.00 24.83 292 MET B C 1
ATOM 2421 O O . MET B 2 91 ? 35.644 20.450 18.268 1.00 25.10 292 MET B O 1
ATOM 2426 N N . ASP B 2 92 ? 37.135 19.262 19.471 1.00 22.01 293 ASP B N 1
ATOM 2427 C CA . ASP B 2 92 ? 38.080 19.178 18.373 1.00 21.73 293 ASP B CA 1
ATOM 2428 C C . ASP B 2 92 ? 38.114 17.784 17.758 1.00 23.78 293 ASP B C 1
ATOM 2429 O O . ASP B 2 92 ? 38.681 17.591 16.683 1.00 21.07 293 ASP B O 1
ATOM 2434 N N . CYS B 2 93 ? 37.479 16.819 18.414 1.00 22.44 294 CYS B N 1
ATOM 2435 C CA . CYS B 2 93 ? 37.556 15.455 17.917 1.00 21.78 294 CYS B CA 1
ATOM 2436 C C . CYS B 2 93 ? 36.381 14.613 18.449 1.00 23.19 294 CYS B C 1
ATOM 2437 O O . CYS B 2 93 ? 35.682 15.042 19.364 1.00 25.55 294 CYS B O 1
ATOM 2440 N N . PHE B 2 94 ? 36.166 13.434 17.866 1.00 22.42 295 PHE B N 1
ATOM 2441 C CA . PHE B 2 94 ? 35.121 12.505 18.347 1.00 23.93 295 PHE B CA 1
ATOM 2442 C C . PHE B 2 94 ? 35.690 11.114 18.184 1.00 24.66 295 PHE B C 1
ATOM 2443 O O . PHE B 2 94 ? 36.189 10.771 17.110 1.00 24.01 295 PHE B O 1
ATOM 2451 N N . ILE B 2 95 ? 35.621 10.313 19.244 1.00 22.86 296 ILE B N 1
ATOM 2452 C CA . ILE B 2 95 ? 36.138 8.951 19.199 1.00 24.21 296 ILE B CA 1
ATOM 2453 C C . ILE B 2 95 ? 35.016 8.000 19.572 1.00 25.33 296 ILE B C 1
ATOM 2454 O O . ILE B 2 95 ? 34.230 8.289 20.464 1.00 27.47 296 ILE B O 1
ATOM 2459 N N . CYS B 2 96 ? 34.950 6.871 18.878 1.00 24.68 297 CYS B N 1
ATOM 2460 C CA . CYS B 2 96 ? 33.924 5.872 19.144 1.00 25.23 297 CYS B CA 1
ATOM 2461 C C . CYS B 2 96 ? 34.605 4.517 19.134 1.00 23.54 297 CYS B C 1
ATOM 2462 O O . CYS B 2 96 ? 35.157 4.105 18.115 1.00 25.95 297 CYS B O 1
ATOM 2465 N N . CYS B 2 97 ? 34.616 3.848 20.284 1.00 22.09 298 CYS B N 1
ATOM 2466 C CA . CYS B 2 97 ? 35.230 2.528 20.383 1.00 21.98 298 CYS B CA 1
ATOM 2467 C C . CYS B 2 97 ? 34.128 1.457 20.467 1.00 25.01 298 CYS B C 1
ATOM 2468 O O . CYS B 2 97 ? 33.185 1.621 21.224 1.00 28.10 298 CYS B O 1
ATOM 2471 N N . ILE B 2 98 ? 34.271 0.372 19.703 1.00 29.67 299 ILE B N 1
ATOM 2472 C CA . ILE B 2 98 ? 33.285 -0.716 19.717 1.00 28.49 299 ILE B CA 1
ATOM 2473 C C . ILE B 2 98 ? 34.009 -2.035 19.983 1.00 30.01 299 ILE B C 1
ATOM 2474 O O . ILE B 2 98 ? 34.885 -2.455 19.231 1.00 31.12 299 ILE B O 1
ATOM 2479 N N . LEU B 2 99 ? 33.634 -2.673 21.083 1.00 32.59 300 LEU B N 1
ATOM 2480 C CA . LEU B 2 99 ? 34.226 -3.930 21.512 1.00 30.46 300 LEU B CA 1
ATOM 2481 C C . LEU B 2 99 ? 33.104 -4.966 21.397 1.00 35.36 300 LEU B C 1
ATOM 2482 O O . LEU B 2 99 ? 32.098 -4.865 22.104 1.00 35.75 300 LEU B O 1
ATOM 2487 N N . SER B 2 100 ? 33.258 -5.951 20.521 1.00 33.78 301 SER B N 1
ATOM 2488 C CA . SER B 2 100 ? 32.195 -6.945 20.374 1.00 36.27 301 SER B CA 1
ATOM 2489 C C . SER B 2 100 ? 32.620 -8.098 19.493 1.00 34.67 301 SER B C 1
ATOM 2490 O O . SER B 2 100 ? 33.782 -8.199 19.092 1.00 35.15 301 SER B O 1
ATOM 2493 N N . HIS B 2 101 ? 31.687 -9.008 19.230 1.00 35.99 302 HIS B N 1
ATOM 2494 C CA . HIS B 2 101 ? 31.983 -10.112 18.329 1.00 34.09 302 HIS B CA 1
ATOM 2495 C C . HIS B 2 101 ? 31.719 -9.527 16.948 1.00 33.38 302 HIS B C 1
ATOM 2496 O O . HIS B 2 101 ? 31.006 -8.525 16.820 1.00 30.72 302 HIS B O 1
ATOM 2503 N N . GLY B 2 102 ? 32.298 -10.135 15.924 1.00 34.01 303 GLY B N 1
ATOM 2504 C CA . GLY B 2 102 ? 32.065 -9.648 14.578 1.00 38.18 303 GLY B CA 1
ATOM 2505 C C . GLY B 2 102 ? 32.312 -10.677 13.491 1.00 39.80 303 GLY B C 1
ATOM 2506 O O . GLY B 2 102 ? 32.660 -11.825 13.765 1.00 35.51 303 GLY B O 1
ATOM 2507 N N . ASP B 2 103 ? 32.119 -10.256 12.245 1.00 40.33 304 ASP B N 1
ATOM 2508 C CA . ASP B 2 103 ? 32.351 -11.116 11.097 1.00 42.45 304 ASP B CA 1
ATOM 2509 C C . ASP B 2 103 ? 32.709 -10.192 9.934 1.00 42.53 304 ASP B C 1
ATOM 2510 O O . ASP B 2 103 ? 32.848 -8.986 10.122 1.00 38.43 304 ASP B O 1
ATOM 2515 N N . LYS B 2 104 ? 32.836 -10.761 8.738 1.00 43.82 305 LYS B N 1
ATOM 2516 C CA . LYS B 2 104 ? 33.174 -10.005 7.532 1.00 41.46 305 LYS B CA 1
ATOM 2517 C C . LYS B 2 104 ? 32.459 -8.658 7.431 1.00 39.96 305 LYS B C 1
ATOM 2518 O O . LYS B 2 104 ? 31.247 -8.590 7.226 1.00 38.14 305 LYS B O 1
ATOM 2524 N N . GLY B 2 105 ? 33.227 -7.585 7.591 1.00 37.83 306 GLY B N 1
ATOM 2525 C CA . GLY B 2 105 ? 32.676 -6.243 7.503 1.00 34.38 306 GLY B CA 1
ATOM 2526 C C . GLY B 2 105 ? 31.605 -5.802 8.481 1.00 34.32 306 GLY B C 1
ATOM 2527 O O . GLY B 2 105 ? 31.041 -4.718 8.322 1.00 34.66 306 GLY B O 1
ATOM 2528 N N . ILE B 2 106 ? 31.323 -6.583 9.517 1.00 34.49 307 ILE B N 1
ATOM 2529 C CA . ILE B 2 106 ? 30.269 -6.181 10.440 1.00 31.96 307 ILE B CA 1
ATOM 2530 C C . ILE B 2 106 ? 30.599 -6.483 11.899 1.00 30.18 307 ILE B C 1
ATOM 2531 O O . ILE B 2 106 ? 31.550 -7.233 12.193 1.00 36.02 307 ILE B O 1
ATOM 2536 N N . ILE B 2 107 ? 29.820 -5.892 12.801 1.00 26.87 308 ILE B N 1
ATOM 2537 C CA . ILE B 2 107 ? 29.956 -6.183 14.228 1.00 31.12 308 ILE B CA 1
ATOM 2538 C C . ILE B 2 107 ? 28.618 -6.729 14.734 1.00 34.41 308 ILE B C 1
ATOM 2539 O O . ILE B 2 107 ? 27.556 -6.363 14.229 1.00 34.04 308 ILE B O 1
ATOM 2544 N N . TYR B 2 108 ? 28.672 -7.622 15.717 1.00 35.55 309 TYR B N 1
ATOM 2545 C CA . TYR B 2 108 ? 27.442 -8.201 16.261 1.00 41.30 309 TYR B CA 1
ATOM 2546 C C . TYR B 2 108 ? 26.939 -7.453 17.481 1.00 41.31 309 TYR B C 1
ATOM 2547 O O . TYR B 2 108 ? 27.731 -6.974 18.303 1.00 43.88 309 TYR B O 1
ATOM 2556 N N . GLY B 2 109 ? 25.623 -7.324 17.589 1.00 41.68 310 GLY B N 1
ATOM 2557 C CA . GLY B 2 109 ? 25.052 -6.713 18.778 1.00 42.53 310 GLY B CA 1
ATOM 2558 C C . GLY B 2 109 ? 25.027 -7.890 19.751 1.00 42.79 310 GLY B C 1
ATOM 2559 O O . GLY B 2 109 ? 25.258 -9.023 19.330 1.00 43.66 310 GLY B O 1
ATOM 2560 N N . THR B 2 110 ? 24.778 -7.665 21.038 1.00 46.58 311 THR B N 1
ATOM 2561 C CA . THR B 2 110 ? 24.749 -8.791 21.978 1.00 45.87 311 THR B CA 1
ATOM 2562 C C . THR B 2 110 ? 23.589 -9.733 21.607 1.00 49.86 311 THR B C 1
ATOM 2563 O O . THR B 2 110 ? 23.665 -10.947 21.822 1.00 47.08 311 THR B O 1
ATOM 2567 N N . ASP B 2 111 ? 22.530 -9.156 21.040 1.00 48.30 312 ASP B N 1
ATOM 2568 C CA . ASP B 2 111 ? 21.356 -9.907 20.619 1.00 49.63 312 ASP B CA 1
ATOM 2569 C C . ASP B 2 111 ? 21.569 -10.652 19.309 1.00 50.47 312 ASP B C 1
ATOM 2570 O O . ASP B 2 111 ? 20.603 -11.020 18.652 1.00 57.02 312 ASP B O 1
ATOM 2575 N N . GLY B 2 112 ? 22.822 -10.860 18.915 1.00 49.35 313 GLY B N 1
ATOM 2576 C CA . GLY B 2 112 ? 23.109 -11.592 17.688 1.00 46.36 313 GLY B CA 1
ATOM 2577 C C . GLY B 2 112 ? 22.828 -10.911 16.352 1.00 45.15 313 GLY B C 1
ATOM 2578 O O . GLY B 2 112 ? 23.162 -11.457 15.300 1.00 41.00 313 GLY B O 1
ATOM 2579 N N . GLN B 2 113 ? 22.193 -9.745 16.383 1.00 46.83 314 GLN B N 1
ATOM 2580 C CA . GLN B 2 113 ? 21.914 -8.992 15.160 1.00 49.72 314 GLN B CA 1
ATOM 2581 C C . GLN B 2 113 ? 23.209 -8.357 14.626 1.00 50.87 314 GLN B C 1
ATOM 2582 O O . GLN B 2 113 ? 24.190 -8.220 15.373 1.00 47.78 314 GLN B O 1
ATOM 2588 N N . GLU B 2 114 ? 23.201 -7.969 13.345 1.00 49.14 315 GLU B N 1
ATOM 2589 C CA . GLU B 2 114 ? 24.377 -7.385 12.704 1.00 47.57 315 GLU B CA 1
ATOM 2590 C C . GLU B 2 114 ? 24.291 -5.897 12.368 1.00 47.93 315 GLU B C 1
ATOM 2591 O O . GLU B 2 114 ? 23.224 -5.358 12.058 1.00 45.97 315 GLU B O 1
ATOM 2597 N N . ALA B 2 115 ? 25.449 -5.244 12.415 1.00 45.76 316 ALA B N 1
ATOM 2598 C CA . ALA B 2 115 ? 25.540 -3.827 12.091 1.00 42.39 316 ALA B CA 1
ATOM 2599 C C . ALA B 2 115 ? 26.785 -3.661 11.231 1.00 38.66 316 ALA B C 1
ATOM 2600 O O . ALA B 2 115 ? 27.903 -3.826 11.703 1.00 37.29 316 ALA B O 1
ATOM 2602 N N . PRO B 2 116 ? 26.598 -3.380 9.938 1.00 36.31 317 PRO B N 1
ATOM 2603 C CA . PRO B 2 116 ? 27.745 -3.201 9.051 1.00 33.87 317 PRO B CA 1
ATOM 2604 C C . PRO B 2 116 ? 28.560 -2.013 9.568 1.00 31.23 317 PRO B C 1
ATOM 2605 O O . PRO B 2 116 ? 28.010 -0.961 9.894 1.00 30.46 317 PRO B O 1
ATOM 2609 N N . ILE B 2 117 ? 29.869 -2.189 9.662 1.00 32.98 318 ILE B N 1
ATOM 2610 C CA . ILE B 2 117 ? 30.701 -1.115 10.167 1.00 30.58 318 ILE B CA 1
ATOM 2611 C C . ILE B 2 117 ? 30.456 0.159 9.338 1.00 30.71 318 ILE B C 1
ATOM 2612 O O . ILE B 2 117 ? 30.288 1.237 9.889 1.00 32.35 318 ILE B O 1
ATOM 2617 N N . TYR B 2 118 ? 30.369 0.030 8.017 1.00 28.18 319 TYR B N 1
ATOM 2618 C CA . TYR B 2 118 ? 30.133 1.197 7.173 1.00 27.21 319 TYR B CA 1
ATOM 2619 C C . TYR B 2 118 ? 28.853 1.954 7.547 1.00 29.83 319 TYR B C 1
ATOM 2620 O O . TYR B 2 118 ? 28.796 3.174 7.450 1.00 26.94 319 TYR B O 1
ATOM 2629 N N . GLU B 2 119 ? 27.812 1.244 7.964 1.00 30.86 320 GLU B N 1
ATOM 2630 C CA . GLU B 2 119 ? 26.573 1.926 8.345 1.00 32.87 320 GLU B CA 1
ATOM 2631 C C . GLU B 2 119 ? 26.788 2.760 9.606 1.00 32.44 320 GLU B C 1
ATOM 2632 O O . GLU B 2 119 ? 26.105 3.760 9.842 1.00 35.31 320 GLU B O 1
ATOM 2638 N N . LEU B 2 120 ? 27.729 2.335 10.439 1.00 28.00 321 LEU B N 1
ATOM 2639 C CA . LEU B 2 120 ? 27.992 3.071 11.666 1.00 30.95 321 LEU B CA 1
ATOM 2640 C C . LEU B 2 120 ? 28.823 4.357 11.433 1.00 27.87 321 LEU B C 1
ATOM 2641 O O . LEU B 2 120 ? 28.458 5.453 11.868 1.00 29.88 321 LEU B O 1
ATOM 2646 N N . THR B 2 121 ? 29.940 4.205 10.742 1.00 27.33 322 THR B N 1
ATOM 2647 C CA . THR B 2 121 ? 30.827 5.333 10.492 1.00 27.74 322 THR B CA 1
ATOM 2648 C C . THR B 2 121 ? 30.226 6.385 9.584 1.00 27.34 322 THR B C 1
ATOM 2649 O O . THR B 2 121 ? 30.405 7.576 9.799 1.00 28.02 322 THR B O 1
ATOM 2653 N N . SER B 2 122 ? 29.486 5.955 8.568 1.00 28.14 323 SER B N 1
ATOM 2654 C CA . SER B 2 122 ? 28.923 6.921 7.638 1.00 28.64 323 SER B CA 1
ATOM 2655 C C . SER B 2 122 ? 27.879 7.837 8.235 1.00 28.94 323 SER B C 1
ATOM 2656 O O . SER B 2 122 ? 27.418 8.766 7.583 1.00 32.03 323 SER B O 1
ATOM 2659 N N . GLN B 2 123 ? 27.513 7.621 9.486 1.00 30.22 324 GLN B N 1
ATOM 2660 C CA . GLN B 2 123 ? 26.554 8.524 10.122 1.00 34.29 324 GLN B CA 1
ATOM 2661 C C . GLN B 2 123 ? 27.215 9.858 10.507 1.00 34.97 324 GLN B C 1
ATOM 2662 O O . GLN B 2 123 ? 26.533 10.838 10.879 1.00 30.65 324 GLN B O 1
ATOM 2668 N N . PHE B 2 124 ? 28.540 9.909 10.404 1.00 31.66 325 PHE B N 1
ATOM 2669 C CA . PHE B 2 124 ? 29.259 11.112 10.809 1.00 28.42 325 PHE B CA 1
ATOM 2670 C C . PHE B 2 124 ? 29.917 11.970 9.732 1.00 28.11 325 PHE B C 1
ATOM 2671 O O . PHE B 2 124 ? 30.890 12.679 9.995 1.00 25.69 325 PHE B O 1
ATOM 2679 N N . THR B 2 125 ? 29.374 11.921 8.527 1.00 26.92 326 THR B N 1
ATOM 2680 C CA . THR B 2 125 ? 29.893 12.725 7.433 1.00 28.26 326 THR B CA 1
ATOM 2681 C C . THR B 2 125 ? 29.630 14.179 7.785 1.00 28.36 326 THR B C 1
ATOM 2682 O O . THR B 2 125 ? 28.855 14.482 8.699 1.00 26.42 326 THR B O 1
ATOM 2686 N N . GLY B 2 126 ? 30.275 15.091 7.070 1.00 27.08 327 GLY B N 1
ATOM 2687 C CA . GLY B 2 126 ? 30.089 16.496 7.382 1.00 25.83 327 GLY B CA 1
ATOM 2688 C C . GLY B 2 126 ? 28.632 16.904 7.223 1.00 26.23 327 GLY B C 1
ATOM 2689 O O . GLY B 2 126 ? 28.102 17.678 8.018 1.00 26.80 327 GLY B O 1
ATOM 2690 N N . LEU B 2 127 ? 27.991 16.364 6.193 1.00 27.57 328 LEU B N 1
ATOM 2691 C CA . LEU B 2 127 ? 26.590 16.691 5.923 1.00 31.01 328 LEU B CA 1
ATOM 2692 C C . LEU B 2 127 ? 25.687 16.226 7.057 1.00 32.64 328 LEU B C 1
ATOM 2693 O O . LEU B 2 127 ? 24.808 16.959 7.502 1.00 30.30 328 LEU B O 1
ATOM 2698 N N . LYS B 2 128 ? 25.899 15.002 7.525 1.00 29.60 329 LYS B N 1
ATOM 2699 C CA . LYS B 2 128 ? 25.074 14.471 8.597 1.00 30.99 329 LYS B CA 1
ATOM 2700 C C . LYS B 2 128 ? 25.378 14.950 10.017 1.00 34.23 329 LYS B C 1
ATOM 2701 O O . LYS B 2 128 ? 24.495 14.928 10.870 1.00 29.42 329 LYS B O 1
ATOM 2707 N N . CYS B 2 129 ? 26.625 15.359 10.284 1.00 31.99 330 CYS B N 1
ATOM 2708 C CA . CYS B 2 129 ? 27.001 15.841 11.613 1.00 29.41 330 CYS B CA 1
ATOM 2709 C C . CYS B 2 129 ? 27.893 17.057 11.377 1.00 29.63 330 CYS B C 1
ATOM 2710 O O . CYS B 2 129 ? 29.118 16.979 11.491 1.00 26.37 330 CYS B O 1
ATOM 2713 N N . PRO B 2 130 ? 27.279 18.203 11.041 1.00 29.42 331 PRO B N 1
ATOM 2714 C CA . PRO B 2 130 ? 27.974 19.461 10.755 1.00 29.28 331 PRO B CA 1
ATOM 2715 C C . PRO B 2 130 ? 28.948 19.971 11.787 1.00 27.17 331 PRO B C 1
ATOM 2716 O O . PRO B 2 130 ? 29.944 20.584 11.429 1.00 27.71 331 PRO B O 1
ATOM 2720 N N . SER B 2 131 ? 28.661 19.753 13.065 1.00 26.86 332 SER B N 1
ATOM 2721 C CA . SER B 2 131 ? 29.555 20.263 14.099 1.00 26.75 332 SER B CA 1
ATOM 2722 C C . SER B 2 131 ? 30.875 19.482 14.240 1.00 24.12 332 SER B C 1
ATOM 2723 O O . SER B 2 131 ? 31.728 19.852 15.047 1.00 25.06 332 SER B O 1
ATOM 2726 N N . LEU B 2 132 ? 31.039 18.426 13.446 1.00 26.83 333 LEU B N 1
ATOM 2727 C CA . LEU B 2 132 ? 32.297 17.649 13.422 1.00 24.96 333 LEU B CA 1
ATOM 2728 C C . LEU B 2 132 ? 32.914 17.760 12.008 1.00 25.59 333 LEU B C 1
ATOM 2729 O O . LEU B 2 132 ? 33.962 17.148 11.708 1.00 23.62 333 LEU B O 1
ATOM 2734 N N . ALA B 2 133 ? 32.265 18.542 11.136 1.00 22.90 334 ALA B N 1
ATOM 2735 C CA . ALA B 2 133 ? 32.767 18.738 9.772 1.00 24.01 334 ALA B CA 1
ATOM 2736 C C . ALA B 2 133 ? 34.154 19.373 9.893 1.00 27.19 334 ALA B C 1
ATOM 2737 O O . ALA B 2 133 ? 34.335 20.361 10.625 1.00 19.28 334 ALA B O 1
ATOM 2739 N N . GLY B 2 134 ? 35.121 18.786 9.193 1.00 28.13 335 GLY B N 1
ATOM 2740 C CA . GLY B 2 134 ? 36.486 19.281 9.247 1.00 25.27 335 GLY B CA 1
ATOM 2741 C C . GLY B 2 134 ? 37.282 18.771 10.445 1.00 27.09 335 GLY B C 1
ATOM 2742 O O . GLY B 2 134 ? 38.468 19.097 10.587 1.00 27.13 335 GLY B O 1
ATOM 2743 N N . LYS B 2 135 ? 36.653 17.974 11.306 1.00 20.62 336 LYS B N 1
ATOM 2744 C CA . LYS B 2 135 ? 37.330 17.444 12.484 1.00 19.59 336 LYS B CA 1
ATOM 2745 C C . LYS B 2 135 ? 37.485 15.933 12.389 1.00 21.46 336 LYS B C 1
ATOM 2746 O O . LYS B 2 135 ? 36.645 15.234 11.802 1.00 22.06 336 LYS B O 1
ATOM 2752 N N . PRO B 2 136 ? 38.572 15.407 12.973 1.00 21.06 337 PRO B N 1
ATOM 2753 C CA . PRO B 2 136 ? 38.823 13.973 12.928 1.00 20.53 337 PRO B CA 1
ATOM 2754 C C . PRO B 2 136 ? 37.802 13.152 13.676 1.00 21.37 337 PRO B C 1
ATOM 2755 O O . PRO B 2 136 ? 37.454 13.442 14.819 1.00 22.30 337 PRO B O 1
ATOM 2759 N N . LYS B 2 137 ? 37.310 12.125 12.999 1.00 24.85 338 LYS B N 1
ATOM 2760 C CA . LYS B 2 137 ? 36.341 11.196 13.578 1.00 24.20 338 LYS B CA 1
ATOM 2761 C C . LYS B 2 137 ? 37.098 9.874 13.610 1.00 18.89 338 LYS B C 1
ATOM 2762 O O . LYS B 2 137 ? 37.465 9.347 12.579 1.00 22.40 338 LYS B O 1
ATOM 2768 N N . VAL B 2 138 ? 37.335 9.375 14.816 1.00 19.19 339 VAL B N 1
ATOM 2769 C CA . VAL B 2 138 ? 38.138 8.182 15.039 1.00 22.00 339 VAL B CA 1
ATOM 2770 C C . VAL B 2 138 ? 37.352 7.028 15.623 1.00 19.91 339 VAL B C 1
ATOM 2771 O O . VAL B 2 138 ? 36.711 7.195 16.647 1.00 24.78 339 VAL B O 1
ATOM 2775 N N . PHE B 2 139 ? 37.433 5.874 14.967 1.00 19.70 340 PHE B N 1
ATOM 2776 C CA . PHE B 2 139 ? 36.783 4.640 15.409 1.00 21.37 340 PHE B CA 1
ATOM 2777 C C . PHE B 2 139 ? 37.831 3.560 15.673 1.00 19.89 340 PHE B C 1
ATOM 2778 O O . PHE B 2 139 ? 38.769 3.380 14.901 1.00 22.51 340 PHE B O 1
ATOM 2786 N N . PHE B 2 140 ? 37.683 2.867 16.796 1.00 22.11 341 PHE B N 1
ATOM 2787 C CA . PHE B 2 140 ? 38.544 1.759 17.154 1.00 20.92 341 PHE B CA 1
ATOM 2788 C C . PHE B 2 140 ? 37.581 0.603 17.362 1.00 26.39 341 PHE B C 1
ATOM 2789 O O . PHE B 2 140 ? 36.699 0.682 18.210 1.00 25.33 341 PHE B O 1
ATOM 2797 N N . ILE B 2 141 ? 37.750 -0.466 16.588 1.00 28.33 342 ILE B N 1
ATOM 2798 C CA . ILE B 2 141 ? 36.847 -1.620 16.716 1.00 25.41 342 ILE B CA 1
ATOM 2799 C C . ILE B 2 141 ? 37.614 -2.909 16.979 1.00 27.42 342 ILE B C 1
ATOM 2800 O O . ILE B 2 141 ? 38.495 -3.314 16.199 1.00 26.42 342 ILE B O 1
ATOM 2805 N N . GLN B 2 142 ? 37.305 -3.522 18.119 1.00 26.15 343 GLN B N 1
ATOM 2806 C CA . GLN B 2 142 ? 37.905 -4.796 18.492 1.00 29.82 343 GLN B CA 1
ATOM 2807 C C . GLN B 2 142 ? 36.816 -5.821 18.210 1.00 31.09 343 GLN B C 1
ATOM 2808 O O . GLN B 2 142 ? 35.740 -5.782 18.818 1.00 27.68 343 GLN B O 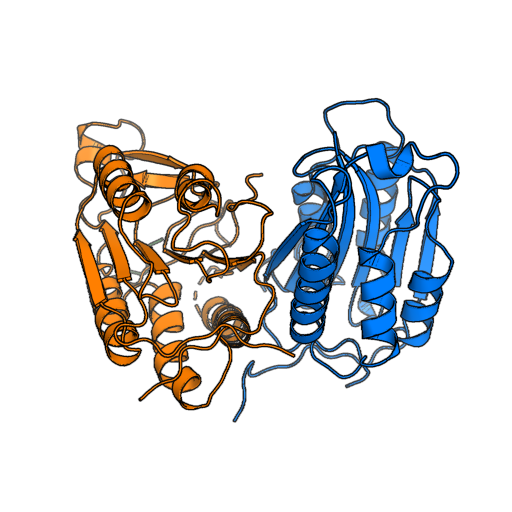1
ATOM 2814 N N . ALA B 2 143 ? 37.086 -6.716 17.266 1.00 34.75 344 ALA B N 1
ATOM 2815 C CA . ALA B 2 143 ? 36.105 -7.736 16.903 1.00 32.36 344 ALA B CA 1
ATOM 2816 C C . ALA B 2 143 ? 36.679 -8.634 15.816 1.00 35.65 344 ALA B C 1
ATOM 2817 O O . ALA B 2 143 ? 37.705 -8.314 15.209 1.00 31.40 344 ALA B O 1
ATOM 2819 N N . CYS B 2 144 ? 36.047 -9.781 15.584 1.00 35.97 345 CYS B N 1
ATOM 2820 C CA . CYS B 2 144 ? 36.528 -10.658 14.523 1.00 37.93 345 CYS B CA 1
ATOM 2821 C C . CYS B 2 144 ? 35.870 -10.171 13.249 1.00 35.16 345 CYS B C 1
ATOM 2822 O O . CYS B 2 144 ? 34.876 -9.453 13.291 1.00 36.66 345 CYS B O 1
ATOM 2825 N N . GLN B 2 145 ? 36.434 -10.538 12.112 1.00 40.23 346 GLN B N 1
ATOM 2826 C CA . GLN B 2 145 ? 35.859 -10.094 10.845 1.00 43.36 346 GLN B CA 1
ATOM 2827 C C . GLN B 2 145 ? 35.667 -11.290 9.922 1.00 46.17 346 GLN B C 1
ATOM 2828 O O . GLN B 2 145 ? 35.608 -11.155 8.699 1.00 42.13 346 GLN B O 1
ATOM 2834 N N . GLY B 2 146 ? 35.554 -12.462 10.542 1.00 49.86 347 GLY B N 1
ATOM 2835 C CA . GLY B 2 146 ? 35.388 -13.700 9.800 1.00 55.20 347 GLY B CA 1
ATOM 2836 C C . GLY B 2 146 ? 35.857 -14.844 10.673 1.00 58.67 347 GLY B C 1
ATOM 2837 O O . GLY B 2 146 ? 36.035 -14.662 11.881 1.00 58.79 347 GLY B O 1
ATOM 2838 N N . ASP B 2 147 ? 36.078 -16.015 10.084 1.00 61.44 348 ASP B N 1
ATOM 2839 C CA . ASP B 2 147 ? 36.510 -17.164 10.871 1.00 65.93 348 ASP B CA 1
ATOM 2840 C C . ASP B 2 147 ? 37.822 -17.772 10.390 1.00 69.25 348 ASP B C 1
ATOM 2841 O O . ASP B 2 147 ? 38.276 -18.784 10.923 1.00 70.03 348 ASP B O 1
ATOM 2846 N N . ASN B 2 148 ? 38.435 -17.153 9.389 1.00 73.61 349 ASN B N 1
ATOM 2847 C CA . ASN B 2 148 ? 39.698 -17.651 8.863 1.00 79.03 349 ASN B CA 1
ATOM 2848 C C . ASN B 2 148 ? 40.811 -17.391 9.878 1.00 81.56 349 ASN B C 1
ATOM 2849 O O . ASN B 2 148 ? 41.004 -16.260 10.331 1.00 81.91 349 ASN B O 1
ATOM 2854 N N . TYR B 2 149 ? 41.536 -18.443 10.244 1.00 83.35 350 TYR B N 1
ATOM 2855 C CA . TYR B 2 149 ? 42.630 -18.304 11.194 1.00 85.55 350 TYR B CA 1
ATOM 2856 C C . TYR B 2 149 ? 43.939 -18.756 10.573 1.00 85.21 350 TYR B C 1
ATOM 2857 O O . TYR B 2 149 ? 43.965 -19.659 9.735 1.00 85.49 350 TYR B O 1
ATOM 2866 N N . GLN B 2 150 ? 45.023 -18.116 10.990 1.00 84.10 351 GLN B N 1
ATOM 2867 C CA . GLN B 2 150 ? 46.347 -18.420 10.468 1.00 83.66 351 GLN B CA 1
ATOM 2868 C C . GLN B 2 150 ? 47.313 -18.736 11.609 1.00 83.34 351 GLN B C 1
ATOM 2869 O O . GLN B 2 150 ? 48.529 -18.760 11.425 1.00 82.76 351 GLN B O 1
ATOM 2875 N N . GLN B 2 173 ? 35.311 -6.818 1.139 1.00 53.12 374 GLN B N 1
ATOM 2876 C CA . GLN B 2 173 ? 34.497 -6.086 0.178 1.00 53.99 374 GLN B CA 1
ATOM 2877 C C . GLN B 2 173 ? 34.138 -4.663 0.637 1.00 50.40 374 GLN B C 1
ATOM 2878 O O . GLN B 2 173 ? 34.328 -3.708 -0.118 1.00 50.78 374 GLN B O 1
ATOM 2884 N N . THR B 2 174 ? 33.610 -4.522 1.853 1.00 43.97 375 THR B N 1
ATOM 2885 C CA . THR B 2 174 ? 33.254 -3.202 2.381 1.00 38.55 375 THR B CA 1
ATOM 2886 C C . THR B 2 174 ? 34.516 -2.367 2.432 1.00 34.95 375 THR B C 1
ATOM 2887 O O . THR B 2 174 ? 35.622 -2.913 2.484 1.00 33.18 375 THR B O 1
ATOM 2891 N N . ARG B 2 175 ? 34.362 -1.051 2.397 1.00 33.19 376 ARG B N 1
ATOM 2892 C CA . ARG B 2 175 ? 35.535 -0.200 2.512 1.00 33.51 376 ARG B CA 1
ATOM 2893 C C . ARG B 2 175 ? 35.487 0.540 3.854 1.00 31.42 376 ARG B C 1
ATOM 2894 O O . ARG B 2 175 ? 36.244 1.490 4.103 1.00 31.39 376 ARG B O 1
ATOM 2902 N N . TYR B 2 176 ? 34.579 0.059 4.710 1.00 26.12 377 TYR B N 1
ATOM 2903 C CA . TYR B 2 176 ? 34.437 0.495 6.109 1.00 26.85 377 TYR B CA 1
ATOM 2904 C C . TYR B 2 176 ? 34.059 1.908 6.491 1.00 27.92 377 TYR B C 1
ATOM 2905 O O . TYR B 2 176 ? 33.331 2.100 7.473 1.00 30.04 377 TYR B O 1
ATOM 2914 N N . ILE B 2 177 ? 34.562 2.892 5.746 1.00 24.74 378 ILE B N 1
ATOM 2915 C CA . ILE B 2 177 ? 34.278 4.298 6.042 1.00 22.28 378 ILE B CA 1
ATOM 2916 C C . ILE B 2 177 ? 33.982 5.055 4.751 1.00 22.05 378 ILE B C 1
ATOM 2917 O O . ILE B 2 177 ? 34.220 4.553 3.671 1.00 26.79 378 ILE B O 1
ATOM 2922 N N . PRO B 2 178 ? 33.449 6.273 4.859 1.00 24.24 379 PRO B N 1
ATOM 2923 C CA . PRO B 2 178 ? 33.144 7.095 3.682 1.00 25.88 379 PRO B CA 1
ATOM 2924 C C . PRO B 2 178 ? 34.482 7.496 3.042 1.00 30.09 379 PRO B C 1
ATOM 2925 O O . PRO B 2 178 ? 35.537 7.343 3.673 1.00 27.53 379 PRO B O 1
ATOM 2929 N N . ASP B 2 179 ? 34.443 8.013 1.810 1.00 26.67 380 ASP B N 1
ATOM 2930 C CA . ASP B 2 179 ? 35.679 8.440 1.139 1.00 29.75 380 ASP B CA 1
ATOM 2931 C C . ASP B 2 179 ? 35.998 9.903 1.444 1.00 28.95 380 ASP B C 1
ATOM 2932 O O . ASP B 2 179 ? 37.072 10.400 1.092 1.00 25.17 380 ASP B O 1
ATOM 2937 N N . GLU B 2 180 ? 35.071 10.606 2.093 1.00 27.06 381 GLU B N 1
ATOM 2938 C CA . GLU B 2 180 ? 35.361 11.991 2.422 1.00 29.63 381 GLU B CA 1
ATOM 2939 C C . GLU B 2 180 ? 36.420 12.032 3.521 1.00 25.00 381 GLU B C 1
ATOM 2940 O O . GLU B 2 180 ? 36.617 11.067 4.253 1.00 23.35 381 GLU B O 1
ATOM 2946 N N . ALA B 2 181 ? 37.099 13.162 3.631 1.00 24.72 382 ALA B N 1
ATOM 2947 C CA . ALA B 2 181 ? 38.185 13.284 4.584 1.00 22.50 382 ALA B CA 1
ATOM 2948 C C . ALA B 2 181 ? 37.819 13.242 6.052 1.00 21.41 382 ALA B C 1
ATOM 2949 O O . ALA B 2 181 ? 36.647 13.332 6.441 1.00 20.85 382 ALA B O 1
ATOM 2951 N N . ASP B 2 182 ? 38.870 13.088 6.855 1.00 18.50 383 ASP B N 1
ATOM 2952 C CA . ASP B 2 182 ? 38.827 13.113 8.310 1.00 20.88 383 ASP B CA 1
ATOM 2953 C C . ASP B 2 182 ? 38.333 11.901 9.083 1.00 21.05 383 ASP B C 1
ATOM 2954 O O . ASP B 2 182 ? 37.994 12.007 10.253 1.00 23.57 383 ASP B O 1
ATOM 2959 N N . PHE B 2 183 ? 38.335 10.735 8.450 1.00 19.88 384 PHE B N 1
ATOM 2960 C CA . PHE B 2 183 ? 37.945 9.536 9.152 1.00 20.86 384 PHE B CA 1
ATOM 2961 C C . PHE B 2 183 ? 39.167 8.669 9.419 1.00 21.72 384 PHE B C 1
ATOM 2962 O O . PHE B 2 183 ? 40.059 8.558 8.569 1.00 21.75 384 PHE B O 1
ATOM 2970 N N . LEU B 2 184 ? 39.205 8.064 10.602 1.00 20.16 385 LEU B N 1
ATOM 2971 C CA . LEU B 2 184 ? 40.259 7.100 10.946 1.00 20.63 385 LEU B CA 1
ATOM 2972 C C . LEU B 2 184 ? 39.555 5.902 11.600 1.00 21.82 385 LEU B C 1
ATOM 2973 O O . LEU B 2 184 ? 38.837 6.071 12.569 1.00 21.37 385 LEU B O 1
ATOM 2978 N N . LEU B 2 185 ? 39.747 4.713 11.051 1.00 24.84 386 LEU B N 1
ATOM 2979 C CA . LEU B 2 185 ? 39.163 3.512 11.627 1.00 23.20 386 LEU B CA 1
ATOM 2980 C C . LEU B 2 185 ? 40.313 2.593 11.944 1.00 24.08 386 LEU B C 1
ATOM 2981 O O . LEU B 2 185 ? 41.078 2.242 11.051 1.00 26.00 386 LEU B O 1
ATOM 2986 N N . GLY B 2 186 ? 40.450 2.238 13.216 1.00 23.54 387 GLY B N 1
ATOM 2987 C CA . GLY B 2 186 ? 41.481 1.305 13.615 1.00 21.05 387 GLY B CA 1
ATOM 2988 C C . GLY B 2 186 ? 40.793 -0.056 13.833 1.00 24.46 387 GLY B C 1
ATOM 2989 O O . GLY B 2 186 ? 40.053 -0.207 14.788 1.00 23.04 387 GLY B O 1
ATOM 2990 N N . MET B 2 187 ? 41.046 -1.035 12.959 1.00 23.78 388 MET B N 1
ATOM 2991 C CA . MET B 2 187 ? 40.463 -2.377 13.099 1.00 26.66 388 MET B CA 1
ATOM 2992 C C . MET B 2 187 ? 41.463 -3.339 13.737 1.00 25.62 388 MET B C 1
ATOM 2993 O O . MET B 2 187 ? 42.650 -3.300 13.419 1.00 26.19 388 MET B O 1
ATOM 2998 N N . ALA B 2 188 ? 40.983 -4.203 14.633 1.00 25.29 389 ALA B N 1
ATOM 2999 C CA . ALA B 2 188 ? 41.842 -5.192 15.301 1.00 28.87 389 ALA B CA 1
ATOM 3000 C C . ALA B 2 188 ? 42.407 -6.218 14.317 1.00 28.56 389 ALA B C 1
ATOM 3001 O O . ALA B 2 188 ? 43.456 -6.822 14.562 1.00 28.66 389 ALA B O 1
ATOM 3003 N N . THR B 2 189 ? 41.731 -6.387 13.184 1.00 30.19 390 THR B N 1
ATOM 3004 C CA . THR B 2 189 ? 42.177 -7.353 12.178 1.00 33.74 390 THR B CA 1
ATOM 3005 C C . THR B 2 189 ? 41.692 -7.061 10.751 1.00 30.88 390 THR B C 1
ATOM 3006 O O . THR B 2 189 ? 40.644 -6.439 10.545 1.00 27.12 390 THR B O 1
ATOM 3010 N N . VAL B 2 190 ? 42.453 -7.534 9.764 1.00 34.17 391 VAL B N 1
ATOM 3011 C CA . VAL B 2 190 ? 42.027 -7.374 8.367 1.00 35.65 391 VAL B CA 1
ATOM 3012 C C . VAL B 2 190 ? 40.670 -8.092 8.251 1.00 37.64 391 VAL B C 1
ATOM 3013 O O . VAL B 2 190 ? 40.284 -8.858 9.141 1.00 36.89 391 VAL B O 1
ATOM 3017 N N . ASN B 2 191 ? 39.941 -7.846 7.169 1.00 35.41 392 ASN B N 1
ATOM 3018 C CA . ASN B 2 191 ? 38.632 -8.476 6.990 1.00 35.41 392 ASN B CA 1
ATOM 3019 C C . ASN B 2 191 ? 38.770 -9.987 6.773 1.00 35.48 392 ASN B C 1
ATOM 3020 O O . ASN B 2 191 ? 39.824 -10.463 6.367 1.00 32.27 392 ASN B O 1
ATOM 3025 N N . ASN B 2 192 ? 37.699 -10.723 7.065 1.00 40.32 393 ASN B N 1
ATOM 3026 C CA . ASN B 2 192 ? 37.638 -12.186 6.900 1.00 44.01 393 ASN B CA 1
ATOM 3027 C C . ASN B 2 192 ? 38.346 -13.009 7.976 1.00 47.89 393 ASN B C 1
ATOM 3028 O O . ASN B 2 192 ? 38.153 -14.228 8.031 1.00 47.59 393 ASN B O 1
ATOM 3033 N N . CYS B 2 193 ? 39.155 -12.364 8.823 1.00 45.83 394 CYS B N 1
ATOM 3034 C CA . CYS B 2 193 ? 39.895 -13.079 9.863 1.00 45.87 394 CYS B CA 1
ATOM 3035 C C . CYS B 2 193 ? 39.457 -12.787 11.295 1.00 44.22 394 CYS B C 1
ATOM 3036 O O . CYS B 2 193 ? 38.603 -11.929 11.549 1.00 44.86 394 CYS B O 1
ATOM 3039 N N . VAL B 2 194 ? 40.054 -13.509 12.236 1.00 44.28 395 VAL B N 1
ATOM 3040 C CA . VAL B 2 194 ? 39.715 -13.327 13.647 1.00 45.67 395 VAL B CA 1
ATOM 3041 C C . VAL B 2 194 ? 40.748 -12.459 14.365 1.00 43.74 395 VAL B C 1
ATOM 3042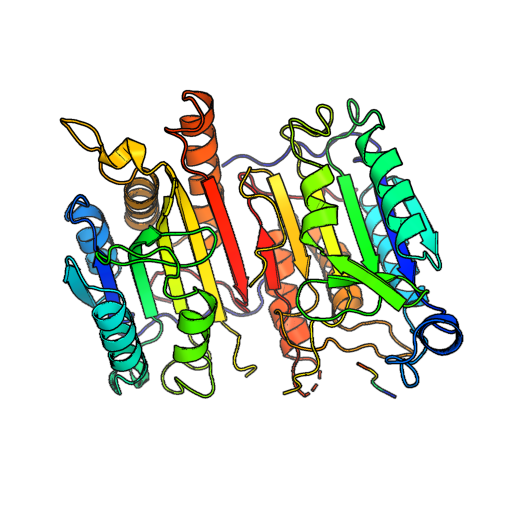 O O . VAL B 2 194 ? 41.813 -12.172 13.823 1.00 41.54 395 VAL B O 1
ATOM 3046 N N . SER B 2 195 ? 40.415 -12.056 15.592 1.00 43.09 396 SER B N 1
ATOM 3047 C CA . SER B 2 195 ? 41.321 -11.288 16.449 1.00 41.45 396 SER B CA 1
ATOM 3048 C C . SER B 2 195 ? 41.270 -12.029 17.788 1.00 42.83 396 SER B C 1
ATOM 3049 O O . SER B 2 195 ? 40.259 -12.662 18.105 1.00 45.27 396 SER B O 1
ATOM 3052 N N . TYR B 2 196 ? 42.346 -11.957 18.565 1.00 43.61 397 TYR B N 1
ATOM 3053 C CA . TYR B 2 196 ? 42.414 -12.684 19.836 1.00 42.82 397 TYR B CA 1
ATOM 3054 C C . TYR B 2 196 ? 42.162 -11.883 21.110 1.00 43.37 397 TYR B C 1
ATOM 3055 O O . TYR B 2 196 ? 42.503 -10.696 21.206 1.00 31.98 397 TYR B O 1
ATOM 3064 N N . ARG B 2 197 ? 41.574 -12.572 22.089 1.00 40.16 398 ARG B N 1
ATOM 3065 C CA . ARG B 2 197 ? 41.209 -12.005 23.375 1.00 41.94 398 ARG B CA 1
ATOM 3066 C C . ARG B 2 197 ? 41.673 -12.915 24.493 1.00 44.95 398 ARG B C 1
ATOM 3067 O O . ARG B 2 197 ? 41.199 -14.047 24.598 1.00 46.74 398 ARG B O 1
ATOM 3075 N N . ASN B 2 198 ? 42.617 -12.434 25.304 1.00 44.41 399 ASN B N 1
ATOM 3076 C CA . ASN B 2 198 ? 43.114 -13.205 26.441 1.00 43.60 399 ASN B CA 1
ATOM 3077 C C . ASN B 2 198 ? 42.194 -12.821 27.593 1.00 44.52 399 ASN B C 1
ATOM 3078 O O . ASN B 2 198 ? 42.241 -11.688 28.076 1.00 43.23 399 ASN B O 1
ATOM 3083 N N . PRO B 2 199 ? 41.354 -13.768 28.062 1.00 46.61 400 PRO B N 1
ATOM 3084 C CA . PRO B 2 199 ? 40.388 -13.567 29.152 1.00 46.38 400 PRO B CA 1
ATOM 3085 C C . PRO B 2 199 ? 40.927 -12.859 30.396 1.00 47.46 400 PRO B C 1
ATOM 3086 O O . PRO B 2 199 ? 40.198 -12.115 31.051 1.00 46.90 400 PRO B O 1
ATOM 3090 N N . ALA B 2 200 ? 42.200 -13.084 30.711 1.00 46.91 401 ALA B N 1
ATOM 3091 C CA . ALA B 2 200 ? 42.810 -12.472 31.890 1.00 48.81 401 ALA B CA 1
ATOM 3092 C C . ALA B 2 200 ? 43.571 -11.161 31.627 1.00 49.98 401 ALA B C 1
ATOM 3093 O O . ALA B 2 200 ? 43.835 -10.398 32.568 1.00 47.92 401 ALA B O 1
ATOM 3095 N N . GLU B 2 201 ? 43.914 -10.898 30.364 1.00 47.92 402 GLU B N 1
ATOM 3096 C CA . GLU B 2 201 ? 44.679 -9.704 30.014 1.00 46.35 402 GLU B CA 1
ATOM 3097 C C . GLU B 2 201 ? 43.999 -8.701 29.079 1.00 45.28 402 GLU B C 1
ATOM 3098 O O . GLU B 2 201 ? 44.476 -7.579 28.929 1.00 45.23 402 GLU B O 1
ATOM 3104 N N . GLY B 2 202 ? 42.902 -9.095 28.449 1.00 39.53 403 GLY B N 1
ATOM 3105 C CA . GLY B 2 202 ? 42.224 -8.197 27.527 1.00 39.61 403 GLY B CA 1
ATOM 3106 C C . GLY B 2 202 ? 42.521 -8.646 26.106 1.00 36.49 403 GLY B C 1
ATOM 3107 O O . GLY B 2 202 ? 43.111 -9.710 25.913 1.00 36.28 403 GLY B O 1
ATOM 3108 N N . THR B 2 203 ? 42.114 -7.873 25.105 1.00 34.53 404 THR B N 1
ATOM 3109 C CA . THR B 2 203 ? 42.401 -8.269 23.726 1.00 35.36 404 THR B CA 1
ATOM 3110 C C . THR B 2 203 ? 43.791 -7.779 23.330 1.00 38.22 404 THR B C 1
ATOM 3111 O O . THR B 2 203 ? 44.274 -6.755 23.829 1.00 37.10 404 THR B O 1
ATOM 3115 N N . TRP B 2 204 ? 44.442 -8.523 22.443 1.00 35.17 405 TRP B N 1
ATOM 3116 C CA . TRP B 2 204 ? 45.766 -8.148 21.980 1.00 36.38 405 TRP B CA 1
ATOM 3117 C C . TRP B 2 204 ? 45.742 -6.729 21.415 1.00 34.49 405 TRP B C 1
ATOM 3118 O O . TRP B 2 204 ? 46.565 -5.891 21.779 1.00 29.70 405 TRP B O 1
ATOM 3129 N N . TYR B 2 205 ? 44.790 -6.471 20.527 1.00 27.33 406 TYR B N 1
ATOM 3130 C CA . TYR B 2 205 ? 44.721 -5.172 19.881 1.00 31.28 406 TYR B CA 1
ATOM 3131 C C . TYR B 2 205 ? 44.479 -4.000 20.830 1.00 29.36 406 TYR B C 1
ATOM 3132 O O . TYR B 2 205 ? 45.285 -3.074 20.863 1.00 29.62 406 TYR B O 1
ATOM 3141 N N . ILE B 2 206 ? 43.401 -4.045 21.611 1.00 26.59 407 ILE B N 1
ATOM 3142 C CA . ILE B 2 206 ? 43.129 -2.938 22.508 1.00 27.23 407 ILE B CA 1
ATOM 3143 C C . ILE B 2 206 ? 44.224 -2.734 23.536 1.00 29.79 407 ILE B C 1
ATOM 3144 O O . ILE B 2 206 ? 44.613 -1.585 23.831 1.00 25.90 407 ILE B O 1
ATOM 3149 N N . GLN B 2 207 ? 44.747 -3.820 24.092 1.00 27.69 408 GLN B N 1
ATOM 3150 C CA . GLN B 2 207 ? 45.779 -3.641 25.099 1.00 28.95 408 GLN B CA 1
ATOM 3151 C C . GLN B 2 207 ? 47.021 -3.031 24.487 1.00 27.91 408 GLN B C 1
ATOM 3152 O O . GLN B 2 207 ? 47.641 -2.147 25.079 1.00 28.41 408 GLN B O 1
ATOM 3158 N N . SER B 2 208 ? 47.385 -3.474 23.292 1.00 27.11 409 SER B N 1
ATOM 3159 C CA . SER B 2 208 ? 48.561 -2.900 22.643 1.00 30.88 409 SER B CA 1
ATOM 3160 C C . SER B 2 208 ? 48.311 -1.421 22.282 1.00 29.86 409 SER B C 1
ATOM 3161 O O . SER B 2 208 ? 49.174 -0.556 22.481 1.00 29.20 409 SER B O 1
ATOM 3164 N N . LEU B 2 209 ? 47.126 -1.135 21.748 1.00 28.49 410 LEU B N 1
ATOM 3165 C CA . LEU B 2 209 ? 46.772 0.233 21.363 1.00 27.61 410 LEU B CA 1
ATOM 3166 C C . LEU B 2 209 ? 46.890 1.190 22.555 1.00 26.93 410 LEU B C 1
ATOM 3167 O O . LEU B 2 209 ? 47.527 2.242 22.474 1.00 25.24 410 LEU B O 1
ATOM 3172 N N . CYS B 2 210 ? 46.286 0.816 23.679 1.00 28.01 411 CYS B N 1
ATOM 3173 C CA . CYS B 2 210 ? 46.327 1.673 24.859 1.00 27.71 411 CYS B CA 1
ATOM 3174 C C . CYS B 2 210 ? 47.735 1.869 25.401 1.00 29.42 411 CYS B C 1
ATOM 3175 O O . CYS B 2 210 ? 48.126 2.988 25.765 1.00 28.38 411 CYS B O 1
ATOM 3178 N N . GLN B 2 211 ? 48.507 0.794 25.442 1.00 24.43 412 GLN B N 1
ATOM 3179 C CA . GLN B 2 211 ? 49.859 0.902 25.958 1.00 32.69 412 GLN B CA 1
ATOM 3180 C C . GLN B 2 211 ? 50.671 1.847 25.078 1.00 30.10 412 GLN B C 1
ATOM 3181 O O . GLN B 2 211 ? 51.417 2.668 25.584 1.00 31.46 412 GLN B O 1
ATOM 3187 N N . SER B 2 212 ? 50.515 1.747 23.764 1.00 29.20 413 SER B N 1
ATOM 3188 C CA . SER B 2 212 ? 51.265 2.621 22.858 1.00 29.28 413 SER B CA 1
ATOM 3189 C C . SER B 2 212 ? 50.809 4.078 22.928 1.00 29.13 413 SER B C 1
ATOM 3190 O O . SER B 2 212 ? 51.627 5.005 22.883 1.00 28.91 413 SER B O 1
ATOM 3193 N N . LEU B 2 213 ? 49.505 4.301 23.023 1.00 26.06 414 LEU B N 1
ATOM 3194 C CA . LEU B 2 213 ? 49.024 5.670 23.112 1.00 24.77 414 LEU B CA 1
ATOM 3195 C C . LEU B 2 213 ? 49.558 6.281 24.415 1.00 30.10 414 LEU B C 1
ATOM 3196 O O . LEU B 2 213 ? 50.081 7.406 24.432 1.00 28.39 414 LEU B O 1
ATOM 3201 N N . ARG B 2 214 ? 49.465 5.523 25.500 1.00 29.01 415 ARG B N 1
ATOM 3202 C CA . ARG B 2 214 ? 49.927 6.038 26.788 1.00 29.57 415 ARG B CA 1
ATOM 3203 C C . ARG B 2 214 ? 51.428 6.357 26.788 1.00 30.72 415 ARG B C 1
ATOM 3204 O O . ARG B 2 214 ? 51.849 7.398 27.290 1.00 28.84 415 ARG B O 1
ATOM 3212 N N . GLU B 2 215 ? 52.229 5.485 26.188 1.00 28.42 416 GLU B N 1
ATOM 3213 C CA . GLU B 2 215 ? 53.673 5.699 26.156 1.00 30.43 416 GLU B CA 1
ATOM 3214 C C . GLU B 2 215 ? 54.146 6.660 25.062 1.00 32.36 416 GLU B C 1
ATOM 3215 O O . GLU B 2 215 ? 55.079 7.445 25.281 1.00 31.13 416 GLU B O 1
ATOM 3221 N N . ARG B 2 216 ? 53.493 6.622 23.899 1.00 27.42 417 ARG B N 1
ATOM 3222 C CA . ARG B 2 216 ? 53.914 7.431 22.763 1.00 26.28 417 ARG B CA 1
ATOM 3223 C C . ARG B 2 216 ? 53.278 8.816 22.545 1.00 28.63 417 ARG B C 1
ATOM 3224 O O . ARG B 2 216 ? 53.923 9.707 21.996 1.00 28.41 417 ARG B O 1
ATOM 3232 N N . CYS B 2 217 ? 52.026 9.008 22.934 1.00 25.98 418 CYS B N 1
ATOM 3233 C CA . CYS B 2 217 ? 51.417 10.326 22.760 1.00 28.49 418 CYS B CA 1
ATOM 3234 C C . CYS B 2 217 ? 52.220 11.416 23.515 1.00 27.23 418 CYS B C 1
ATOM 3235 O O . CYS B 2 217 ? 52.446 12.492 22.988 1.00 29.23 418 CYS B O 1
ATOM 3238 N N . PRO B 2 218 ? 52.656 11.138 24.752 1.00 29.89 419 PRO B N 1
ATOM 3239 C CA . PRO B 2 218 ? 53.431 12.133 25.517 1.00 32.49 419 PRO B CA 1
ATOM 3240 C C . PRO B 2 218 ? 54.750 12.493 24.814 1.00 33.50 419 PRO B C 1
ATOM 3241 O O . PRO B 2 218 ? 55.359 13.525 25.104 1.00 34.43 419 PRO B O 1
ATOM 3245 N N . ARG B 2 219 ? 55.198 11.623 23.911 1.00 32.05 420 ARG B N 1
ATOM 3246 C CA . ARG B 2 219 ? 56.428 11.855 23.161 1.00 36.07 420 ARG B CA 1
ATOM 3247 C C . ARG B 2 219 ? 56.152 12.560 21.833 1.00 36.16 420 ARG B C 1
ATOM 3248 O O . ARG B 2 219 ? 57.065 12.747 21.037 1.00 35.51 420 ARG B O 1
ATOM 3256 N N . GLY B 2 220 ? 54.894 12.938 21.592 1.00 33.21 421 GLY B N 1
ATOM 3257 C CA . GLY B 2 220 ? 54.546 13.628 20.357 1.00 31.56 421 GLY B CA 1
ATOM 3258 C C . GLY B 2 220 ? 54.333 12.781 19.102 1.00 32.56 421 GLY B C 1
ATOM 3259 O O . GLY B 2 220 ? 54.212 13.316 18.002 1.00 31.47 421 GLY B O 1
ATOM 3260 N N . ASP B 2 221 ? 54.280 11.461 19.245 1.00 29.24 422 ASP B N 1
ATOM 3261 C CA . ASP B 2 221 ? 54.082 10.613 18.077 1.00 26.14 422 ASP B CA 1
ATOM 3262 C C . ASP B 2 221 ? 52.638 10.768 17.571 1.00 25.27 422 ASP B C 1
ATOM 3263 O O . ASP B 2 221 ? 51.702 10.860 18.375 1.00 25.45 422 ASP B O 1
ATOM 3268 N N . ASP B 2 222 ? 52.467 10.804 16.251 1.00 24.87 423 ASP B N 1
ATOM 3269 C CA . ASP B 2 222 ? 51.127 10.932 15.659 1.00 25.93 423 ASP B CA 1
ATOM 3270 C C . ASP B 2 222 ? 50.416 9.572 15.731 1.00 25.72 423 ASP B C 1
ATOM 3271 O O . ASP B 2 222 ? 51.057 8.532 15.795 1.00 21.74 423 ASP B O 1
ATOM 3276 N N . ILE B 2 223 ? 49.090 9.593 15.718 1.00 24.08 424 ILE B N 1
ATOM 3277 C CA . ILE B 2 223 ? 48.299 8.383 15.862 1.00 21.35 424 ILE B CA 1
ATOM 3278 C C . ILE B 2 223 ? 48.494 7.335 14.774 1.00 23.80 424 ILE B C 1
ATOM 3279 O O . ILE B 2 223 ? 48.456 6.142 15.050 1.00 24.50 424 ILE B O 1
ATOM 3284 N N . LEU B 2 224 ? 48.752 7.759 13.543 1.00 24.34 425 LEU B N 1
ATOM 3285 C CA . LEU B 2 224 ? 48.949 6.780 12.476 1.00 22.58 425 LEU B CA 1
ATOM 3286 C C . LEU B 2 224 ? 50.274 6.057 12.706 1.00 25.89 425 LEU B C 1
ATOM 3287 O O . LEU B 2 224 ? 50.370 4.841 12.548 1.00 21.62 425 LEU B O 1
ATOM 3292 N N . THR B 2 225 ? 51.302 6.803 13.089 1.00 24.32 426 THR B N 1
ATOM 3293 C CA . THR B 2 225 ? 52.585 6.157 13.333 1.00 25.35 426 THR B CA 1
ATOM 3294 C C . THR B 2 225 ? 52.425 5.143 14.470 1.00 25.81 426 THR B C 1
ATOM 3295 O O . THR B 2 225 ? 52.986 4.041 14.423 1.00 26.02 426 THR B O 1
ATOM 3299 N N . ILE B 2 226 ? 51.650 5.514 15.486 1.00 24.86 427 ILE B N 1
ATOM 3300 C CA . ILE B 2 226 ? 51.385 4.638 16.611 1.00 22.25 427 ILE B CA 1
ATOM 3301 C C . ILE B 2 226 ? 50.675 3.356 16.141 1.00 26.14 427 ILE B C 1
ATOM 3302 O O . ILE B 2 226 ? 51.031 2.250 16.558 1.00 25.04 427 ILE B O 1
ATOM 3307 N N . LEU B 2 227 ? 49.710 3.495 15.243 1.00 24.30 428 LEU B N 1
ATOM 3308 C CA . LEU B 2 227 ? 48.983 2.328 14.731 1.00 25.32 428 LEU B CA 1
ATOM 3309 C C . LEU B 2 227 ? 49.875 1.377 13.930 1.00 26.40 428 LEU B C 1
ATOM 3310 O O . LEU B 2 227 ? 49.591 0.169 13.857 1.00 25.49 428 LEU B O 1
ATOM 3315 N N . THR B 2 228 ? 50.938 1.898 13.314 1.00 26.25 429 THR B N 1
ATOM 3316 C CA . THR B 2 228 ? 51.822 1.005 12.571 1.00 24.67 429 THR B CA 1
ATOM 3317 C C . THR B 2 228 ? 52.573 0.184 13.623 1.00 28.61 429 THR B C 1
ATOM 3318 O O . THR B 2 228 ? 52.784 -1.036 13.460 1.00 27.15 429 THR B O 1
ATOM 3322 N N . GLU B 2 229 ? 52.971 0.856 14.706 1.00 26.62 430 GLU B N 1
ATOM 3323 C CA . GLU B 2 229 ? 53.672 0.188 15.801 1.00 29.93 430 GLU B CA 1
ATOM 3324 C C . GLU B 2 229 ? 52.754 -0.895 16.394 1.00 29.45 430 GLU B C 1
ATOM 3325 O O . GLU B 2 229 ? 53.208 -1.973 16.741 1.00 29.12 430 GLU B O 1
ATOM 3331 N N . VAL B 2 230 ? 51.461 -0.610 16.491 1.00 26.31 431 VAL B N 1
ATOM 3332 C CA . VAL B 2 230 ? 50.517 -1.583 17.011 1.00 26.63 431 VAL B CA 1
ATOM 3333 C C . VAL B 2 230 ? 50.410 -2.760 16.030 1.00 29.51 431 VAL B C 1
ATOM 3334 O O . VAL B 2 230 ? 50.373 -3.919 16.457 1.00 31.73 431 VAL B O 1
ATOM 3338 N N . ASN B 2 231 ? 50.374 -2.476 14.729 1.00 25.29 432 ASN B N 1
ATOM 3339 C CA . ASN B 2 231 ? 50.333 -3.545 13.723 1.00 27.23 432 ASN B CA 1
ATOM 3340 C C . ASN B 2 231 ? 51.487 -4.534 13.986 1.00 29.28 432 ASN B C 1
ATOM 3341 O O . ASN B 2 231 ? 51.308 -5.754 13.955 1.00 29.26 432 ASN B O 1
ATOM 3346 N N . TYR B 2 232 ? 52.666 -3.971 14.233 1.00 27.29 433 TYR B N 1
ATOM 3347 C CA . TYR B 2 232 ? 53.896 -4.720 14.491 1.00 30.34 433 TYR B CA 1
ATOM 3348 C C . TYR B 2 232 ? 53.850 -5.525 15.788 1.00 32.18 433 TYR B C 1
ATOM 3349 O O . TYR B 2 232 ? 54.140 -6.717 15.791 1.00 32.89 433 TYR B O 1
ATOM 3358 N N . GLU B 2 233 ? 53.502 -4.867 16.886 1.00 33.27 434 GLU B N 1
ATOM 3359 C CA . GLU B 2 233 ? 53.418 -5.537 18.182 1.00 35.27 434 GLU B CA 1
ATOM 3360 C C . GLU B 2 233 ? 52.396 -6.658 18.171 1.00 36.25 434 GLU B C 1
ATOM 3361 O O . GLU B 2 233 ? 52.677 -7.771 18.605 1.00 36.29 434 GLU B O 1
ATOM 3367 N N . VAL B 2 234 ? 51.196 -6.367 17.688 1.00 34.73 435 VAL B N 1
ATOM 3368 C CA . VAL B 2 234 ? 50.178 -7.396 17.651 1.00 35.77 435 VAL B CA 1
ATOM 3369 C C . VAL B 2 234 ? 50.564 -8.549 16.733 1.00 39.40 435 VAL B C 1
ATOM 3370 O O . VAL B 2 234 ? 50.391 -9.721 17.095 1.00 38.93 435 VAL B O 1
ATOM 3374 N N . SER B 2 235 ? 51.110 -8.237 15.561 1.00 37.83 436 SER B N 1
ATOM 3375 C CA . SER B 2 235 ? 51.490 -9.304 14.629 1.00 42.05 436 SER B CA 1
ATOM 3376 C C . SER B 2 235 ? 52.595 -10.219 15.188 1.00 44.30 436 SER B C 1
ATOM 3377 O O . SER B 2 235 ? 52.814 -11.319 14.673 1.00 45.09 436 SER B O 1
ATOM 3380 N N . ASN B 2 236 ? 53.296 -9.767 16.225 1.00 47.63 437 ASN B N 1
ATOM 3381 C CA . ASN B 2 236 ? 54.351 -10.572 16.850 1.00 49.70 437 ASN B CA 1
ATOM 3382 C C . ASN B 2 236 ? 53.790 -11.330 18.062 1.00 52.05 437 ASN B C 1
ATOM 3383 O O . ASN B 2 236 ? 54.520 -12.059 18.734 1.00 55.51 437 ASN B O 1
ATOM 3388 N N . LYS B 2 237 ? 52.501 -11.135 18.331 1.00 52.70 438 LYS B N 1
ATOM 3389 C CA . LYS B 2 237 ? 51.781 -11.751 19.451 1.00 53.93 438 LYS B CA 1
ATOM 3390 C C . LYS B 2 237 ? 51.846 -10.910 20.717 1.00 55.06 438 LYS B C 1
ATOM 3391 O O . LYS B 2 237 ? 50.869 -10.262 21.097 1.00 55.87 438 LYS B O 1
ATOM 3397 N N . GLY B 2 244 ? 48.161 -19.068 16.167 1.00 55.61 445 GLY B N 1
ATOM 3398 C CA . GLY B 2 244 ? 48.078 -18.288 14.942 1.00 59.94 445 GLY B CA 1
ATOM 3399 C C . GLY B 2 244 ? 48.592 -16.857 15.066 1.00 58.27 445 GLY B C 1
ATOM 3400 O O . GLY B 2 244 ? 49.021 -16.433 16.146 1.00 59.76 445 GLY B O 1
ATOM 3401 N N . LYS B 2 245 ? 48.558 -16.118 13.954 1.00 55.82 446 LYS B N 1
ATOM 3402 C CA . LYS B 2 245 ? 49.011 -14.730 13.913 1.00 51.59 446 LYS B CA 1
ATOM 3403 C C . LYS B 2 245 ? 47.820 -13.815 13.667 1.00 49.54 446 LYS B C 1
ATOM 3404 O O . LYS B 2 245 ? 46.820 -14.233 13.086 1.00 47.46 446 LYS B O 1
ATOM 3410 N N . GLN B 2 246 ? 47.929 -12.563 14.110 1.00 44.74 447 GLN B N 1
ATOM 3411 C CA . GLN B 2 246 ? 46.855 -11.587 13.933 1.00 37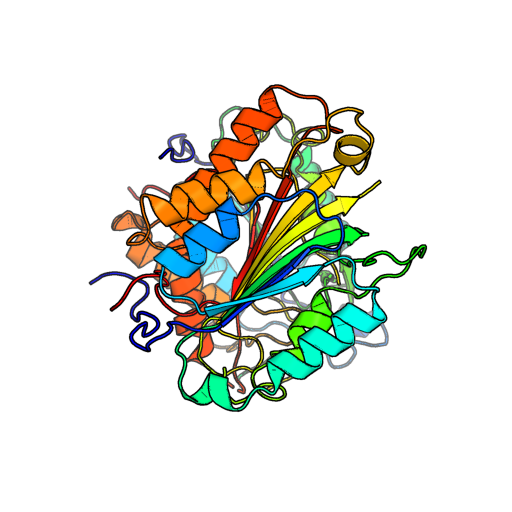.75 447 GLN B CA 1
ATOM 3412 C C . GLN B 2 246 ? 47.430 -10.361 13.236 1.00 36.84 447 GLN B C 1
ATOM 3413 O O . GLN B 2 246 ? 48.529 -9.929 13.561 1.00 36.28 447 GLN B O 1
ATOM 3419 N N . MET B 2 247 ? 46.688 -9.798 12.286 1.00 36.22 448 MET B N 1
ATOM 3420 C CA . MET B 2 247 ? 47.172 -8.636 11.545 1.00 32.57 448 MET B CA 1
ATOM 3421 C C . MET B 2 247 ? 46.191 -7.466 11.596 1.00 27.27 448 MET B C 1
ATOM 3422 O O . MET B 2 247 ? 45.213 -7.448 10.858 1.00 30.72 448 MET B O 1
ATOM 3427 N N . PRO B 2 248 ? 46.433 -6.474 12.483 1.00 27.73 449 PRO B N 1
ATOM 3428 C CA . PRO B 2 248 ? 45.517 -5.317 12.568 1.00 28.30 449 PRO B CA 1
ATOM 3429 C C . PRO B 2 248 ? 45.556 -4.502 11.266 1.00 24.19 449 PRO B C 1
ATOM 3430 O O . PRO B 2 248 ? 46.423 -4.725 10.431 1.00 28.24 449 PRO B O 1
ATOM 3434 N N . GLN B 2 249 ? 44.615 -3.582 11.083 1.00 26.50 450 GLN B N 1
ATOM 3435 C CA . GLN B 2 249 ? 44.575 -2.800 9.842 1.00 26.64 450 GLN B CA 1
ATOM 3436 C C . GLN B 2 249 ? 43.846 -1.456 9.926 1.00 27.01 450 GLN B C 1
ATOM 3437 O O . GLN B 2 249 ? 42.629 -1.402 10.132 1.00 27.17 450 GLN B O 1
ATOM 3443 N N . PRO B 2 250 ? 44.594 -0.352 9.799 1.00 25.19 451 PRO B N 1
ATOM 3444 C CA . PRO B 2 250 ? 43.971 0.978 9.843 1.00 21.87 451 PRO B CA 1
ATOM 3445 C C . PRO B 2 250 ? 43.411 1.281 8.450 1.00 22.35 451 PRO B C 1
ATOM 3446 O O . PRO B 2 250 ? 44.025 0.923 7.433 1.00 22.88 451 PRO B O 1
ATOM 3450 N N . THR B 2 251 ? 42.246 1.913 8.396 1.00 21.85 452 THR B N 1
ATOM 3451 C CA . THR B 2 251 ? 41.623 2.334 7.131 1.00 21.23 452 THR B CA 1
ATOM 3452 C C . THR B 2 251 ? 41.313 3.800 7.437 1.00 21.66 452 THR B C 1
ATOM 3453 O O . THR B 2 251 ? 40.750 4.089 8.488 1.00 21.93 452 THR B O 1
ATOM 3457 N N . PHE B 2 252 ? 41.646 4.718 6.529 1.00 21.07 453 PHE B N 1
ATOM 3458 C CA . PHE B 2 252 ? 41.446 6.130 6.855 1.00 22.84 453 PHE B CA 1
ATOM 3459 C C . PHE B 2 252 ? 41.499 7.117 5.692 1.00 22.22 453 PHE B C 1
ATOM 3460 O O . PHE B 2 252 ? 42.005 6.820 4.614 1.00 21.23 453 PHE B O 1
ATOM 3468 N N . THR B 2 253 ? 40.973 8.308 5.943 1.00 22.40 454 THR B N 1
ATOM 3469 C CA . THR B 2 253 ? 40.942 9.363 4.932 1.00 21.68 454 THR B CA 1
ATOM 3470 C C . THR B 2 253 ? 41.474 10.651 5.595 1.00 20.64 454 THR B C 1
ATOM 3471 O O . THR B 2 253 ? 41.166 11.751 5.150 1.00 20.51 454 THR B O 1
ATOM 3475 N N . LEU B 2 254 ? 42.240 10.498 6.672 1.00 17.37 455 LEU B N 1
ATOM 3476 C CA . LEU B 2 254 ? 42.805 11.665 7.375 1.00 19.69 455 LEU B CA 1
ATOM 3477 C C . LEU B 2 254 ? 43.620 12.531 6.377 1.00 20.67 455 LEU B C 1
ATOM 3478 O O . LEU B 2 254 ? 44.219 12.008 5.447 1.00 17.51 455 LEU B O 1
ATOM 3483 N N . ARG B 2 255 ? 43.625 13.848 6.567 1.00 23.07 456 ARG B N 1
ATOM 3484 C CA . ARG B 2 255 ? 44.374 14.734 5.655 1.00 22.66 456 ARG B CA 1
ATOM 3485 C C . ARG B 2 255 ? 45.282 15.740 6.364 1.00 22.40 456 ARG B C 1
ATOM 3486 O O . ARG B 2 255 ? 45.751 16.710 5.760 1.00 20.95 456 ARG B O 1
ATOM 3494 N N . LYS B 2 256 ? 45.498 15.492 7.651 1.00 22.16 457 LYS B N 1
ATOM 3495 C CA . LYS B 2 256 ? 46.427 16.244 8.486 1.00 23.50 457 LYS B CA 1
ATOM 3496 C C . LYS B 2 256 ? 46.978 15.224 9.465 1.00 25.03 457 LYS B C 1
ATOM 3497 O O . LYS B 2 256 ? 46.430 14.144 9.633 1.00 20.82 457 LYS B O 1
ATOM 3503 N N . LYS B 2 257 ? 48.082 15.583 10.113 1.00 24.28 458 LYS B N 1
ATOM 3504 C CA . LYS B 2 257 ? 48.702 14.746 11.117 1.00 24.80 458 LYS B CA 1
ATOM 3505 C C . LYS B 2 257 ? 47.771 14.750 12.338 1.00 23.18 458 LYS B C 1
ATOM 3506 O O . LYS B 2 257 ? 47.291 15.802 12.752 1.00 24.52 458 LYS B O 1
ATOM 3512 N N . LEU B 2 258 ? 47.535 13.588 12.929 1.00 20.88 459 LEU B N 1
ATOM 3513 C CA . LEU B 2 258 ? 46.659 13.510 14.098 1.00 20.91 459 LEU B CA 1
ATOM 3514 C C . LEU B 2 258 ? 47.465 13.218 15.348 1.00 21.77 459 LEU B C 1
ATOM 3515 O O . LEU B 2 258 ? 48.151 12.189 15.437 1.00 21.64 459 LEU B O 1
ATOM 3520 N N . VAL B 2 259 ? 47.402 14.122 16.313 1.00 19.85 460 VAL B N 1
ATOM 3521 C CA . VAL B 2 259 ? 48.097 13.889 17.568 1.00 25.02 460 VAL B CA 1
ATOM 3522 C C . VAL B 2 259 ? 47.140 14.190 18.705 1.00 21.91 460 VAL B C 1
ATOM 3523 O O . VAL B 2 259 ? 46.234 15.014 18.553 1.00 25.87 460 VAL B O 1
ATOM 3527 N N . PHE B 2 260 ? 47.329 13.506 19.830 1.00 22.93 461 PHE B N 1
ATOM 3528 C CA . PHE B 2 260 ? 46.533 13.743 21.036 1.00 24.39 461 PHE B CA 1
ATOM 3529 C C . PHE B 2 260 ? 47.540 14.265 22.064 1.00 28.48 461 PHE B C 1
ATOM 3530 O O . PHE B 2 260 ? 48.159 13.471 22.784 1.00 28.85 461 PHE B O 1
ATOM 3538 N N . PRO B 2 261 ? 47.729 15.595 22.136 1.00 28.87 462 PRO B N 1
ATOM 3539 C CA . PRO B 2 261 ? 48.676 16.192 23.082 1.00 33.83 462 PRO B CA 1
ATOM 3540 C C . PRO B 2 261 ? 48.357 15.714 24.484 1.00 39.63 462 PRO B C 1
ATOM 3541 O O . PRO B 2 261 ? 47.213 15.819 24.950 1.00 37.61 462 PRO B O 1
ATOM 3545 N N . SER B 2 262 ? 49.383 15.179 25.144 1.00 47.22 463 SER B N 1
ATOM 3546 C CA . SER B 2 262 ? 49.244 14.615 26.476 1.00 53.31 463 SER B CA 1
ATOM 3547 C C . SER B 2 262 ? 49.807 15.493 27.591 1.00 56.78 463 SER B C 1
ATOM 3548 O O . SER B 2 262 ? 51.019 15.750 27.656 1.00 56.64 463 SER B O 1
ATOM 3551 N N . ASP B 2 263 ? 48.895 15.929 28.462 1.00 59.57 464 ASP B N 1
ATOM 3552 C CA . ASP B 2 263 ? 49.166 16.776 29.627 1.00 61.31 464 ASP B CA 1
ATOM 3553 C C . ASP B 2 263 ? 50.545 16.582 30.268 1.00 62.68 464 ASP B C 1
ATOM 3554 O O . ASP B 2 263 ? 50.624 15.918 31.329 1.00 61.57 464 ASP B O 1
ATOM 3559 N N . ALA C 3 1 ? 42.045 -19.178 28.767 1.00 68.50 700 ALA C N 1
ATOM 3560 C CA . ALA C 3 1 ? 42.458 -19.701 27.430 1.00 67.29 700 ALA C CA 1
ATOM 3561 C C . ALA C 3 1 ? 42.317 -18.632 26.346 1.00 64.78 700 ALA C C 1
ATOM 3562 O O . ALA C 3 1 ? 41.288 -17.968 26.246 1.00 64.19 700 ALA C O 1
ATOM 3564 N N . ILE C 3 2 ? 43.359 -18.478 25.536 1.00 64.70 701 ILE C N 1
ATOM 3565 C CA . ILE C 3 2 ? 43.356 -17.504 24.448 1.00 62.44 701 ILE C CA 1
ATOM 3566 C C . ILE C 3 2 ? 42.151 -17.744 23.543 1.00 59.83 701 ILE C C 1
ATOM 3567 O O . ILE C 3 2 ? 42.100 -18.737 22.825 1.00 59.59 701 ILE C O 1
ATOM 3572 N N . GLU C 3 3 ? 41.182 -16.831 23.594 1.00 57.25 702 GLU C N 1
ATOM 3573 C CA . GLU C 3 3 ? 39.959 -16.929 22.794 1.00 54.91 702 GLU C CA 1
ATOM 3574 C C . GLU C 3 3 ? 39.953 -15.996 21.574 1.00 54.10 702 GLU C C 1
ATOM 3575 O O . GLU C 3 3 ? 40.575 -14.940 21.591 1.00 52.36 702 GLU C O 1
ATOM 3581 N N . THR C 3 4 ? 39.248 -16.392 20.517 1.00 52.80 703 THR C N 1
ATOM 3582 C CA . THR C 3 4 ? 39.125 -15.549 19.328 1.00 49.94 703 THR C CA 1
ATOM 3583 C C . THR C 3 4 ? 37.820 -14.793 19.528 1.00 49.21 703 THR C C 1
ATOM 3584 O O . THR C 3 4 ? 36.951 -15.257 20.269 1.00 45.66 703 THR C O 1
#

Sequence (445 aa):
QSIPEERYKMKSKPLGICLIIDCIGNETELLRDTFTSLGYEVQKFLHLSMHGISQILGQFACMPEHRDYDSFVCVLVSRGGSQSVYGVDQTHSGLPLHHIRRMFMGDSCPYLAGKPKMFFIQNYVVVHREADFFWSLCTADMSLLEQSHSSPSLYLQCLSQKLRQERKRPLLDLHIELNGYMYDWNSRVSAKEKYYVWLQHTLRKKLILSYTDKVYQMKSKPRGYCLIINNHNFAKAREKVPKLHSIRDRNGTHLDAGALTTTFEELHFEIKPHDDCTVEQIYEILKIYQLMDHSNMDCFICCILSHGDKGIIYGTDGQEAPIYELTSQFTGLKCPSLAGKPKVFFIQACQGDNYQQTRYIPDEADFLLGMATVNNCVSYRNPAEGTWYIQSLCQSLRERCPRGDDILTILTEVNYEVSNKGKQMPQPTFTLRKKLVFPSDAIET

InterPro domains:
  IPR001309 Peptidase C14, p20 domain [PS50208] (263-358)
  IPR001875 Death effector domain [PF01335] (4-76)
  IPR001875 Death effector domain [PF01335] (93-173)
  IPR001875 Death effector domain [PS50168] (1-73)
  IPR001875 Death effector domain [PS50168] (92-170)
  IPR001875 Death effector domain [SM00031] (1-73)
  IPR001875 Death effector domain [SM00031] (91-170)
  IPR011029 Death-like domain superfamily [G3DSA:1.10.533.10] (1-84)
  IPR011029 Death-like domain superfamily [G3DSA:1.10.533.10] (88-182)
  IPR011029 Death-like domain superfamily [SSF47986] (5-74)
  IPR011029 Death-like domain superfamily [SSF47986] (90-187)
  IPR011600 Peptidase C14, caspase domain [PF00656] (262-475)
  IPR015917 Peptidase C14A, caspase catalytic domain [SM00115] (243-479)
  IPR015917 Peptidase C14A, caspase catalytic domain [cd00032] (243-477)
  IPR029030 Caspase-like domain superfamily [SSF52129] (233-477)

Organism: Homo sapiens (NCBI:txid9606)

CATH classification: 3.40.50.1460

Foldseek 3Di:
DDPPPAEQAQAFAQLEAAEEEALQPPADCLLVVLVVVLRHHYDYDYQAFLVRVVVVLLVVLAPPCLLRHQEYHYEEEAEADPAAGGRNDDDHDHHGPVVSQVCNFCVNRVSQVPGAYEYHYEYEYVVGRNARYKYKYKYAHCVLVVDPDRDHDPLSNQLSVLCNVPQAAFSVVSVVVSQVVLVVVVVVDDRRGGIHIDIDHRYSGGYGSHHD/DFEQDQDFAQQEEAEEEQEFAQVLLCVPPPPCVVPHGQFQSVVLVVLVVVLVVQLRHHYHYDYQFAVVRLVVVLLVVLPDQCQRHQEEEYEYEAEEAAQWGGHSNRDTDRLANRQACNACVRRVSCHVHAYEYEYAYFQADDFCPDLRYDQDARYKYKYQADHRGTFDADNVNGTLQSVQLSVLSNVPLCVVDFSVVSSVVSQVSQQVVSGGGIDMRHRYDHTYGRHGD/DDDD

GO terms:
  GO:0005515 protein binding (F, IPI)
  GO:1902042 negative regulation of extrinsic apoptotic signaling pathway via death domain receptors (P, IDA)
  GO:0043066 negative regulation of apoptotic process (P, TAS)
  GO:0005829 cytosol (C, TAS)
  GO:1902042 negative regulation of extrinsic apoptotic signaling pathway via death domain receptors (P, IMP)
  GO:0005654 nucleoplasm (C, IDA)
  GO:0005829 cytosol (C, IDA)
  GO:0005886 plasma membrane (C, IDA)
  GO:0008047 enzyme activator activity (F, IDA)
  GO:0005737 cytoplasm (C, IDA)
  GO:0043123 positive regulation of canonical NF-kappaB signal transduction (P, IEP)
  GO:0031264 death-inducing signaling complex (C, IDA)
  GO:0097342 ripoptosome (C, IDA)
  GO:2001237 negative regulation of extrinsic apoptotic signaling pathway (P, IDA)
  GO:0060544 regulation of necroptotic process (P, IDA)
  GO:2001237 negative regulation of extrinsic apoptotic signaling pathway (P, IMP)
  GO:0006915 apoptotic process (P, IMP)
  GO:0002020 protease binding (F, IPI)

Secondary structure (DSSP, 8-state):
--SSS-B-----SSSEEEEEEESS----SHHHHHHHHHTEEEEEEES-BHHHHHHHHHHHHT-GGGGG-SEEEEEEEEEEETTEE-BTS--SS-EEHHHHHHHHSTTT-GGGTTS-EEEEEEEEE---TT-SEEEEEEEEEGGGTSSTT-PPPHHHHHHHHHHHH-TTS-HHHHHHHHHHHHHHHHTTS-GGG-EEEEEEE---SB--SS--/--B----SSS--EEEEEE----SHHHHT-GGGTT----TTHHHHHHHHHHHHHHTTPEEEEEES--HHHHHHHHHHHHHS--TT-S-EEEEEES-EETTEEE-TTS-EEEHHHHHGGGSTTT-GGGTTS-EEEEEES--SSB------S-SSSSEEEEESS-TTB---EETTTEEHHHHHHHHHHHHHGGGT--HHHHHHHHHHHHHT------EEEE---SB------/--B-

Solvent-accessible surface area: 17452 Å² total

Nearest PDB structures (foldseek):
  3h11-assembly1_B  TM=1.004E+00  e=1.581E-55  Homo sapiens
  4jj7-assembly1_A  TM=9.629E-01  e=9.260E-47  Homo sapiens
  6px9-assembly3_F  TM=9.813E-01  e=1.346E-40  Homo sapiens
  6px9-assembly1_B  TM=9.831E-01  e=5.319E-39  Homo sapiens
  6px9-assembly3_E  TM=9.692E-01  e=5.784E-38  Homo sapiens

Radius of gyration: 21.43 Å; Cα contacts (8 Å, |Δi|>4): 1094; chains: 3; bounding box: 52×46×56 Å